Protein AF-A0A963T9S2-F1 (afdb_monomer_lite)

Radius of gyration: 33.28 Å; chains: 1; bounding box: 78×62×93 Å

Foldseek 3Di:
DDDPVVVLQPDPDDFLVNSLVVLVVVLVVLVVLLVLVVVLLVLLVVLLVLLVVLLVLLVVVLLLLLLLCLLVLADDADPLLVVLVVVLCVLVVVVVCVVCVVDDPDPPPPVVPPDDPPPVPPPVPVVPPPDDDDPPPNDPSNVVVSLSSRQPSNLSSVSVVLSVVSVVCSVPLLSVLSVVLSVLSVVLSPDDGSVSSSVSCVVCVVSSVVSNVSSVVSSVVSVVSSVVSVVSQVSQCVSLVHDDSVSSVVSSVVSSVVSVLVSVLSLQLLLCLLVVHDPVVSCVPRPPDDPSNSVVSNLLLVLLLCLQQVHDLVVSCVVSVHDSVSSVSSNLSQVLLLCVLLPDDLVRSCVVSVHDSSSSVSLNVSLLVQCLVCVVVLLDPDDCSSVCSNNSHHSVSSVSLNLLQVLLVCVVVVHDLVVSCVVSVHDSVVSVVLNVLQVVLLVQLLVCLVVVNLVSSSSSCSVSVHHVVSSVVSNVSD

pLDDT: mean 70.77, std 19.39, range [23.27, 94.12]

Secondary structure (DSSP, 8-state):
----HHHHHS-S---HHHHHHHHHHHHHHHHHHHHHHHHHHHHHHHHHHHHHHHHHHHHHHHHHHHHHHHHH-PPSPPHHHHHHHHHHHHHHHHHHHHHHTTS---GGGTGGGS--TTGGGSTTTGGG--S----TTS-HHHHHHHHHHHHHHHHHHHHHHHHHHHHHHSS-HHHHHHHHHHHHHHHHHTSSSHHHHHHHHHHHHHHHHHHHHHHHHHHHHHHHHHHHHHHHHHHHHHHHT-SSHHHHHHHHHHHHHHHHHHHHHHHHHHHHHHTT--HHHHHHHSTT--HHHHHHHHHHHHHHHHHHTT--HHHHHHHHT--HHHHHHHHHHHHHHHHHHHT--HHHHHHHTT--HHHHHHHHHHHHHHHHHHHHHHHSSS-SHHHHHHHT--HHHHHHHHHHHHHHHHHHHT--HHHHHHHHTS-HHHHHHHHHHHHHHHHHHHHHHHTT-HHHHHHHHHHTT--HHHHHHHHTT-

Sequence (478 aa):
MEIDFDKFFLTRSWATNDLKIELDHVRGKLIAMKDEFDVKENLLLDIERELETMEAKTKFIVTVIRKTAVLFTPPPPDEKEIAYDHAEELAYSKLQLLEGLTGGVGGAAFLAGRLGPGTLKLTTKLGRLALGGKAAGASKLGSASATLKLARGAKVANAGKLTTSMKFMKFGKGAMGLSAAIMVLEIGMKLSSAGEINEHLKREKKSVDAMIKTAEEELRRYDATIARGTTLQRELFDDAGVADISGYLRYLNEAIADLGEQKARFSMVRNIVLRGLDAAFAMSFIKGLDEAEFNDIAKRVEAERRLAAGEPVPAVASSLGLDPAQLVEISKIVSIRNALVEGGQHADVAAEFDVPDDVVEAQADMLAETLDDCWPALESDGPLGDVARTLVVSIGSLDALRGELRAKRRLDAGDGADDIAQTAGVSLDVVKGWASALAAGKIDAARAAAKRAPKEVMIIAAAHRLPSALVTPMLAKA

Structure (mmCIF, N/CA/C/O backbone):
data_AF-A0A963T9S2-F1
#
_entry.id   AF-A0A963T9S2-F1
#
loop_
_atom_site.group_PDB
_atom_site.id
_atom_site.type_symbol
_atom_site.label_atom_id
_atom_site.label_alt_id
_atom_site.label_comp_id
_atom_site.label_asym_id
_atom_site.label_entity_id
_atom_site.label_seq_id
_atom_site.pdbx_PDB_ins_code
_atom_site.Cartn_x
_atom_site.Cartn_y
_atom_site.Cartn_z
_atom_site.occupancy
_atom_site.B_iso_or_equiv
_atom_site.auth_seq_id
_atom_site.auth_comp_id
_atom_site.auth_asym_id
_atom_site.auth_atom_id
_atom_site.pdbx_PDB_model_num
ATOM 1 N N . MET A 1 1 ? 30.019 1.283 -38.517 1.00 47.94 1 MET A N 1
ATOM 2 C CA . MET A 1 1 ? 30.217 1.133 -39.979 1.00 47.94 1 MET A CA 1
ATOM 3 C C . MET A 1 1 ? 31.053 2.330 -40.380 1.00 47.94 1 MET A C 1
ATOM 5 O O . MET A 1 1 ? 30.633 3.430 -40.078 1.00 47.94 1 MET A O 1
ATOM 9 N N . GLU A 1 2 ? 32.247 2.168 -40.945 1.00 48.62 2 GLU A N 1
ATOM 10 C CA . GLU A 1 2 ? 33.181 3.302 -41.050 1.00 48.62 2 GLU A CA 1
ATOM 11 C C . GLU A 1 2 ? 32.925 4.126 -42.327 1.00 48.62 2 GLU A C 1
ATOM 13 O O . GLU A 1 2 ? 33.003 3.603 -43.441 1.00 48.62 2 GLU A O 1
ATOM 18 N N . ILE A 1 3 ? 32.555 5.403 -42.168 1.00 54.44 3 ILE A N 1
ATOM 19 C CA . ILE A 1 3 ? 32.487 6.373 -43.271 1.00 54.44 3 ILE A CA 1
ATOM 20 C C . ILE A 1 3 ? 33.879 6.998 -43.400 1.00 54.44 3 ILE A C 1
ATOM 22 O O . ILE A 1 3 ? 34.278 7.816 -42.577 1.00 54.44 3 ILE A O 1
ATOM 26 N N . ASP A 1 4 ? 34.626 6.597 -44.428 1.00 63.16 4 ASP A N 1
ATOM 27 C CA . ASP A 1 4 ? 35.972 7.113 -44.689 1.00 63.16 4 ASP A CA 1
ATOM 28 C C . ASP A 1 4 ? 35.901 8.441 -45.459 1.00 63.16 4 ASP A C 1
ATOM 30 O O . ASP A 1 4 ? 35.921 8.485 -46.692 1.00 63.16 4 ASP A O 1
ATOM 34 N N . PHE A 1 5 ? 35.799 9.542 -44.713 1.00 60.03 5 PHE A N 1
ATOM 35 C CA . PHE A 1 5 ? 35.865 10.888 -45.278 1.00 60.03 5 PHE A CA 1
ATOM 36 C C . PHE A 1 5 ? 37.253 11.224 -45.843 1.00 60.03 5 PHE A C 1
ATOM 38 O O . PHE A 1 5 ? 37.356 12.096 -46.697 1.00 60.03 5 PHE A O 1
ATOM 45 N N . ASP A 1 6 ? 38.327 10.551 -45.426 1.00 60.78 6 ASP A N 1
ATOM 46 C CA . ASP A 1 6 ? 39.673 10.824 -45.943 1.00 60.78 6 ASP A CA 1
ATOM 47 C C . ASP A 1 6 ? 39.846 10.361 -47.393 1.00 60.78 6 ASP A C 1
ATOM 49 O O . ASP A 1 6 ? 40.529 11.029 -48.176 1.00 60.78 6 ASP A O 1
ATOM 53 N N . LYS A 1 7 ? 39.116 9.318 -47.803 1.00 59.56 7 LYS A N 1
ATOM 54 C CA . LYS A 1 7 ? 39.006 8.900 -49.207 1.00 59.56 7 LYS A CA 1
ATOM 55 C C . LYS A 1 7 ? 38.376 9.970 -50.112 1.00 59.56 7 LYS A C 1
ATOM 57 O O . LYS A 1 7 ? 38.837 10.131 -51.241 1.00 59.56 7 LYS A O 1
ATOM 62 N N . PHE A 1 8 ? 37.406 10.744 -49.611 1.00 58.66 8 PHE A N 1
ATOM 63 C CA . PHE A 1 8 ? 36.797 11.871 -50.340 1.00 58.66 8 PHE A CA 1
ATOM 64 C C . PHE A 1 8 ? 37.796 13.000 -50.635 1.00 58.66 8 PHE A C 1
ATOM 66 O O . PHE A 1 8 ? 37.708 13.674 -51.660 1.00 58.66 8 PHE A O 1
ATOM 73 N N . PHE A 1 9 ? 38.760 13.229 -49.737 1.00 56.53 9 PHE A N 1
ATOM 74 C CA . PHE A 1 9 ? 39.640 14.399 -49.797 1.00 56.53 9 PHE A CA 1
ATOM 75 C C . PHE A 1 9 ? 40.907 14.206 -50.647 1.00 56.53 9 PHE A C 1
ATOM 77 O O . PHE A 1 9 ? 41.644 15.179 -50.850 1.00 56.53 9 PHE A O 1
ATOM 84 N N . LEU A 1 10 ? 41.188 12.986 -51.130 1.00 48.62 10 LEU A N 1
ATOM 85 C CA . LEU A 1 10 ? 42.533 12.592 -51.566 1.00 48.62 10 LEU A CA 1
ATOM 86 C C . LEU A 1 10 ? 42.908 12.805 -53.045 1.00 48.62 10 LEU A C 1
ATOM 88 O O . LEU A 1 10 ? 44.085 12.637 -53.347 1.00 48.62 10 LEU A O 1
ATOM 92 N N . THR A 1 11 ? 42.047 13.240 -53.979 1.00 48.41 11 THR A N 1
ATOM 93 C CA . THR A 1 11 ? 42.531 13.537 -55.356 1.00 48.41 11 THR A CA 1
ATOM 94 C C . THR A 1 11 ? 41.817 14.682 -56.082 1.00 48.41 11 THR A C 1
ATOM 96 O O . THR A 1 11 ? 40.599 14.803 -56.100 1.00 48.41 11 THR A O 1
ATOM 99 N N . ARG A 1 12 ? 42.611 15.538 -56.738 1.00 48.09 12 ARG A N 1
ATOM 100 C CA . ARG A 1 12 ? 42.197 16.733 -57.498 1.00 48.09 12 ARG A CA 1
ATOM 101 C C . ARG A 1 12 ? 41.591 16.437 -58.886 1.00 48.09 12 ARG A C 1
ATOM 103 O O . ARG A 1 12 ? 41.694 17.273 -59.777 1.00 48.09 12 ARG A O 1
ATOM 110 N N . SER A 1 13 ? 40.940 15.295 -59.098 1.00 52.06 13 SER A N 1
ATOM 111 C CA . SER A 1 13 ? 40.274 15.026 -60.385 1.00 52.06 13 SER A CA 1
ATOM 112 C C . SER A 1 13 ? 39.027 14.158 -60.255 1.00 52.06 13 SER A C 1
ATOM 114 O O . SER A 1 13 ? 38.897 13.153 -60.948 1.00 52.06 13 SER A O 1
ATOM 116 N N . TRP A 1 14 ? 38.110 14.526 -59.367 1.00 56.09 14 TRP A N 1
ATOM 117 C CA . TRP A 1 14 ? 36.748 13.996 -59.432 1.00 56.09 14 TRP A CA 1
ATOM 118 C C . TRP A 1 14 ? 35.878 15.022 -60.139 1.00 56.09 14 TRP A C 1
ATOM 120 O O . TRP A 1 14 ? 35.963 16.219 -59.834 1.00 56.09 14 TRP A O 1
ATOM 130 N N . ALA A 1 15 ? 35.066 14.584 -61.102 1.00 67.19 15 ALA A N 1
ATOM 131 C CA . ALA A 1 15 ? 34.070 15.476 -61.666 1.00 67.19 15 ALA A CA 1
ATOM 132 C C . ALA A 1 15 ? 33.100 15.874 -60.545 1.00 67.19 15 ALA A C 1
ATOM 134 O O . ALA A 1 15 ? 32.795 15.073 -59.661 1.00 67.19 15 ALA A O 1
ATOM 135 N N . THR A 1 16 ? 32.584 17.105 -60.579 1.00 71.06 16 THR A N 1
ATOM 136 C CA . THR A 1 16 ? 31.587 17.585 -59.605 1.00 71.06 16 THR A CA 1
ATOM 137 C C . THR A 1 16 ? 30.427 16.591 -59.430 1.00 71.06 16 THR A C 1
ATOM 139 O O . THR A 1 16 ? 29.894 16.460 -58.333 1.00 71.06 16 THR A O 1
ATOM 142 N N . ASN A 1 17 ? 30.068 15.861 -60.491 1.00 74.69 17 ASN A N 1
ATOM 143 C CA . ASN A 1 17 ? 29.033 14.830 -60.463 1.00 74.69 17 ASN A CA 1
ATOM 144 C C . ASN A 1 17 ? 29.440 13.582 -59.663 1.00 74.69 17 ASN A C 1
ATOM 146 O O . ASN A 1 17 ? 28.626 13.093 -58.889 1.00 74.69 17 ASN A O 1
ATOM 150 N N . ASP A 1 18 ? 30.681 13.107 -59.785 1.00 75.69 18 ASP A N 1
ATOM 151 C CA . ASP A 1 18 ? 31.163 11.915 -59.071 1.00 75.69 18 ASP A CA 1
ATOM 152 C C . ASP A 1 18 ? 31.177 12.161 -57.556 1.00 75.69 18 ASP A C 1
ATOM 154 O O . ASP A 1 18 ? 30.665 11.359 -56.778 1.00 75.69 18 ASP A O 1
ATOM 158 N N . LEU A 1 19 ? 31.652 13.341 -57.139 1.00 73.25 19 LEU A N 1
ATOM 159 C CA . LEU A 1 19 ? 31.648 13.757 -55.734 1.00 73.25 19 LEU A CA 1
ATOM 160 C C . LEU A 1 19 ? 30.222 13.872 -55.172 1.00 73.25 19 LEU A C 1
ATOM 162 O O . LEU A 1 19 ? 29.973 13.507 -54.026 1.00 73.25 19 LEU A O 1
ATOM 166 N N . LYS A 1 20 ? 29.265 14.349 -55.978 1.00 79.44 20 LYS A N 1
ATOM 167 C CA . LYS A 1 20 ? 27.848 14.408 -55.584 1.00 79.44 20 LYS A CA 1
ATOM 168 C C . LYS A 1 20 ? 27.229 13.018 -55.440 1.00 79.44 20 LYS A C 1
ATOM 170 O O . LYS A 1 20 ? 26.451 12.826 -54.513 1.00 79.44 20 LYS A O 1
ATOM 175 N N . ILE A 1 21 ? 27.585 12.065 -56.304 1.00 79.88 21 ILE A N 1
ATOM 176 C CA . ILE A 1 21 ? 27.128 10.669 -56.208 1.00 79.88 21 ILE A CA 1
ATOM 177 C C . ILE A 1 21 ? 27.641 10.026 -54.916 1.00 79.88 21 ILE A C 1
ATOM 179 O O . ILE A 1 21 ? 26.876 9.386 -54.195 1.00 79.88 21 ILE A O 1
ATOM 183 N N . GLU A 1 22 ? 28.915 10.224 -54.576 1.00 75.25 22 GLU A N 1
ATOM 184 C CA . GLU A 1 22 ? 29.460 9.683 -53.330 1.00 75.25 22 GLU A CA 1
ATOM 185 C C . GLU A 1 22 ? 28.853 10.351 -52.082 1.00 75.25 22 GLU A C 1
ATOM 187 O O . GLU A 1 22 ? 28.549 9.665 -51.103 1.00 75.25 22 GLU A O 1
ATOM 192 N N . LEU A 1 23 ? 28.608 11.668 -52.115 1.00 80.25 23 LEU A N 1
ATOM 193 C CA . LEU A 1 23 ? 27.913 12.366 -51.027 1.00 80.25 23 LEU A CA 1
ATOM 194 C C . LEU A 1 23 ? 26.476 11.880 -50.850 1.00 80.25 23 LEU A C 1
ATOM 196 O O . LEU A 1 23 ? 26.037 11.726 -49.712 1.00 80.25 23 LEU A O 1
ATOM 200 N N . ASP A 1 24 ? 25.764 11.592 -51.940 1.00 81.75 24 ASP A N 1
ATOM 201 C CA . ASP A 1 24 ? 24.419 11.018 -51.868 1.00 81.75 24 ASP A CA 1
ATOM 202 C C . ASP A 1 24 ? 24.445 9.602 -51.271 1.00 81.75 24 ASP A C 1
ATOM 204 O O . ASP A 1 24 ? 23.593 9.246 -50.458 1.00 81.75 24 ASP A O 1
ATOM 208 N N . HIS A 1 25 ? 25.485 8.814 -51.565 1.00 80.38 25 HIS A N 1
ATOM 209 C CA . HIS A 1 25 ? 25.687 7.514 -50.926 1.00 80.38 25 HIS A CA 1
ATOM 210 C C . HIS A 1 25 ? 25.924 7.632 -49.408 1.00 80.38 25 HIS A C 1
ATOM 212 O O . HIS A 1 25 ? 25.346 6.869 -48.631 1.00 80.38 25 HIS A O 1
ATOM 218 N N . VAL A 1 26 ? 26.741 8.594 -48.959 1.00 81.75 26 VAL A N 1
ATOM 219 C CA . VAL A 1 26 ? 26.952 8.855 -47.521 1.00 81.75 26 VAL A CA 1
ATOM 220 C C . VAL A 1 26 ? 25.676 9.378 -46.869 1.00 81.75 26 VAL A C 1
ATOM 222 O O . VAL A 1 26 ? 25.294 8.893 -45.806 1.00 81.75 26 VAL A O 1
ATOM 225 N N . ARG A 1 27 ? 24.969 10.302 -47.524 1.00 84.88 27 ARG A N 1
ATOM 226 C CA . ARG A 1 27 ? 23.657 10.790 -47.092 1.00 84.88 27 ARG A CA 1
ATOM 227 C C . ARG A 1 27 ? 22.669 9.636 -46.910 1.00 84.88 27 ARG A C 1
ATOM 229 O O . ARG A 1 27 ? 22.026 9.570 -45.869 1.00 84.88 27 ARG A O 1
ATOM 236 N N . GLY A 1 28 ? 22.605 8.695 -47.852 1.00 84.12 28 GLY A N 1
ATOM 237 C CA . GLY A 1 28 ? 21.782 7.487 -47.743 1.00 84.12 28 GLY A CA 1
ATOM 238 C C . GLY A 1 28 ? 22.130 6.625 -46.524 1.00 84.12 28 GLY A C 1
ATOM 239 O O . GLY A 1 28 ? 21.229 6.138 -45.847 1.00 84.12 28 GLY A O 1
ATOM 240 N N . LYS A 1 29 ? 23.419 6.493 -46.179 1.00 83.31 29 LYS A N 1
ATOM 241 C CA . LYS A 1 29 ? 23.851 5.800 -44.950 1.00 83.31 29 LYS A CA 1
ATOM 242 C C . LYS A 1 29 ? 23.416 6.529 -43.680 1.00 83.31 29 LYS A C 1
ATOM 244 O O . LYS A 1 29 ? 22.956 5.880 -42.748 1.00 83.31 29 LYS A O 1
ATOM 249 N N . LEU A 1 30 ? 23.539 7.858 -43.638 1.00 84.88 30 LEU A N 1
ATOM 250 C CA . LEU A 1 30 ? 23.099 8.647 -42.482 1.00 84.88 30 LEU A CA 1
ATOM 251 C C . LEU A 1 30 ? 21.576 8.613 -42.308 1.00 84.88 30 LEU A C 1
ATOM 253 O O . LEU A 1 30 ? 21.103 8.550 -41.177 1.00 84.88 30 LEU A O 1
ATOM 257 N N . ILE A 1 31 ? 20.820 8.618 -43.412 1.00 86.94 31 ILE A N 1
ATOM 258 C CA . ILE A 1 31 ? 19.364 8.419 -43.394 1.00 86.94 31 ILE A CA 1
ATOM 259 C C . ILE A 1 31 ? 19.038 7.034 -42.833 1.00 86.94 31 ILE A C 1
ATOM 261 O O . ILE A 1 31 ? 18.263 6.949 -41.893 1.00 86.94 31 ILE A O 1
ATOM 265 N N . ALA A 1 32 ? 19.697 5.972 -43.307 1.00 87.44 32 ALA A N 1
ATOM 266 C CA . ALA A 1 32 ? 19.475 4.624 -42.782 1.00 87.44 32 ALA A CA 1
ATOM 267 C C . ALA A 1 32 ? 19.784 4.509 -41.276 1.00 87.44 32 ALA A C 1
ATOM 269 O O . ALA A 1 32 ? 19.041 3.861 -40.546 1.00 87.44 32 ALA A O 1
ATOM 270 N N . MET A 1 33 ? 20.844 5.168 -40.788 1.00 85.94 33 MET A N 1
ATOM 271 C CA . MET A 1 33 ? 21.134 5.236 -39.348 1.00 85.94 33 MET A CA 1
ATOM 272 C C . MET A 1 33 ? 20.054 5.999 -38.578 1.00 85.94 33 MET A C 1
ATOM 274 O O . MET A 1 33 ? 19.724 5.629 -37.456 1.00 85.94 33 MET A O 1
ATOM 278 N N . LYS A 1 34 ? 19.503 7.071 -39.156 1.00 83.81 34 LYS A N 1
ATOM 279 C CA . LYS A 1 34 ? 18.396 7.818 -38.553 1.00 83.81 34 LYS A CA 1
ATOM 280 C C . LYS A 1 34 ? 17.118 6.974 -38.501 1.00 83.81 34 LYS A C 1
ATOM 282 O O . LYS A 1 34 ? 16.487 6.927 -37.454 1.00 83.81 34 LYS A O 1
ATOM 287 N N . ASP A 1 35 ? 16.787 6.263 -39.574 1.00 87.31 35 ASP A N 1
ATOM 288 C CA . ASP A 1 35 ? 15.649 5.338 -39.599 1.00 87.31 35 ASP A CA 1
ATOM 289 C C . ASP A 1 35 ? 15.830 4.218 -38.554 1.00 87.31 35 ASP A C 1
ATOM 291 O O . ASP A 1 35 ? 14.871 3.789 -37.913 1.00 87.31 35 ASP A O 1
ATOM 295 N N . GLU A 1 36 ? 17.071 3.771 -38.323 1.00 88.19 36 GLU A N 1
ATOM 296 C CA . GLU A 1 36 ? 17.391 2.828 -37.248 1.00 88.19 36 GLU A CA 1
ATOM 297 C C . GLU A 1 36 ? 17.083 3.412 -35.859 1.00 88.19 36 GLU A C 1
ATOM 299 O O . GLU A 1 36 ? 16.512 2.701 -35.032 1.00 88.19 36 GLU A O 1
ATOM 304 N N . PHE A 1 37 ? 17.374 4.694 -35.602 1.00 84.94 37 PHE A N 1
ATOM 305 C CA . PHE A 1 37 ? 16.948 5.356 -34.361 1.00 84.94 37 PHE A CA 1
ATOM 306 C C . PHE A 1 37 ? 15.431 5.324 -34.191 1.00 84.94 37 PHE A C 1
ATOM 308 O O . PHE A 1 37 ? 14.972 4.913 -33.128 1.00 84.94 37 PHE A O 1
ATOM 315 N N . ASP A 1 38 ? 14.665 5.682 -35.223 1.00 83.06 38 ASP A N 1
ATOM 316 C CA . ASP A 1 38 ? 13.199 5.713 -35.147 1.00 83.06 38 ASP A CA 1
ATOM 317 C C . ASP A 1 38 ? 12.632 4.316 -34.819 1.00 83.06 38 ASP A C 1
ATOM 319 O O . ASP A 1 38 ? 11.735 4.162 -33.985 1.00 83.06 38 ASP A O 1
ATOM 323 N N . VAL A 1 39 ? 13.187 3.255 -35.417 1.00 88.62 39 VAL A N 1
ATOM 324 C CA . VAL A 1 39 ? 12.803 1.868 -35.098 1.00 88.62 39 VAL A CA 1
ATOM 325 C C . VAL A 1 39 ? 13.162 1.506 -33.652 1.00 88.62 39 VAL A C 1
ATOM 327 O O . VAL A 1 39 ? 12.342 0.921 -32.939 1.00 88.62 39 VAL A O 1
ATOM 330 N N . LYS A 1 40 ? 14.375 1.837 -33.197 1.00 86.56 40 LYS A N 1
ATOM 331 C CA . LYS A 1 40 ? 14.848 1.520 -31.837 1.00 86.56 40 LYS A CA 1
ATOM 332 C C . LYS A 1 40 ? 14.087 2.306 -30.771 1.00 86.56 40 LYS A C 1
ATOM 334 O O . LYS A 1 40 ? 13.818 1.761 -29.702 1.00 86.56 40 LYS A O 1
ATOM 339 N N . GLU A 1 41 ? 13.716 3.547 -31.058 1.00 83.81 41 GLU A N 1
ATOM 340 C CA . GLU A 1 41 ? 12.903 4.387 -30.184 1.00 83.81 41 GLU A CA 1
ATOM 341 C C . GLU A 1 41 ? 11.497 3.806 -30.015 1.00 83.81 41 GLU A C 1
ATOM 343 O O . GLU A 1 41 ? 11.043 3.647 -28.882 1.00 83.81 41 GLU A O 1
ATOM 348 N N . ASN A 1 42 ? 10.851 3.390 -31.109 1.00 84.38 42 ASN A N 1
ATOM 349 C CA . ASN A 1 42 ? 9.550 2.719 -31.048 1.00 84.38 42 ASN A CA 1
ATOM 350 C C . ASN A 1 42 ? 9.610 1.412 -30.238 1.00 84.38 42 ASN A C 1
ATOM 352 O O . ASN A 1 42 ? 8.760 1.176 -29.381 1.00 84.38 42 ASN A O 1
ATOM 356 N N . LEU A 1 43 ? 10.655 0.598 -30.426 1.00 85.06 43 LEU A N 1
ATOM 357 C CA . LEU A 1 43 ? 10.854 -0.620 -29.630 1.00 85.06 43 LEU A CA 1
ATOM 358 C C . LEU A 1 43 ? 11.067 -0.320 -28.139 1.00 85.06 43 LEU A C 1
ATOM 360 O O . LEU A 1 43 ? 10.524 -1.020 -27.285 1.00 85.06 43 LEU A O 1
ATOM 364 N N . LEU A 1 44 ? 11.846 0.714 -27.804 1.00 83.44 44 LEU A N 1
ATOM 365 C CA . LEU A 1 44 ? 12.010 1.136 -26.412 1.00 83.44 44 LEU A CA 1
ATOM 366 C C . LEU A 1 44 ? 10.704 1.653 -25.808 1.00 83.44 44 LEU A C 1
ATOM 368 O O . LEU A 1 44 ? 10.445 1.373 -24.642 1.00 83.44 44 LEU A O 1
ATOM 372 N N . LEU A 1 45 ? 9.889 2.382 -26.575 1.00 82.19 45 LEU A N 1
ATOM 373 C CA . LEU A 1 45 ? 8.578 2.865 -26.139 1.00 82.19 45 LEU A CA 1
ATOM 374 C C . LEU A 1 45 ? 7.648 1.711 -25.756 1.00 82.19 45 LEU A C 1
ATOM 376 O O . LEU A 1 45 ? 7.012 1.771 -24.701 1.00 82.19 45 LEU A O 1
ATOM 380 N N . ASP A 1 46 ? 7.606 0.658 -26.572 1.00 85.00 46 ASP A N 1
ATOM 381 C CA . ASP A 1 46 ? 6.793 -0.527 -26.296 1.00 85.00 46 ASP A CA 1
ATOM 382 C C . ASP A 1 46 ? 7.276 -1.267 -25.041 1.00 85.00 46 ASP A C 1
ATOM 384 O O . ASP A 1 46 ? 6.474 -1.545 -24.143 1.00 85.00 46 ASP A O 1
ATOM 388 N N . ILE A 1 47 ? 8.588 -1.512 -24.933 1.00 83.06 47 ILE A N 1
ATOM 389 C CA . ILE A 1 47 ? 9.193 -2.174 -23.767 1.00 83.06 47 ILE A CA 1
ATOM 390 C C . ILE A 1 47 ? 8.954 -1.359 -22.492 1.00 83.06 47 ILE A C 1
ATOM 392 O O . ILE A 1 47 ? 8.579 -1.918 -21.460 1.00 83.06 47 ILE A O 1
ATOM 396 N N . GLU A 1 48 ? 9.160 -0.042 -22.546 1.00 82.94 48 GLU A N 1
ATOM 397 C CA . GLU A 1 48 ? 8.950 0.849 -21.407 1.00 82.94 48 GLU A CA 1
ATOM 398 C C . GLU A 1 48 ? 7.500 0.794 -20.933 1.00 82.94 48 GLU A C 1
ATOM 400 O O . GLU A 1 48 ? 7.264 0.557 -19.751 1.00 82.94 48 GLU A O 1
ATOM 405 N N . ARG A 1 49 ? 6.529 0.935 -21.844 1.00 84.19 49 ARG A N 1
ATOM 406 C CA . ARG A 1 49 ? 5.100 0.901 -21.502 1.00 84.19 49 ARG A CA 1
ATOM 407 C C . ARG A 1 49 ? 4.706 -0.414 -20.833 1.00 84.19 49 ARG A C 1
ATOM 409 O O . ARG A 1 49 ? 3.935 -0.424 -19.870 1.00 84.19 49 ARG A O 1
ATOM 416 N N . GLU A 1 50 ? 5.205 -1.534 -21.346 1.00 82.81 50 GLU A N 1
ATOM 417 C CA . GLU A 1 50 ? 4.935 -2.848 -20.767 1.00 82.81 50 GLU A CA 1
ATOM 418 C C . GLU A 1 50 ? 5.570 -3.000 -19.382 1.00 82.81 50 GLU A C 1
ATOM 420 O O . GLU A 1 50 ? 4.882 -3.416 -18.450 1.00 82.81 50 GLU A O 1
ATOM 425 N N . LEU A 1 51 ? 6.839 -2.613 -19.215 1.00 78.31 51 LEU A N 1
ATOM 426 C CA . LEU A 1 51 ? 7.521 -2.650 -17.919 1.00 78.31 51 LEU A CA 1
ATOM 427 C C . LEU A 1 51 ? 6.850 -1.737 -16.885 1.00 78.31 51 LEU A C 1
ATOM 429 O O . LEU A 1 51 ? 6.657 -2.165 -15.749 1.00 78.31 51 LEU A O 1
ATOM 433 N N . GLU A 1 52 ? 6.427 -0.530 -17.271 1.00 80.19 52 GLU A N 1
ATOM 434 C CA . GLU A 1 52 ? 5.662 0.379 -16.405 1.00 80.19 52 GLU A CA 1
ATOM 435 C C . GLU A 1 52 ? 4.328 -0.241 -15.975 1.00 80.19 52 GLU A C 1
ATOM 437 O O . GLU A 1 52 ? 3.950 -0.179 -14.804 1.00 80.19 52 GLU A O 1
ATOM 442 N N . THR A 1 53 ? 3.623 -0.893 -16.904 1.00 79.12 53 THR A N 1
ATOM 443 C CA . THR A 1 53 ? 2.353 -1.566 -16.604 1.00 79.12 53 THR A CA 1
ATOM 444 C C . THR A 1 53 ? 2.564 -2.732 -15.633 1.00 79.12 53 THR A C 1
ATOM 446 O O . THR A 1 53 ? 1.805 -2.885 -14.670 1.00 79.12 53 THR A O 1
ATOM 449 N N . MET A 1 54 ? 3.603 -3.545 -15.852 1.00 71.38 54 MET A N 1
ATOM 450 C CA . MET A 1 54 ? 3.965 -4.648 -14.958 1.00 71.38 54 MET A CA 1
ATOM 451 C C . MET A 1 54 ? 4.370 -4.142 -13.571 1.00 71.38 54 MET A C 1
ATOM 453 O O . MET A 1 54 ? 3.935 -4.710 -12.567 1.00 71.38 54 MET A O 1
ATOM 457 N N . GLU A 1 55 ? 5.164 -3.073 -13.500 1.00 73.44 55 GLU A N 1
ATOM 458 C CA . GLU A 1 55 ? 5.567 -2.426 -12.252 1.00 73.44 55 GLU A CA 1
ATOM 459 C C . GLU A 1 55 ? 4.347 -1.919 -11.480 1.00 73.44 55 GLU A C 1
ATOM 461 O O . GLU A 1 55 ? 4.172 -2.282 -10.317 1.00 73.44 55 GLU A O 1
ATOM 466 N N . ALA A 1 56 ? 3.469 -1.148 -12.125 1.00 72.69 56 ALA A N 1
ATOM 467 C CA . ALA A 1 56 ? 2.281 -0.585 -11.490 1.00 72.69 56 ALA A CA 1
ATOM 468 C C . ALA A 1 56 ? 1.354 -1.677 -10.936 1.00 72.69 56 ALA A C 1
ATOM 470 O O . ALA A 1 56 ? 0.907 -1.603 -9.790 1.00 72.69 56 ALA A O 1
ATOM 471 N N . LYS A 1 57 ? 1.098 -2.734 -11.717 1.00 67.06 57 LYS A N 1
ATOM 472 C CA . LYS A 1 57 ? 0.247 -3.853 -11.287 1.00 67.06 57 LYS A CA 1
ATOM 473 C C . LYS A 1 57 ? 0.887 -4.696 -10.188 1.00 67.06 57 LYS A C 1
ATOM 475 O O . LYS A 1 57 ? 0.185 -5.137 -9.281 1.00 67.06 57 LYS A O 1
ATOM 480 N N . THR A 1 58 ? 2.203 -4.892 -10.232 1.00 64.50 58 THR A N 1
ATOM 481 C CA . THR A 1 58 ? 2.909 -5.630 -9.178 1.00 64.50 58 THR A CA 1
ATOM 482 C C . THR A 1 58 ? 2.942 -4.827 -7.878 1.00 64.50 58 THR A C 1
ATOM 484 O O . THR A 1 58 ? 2.653 -5.388 -6.826 1.00 64.50 58 THR A O 1
ATOM 487 N N . LYS A 1 59 ? 3.187 -3.509 -7.942 1.00 65.88 59 LYS A N 1
ATOM 488 C CA . LYS A 1 59 ? 3.067 -2.598 -6.790 1.00 65.88 59 LYS A CA 1
ATOM 489 C C . LYS A 1 59 ? 1.667 -2.646 -6.185 1.00 65.88 59 LYS A C 1
ATOM 491 O O . LYS A 1 59 ? 1.542 -2.826 -4.980 1.00 65.88 59 LYS A O 1
ATOM 496 N N . PHE A 1 60 ? 0.627 -2.586 -7.018 1.00 64.31 60 PHE A N 1
ATOM 497 C CA . PHE A 1 60 ? -0.754 -2.716 -6.556 1.00 64.31 60 PHE A CA 1
ATOM 498 C C . PHE A 1 60 ? -0.998 -4.038 -5.817 1.00 64.31 60 PHE A C 1
ATOM 500 O O . PHE A 1 60 ? -1.614 -4.038 -4.758 1.00 64.31 60 PHE A O 1
ATOM 507 N N . ILE A 1 61 ? -0.483 -5.163 -6.322 1.00 60.88 61 ILE A N 1
ATOM 508 C CA . ILE A 1 61 ? -0.605 -6.451 -5.625 1.00 60.88 61 ILE A CA 1
ATOM 509 C C . ILE A 1 61 ? 0.137 -6.444 -4.298 1.00 60.88 61 ILE A C 1
ATOM 511 O O . ILE A 1 61 ? -0.409 -6.933 -3.318 1.00 60.88 61 ILE A O 1
ATOM 515 N N . VAL A 1 62 ? 1.346 -5.883 -4.238 1.00 60.41 62 VAL A N 1
ATOM 516 C CA . VAL A 1 62 ? 2.082 -5.751 -2.973 1.00 60.41 62 VAL A CA 1
ATOM 517 C C . VAL A 1 62 ? 1.262 -4.947 -1.963 1.00 60.41 62 VAL A C 1
ATOM 519 O O . VAL A 1 62 ? 1.121 -5.394 -0.828 1.00 60.41 62 VAL A O 1
ATOM 522 N N . THR A 1 63 ? 0.644 -3.840 -2.380 1.00 61.09 63 THR A N 1
ATOM 523 C CA . THR A 1 63 ? -0.285 -3.063 -1.544 1.00 61.09 63 THR A CA 1
ATOM 524 C C . THR A 1 63 ? -1.485 -3.901 -1.099 1.00 61.09 63 THR A C 1
ATOM 526 O O . THR A 1 63 ? -1.801 -3.954 0.086 1.00 61.09 63 THR A O 1
ATOM 529 N N . VAL A 1 64 ? -2.144 -4.623 -2.012 1.00 59.59 64 VAL A N 1
ATOM 530 C CA . VAL A 1 64 ? -3.276 -5.501 -1.665 1.00 59.59 64 VAL A CA 1
ATOM 531 C C . VAL A 1 64 ? -2.845 -6.589 -0.682 1.00 59.59 64 VAL A C 1
ATOM 533 O O . VAL A 1 64 ? -3.558 -6.838 0.288 1.00 59.59 64 VAL A O 1
ATOM 536 N N . ILE A 1 65 ? -1.677 -7.204 -0.878 1.00 58.69 65 ILE A N 1
ATOM 537 C CA . ILE A 1 65 ? -1.108 -8.206 0.029 1.00 58.69 65 ILE A CA 1
ATOM 538 C C . ILE A 1 65 ? -0.839 -7.588 1.395 1.00 58.69 65 ILE A C 1
ATOM 540 O O . ILE A 1 65 ? -1.226 -8.192 2.385 1.00 58.69 65 ILE A O 1
ATOM 544 N N . ARG A 1 66 ? -0.222 -6.404 1.475 1.00 58.28 66 ARG A N 1
ATOM 545 C CA . ARG A 1 66 ? 0.045 -5.710 2.746 1.00 58.28 66 ARG A CA 1
ATOM 546 C C . ARG A 1 66 ? -1.247 -5.407 3.491 1.00 58.28 66 ARG A C 1
ATOM 548 O O . ARG A 1 66 ? -1.393 -5.865 4.619 1.00 58.28 66 ARG A O 1
ATOM 555 N N . LYS A 1 67 ? -2.218 -4.772 2.824 1.00 59.03 67 LYS A N 1
ATOM 556 C CA . LYS A 1 67 ? -3.563 -4.503 3.367 1.00 59.03 67 LYS A CA 1
ATOM 557 C C . LYS A 1 67 ? -4.273 -5.773 3.834 1.00 59.03 67 LYS A C 1
ATOM 559 O O . LYS A 1 67 ? -5.018 -5.756 4.809 1.00 59.03 67 LYS A O 1
ATOM 564 N N . THR A 1 68 ? -4.060 -6.880 3.130 1.00 54.56 68 THR A N 1
ATOM 565 C CA . THR A 1 68 ? -4.657 -8.174 3.467 1.00 54.56 68 THR A CA 1
ATOM 566 C C . THR A 1 68 ? -3.919 -8.830 4.634 1.00 54.56 68 THR A C 1
ATOM 568 O O . THR A 1 68 ? -4.561 -9.302 5.560 1.00 54.56 68 THR A O 1
ATOM 571 N N . ALA A 1 69 ? -2.587 -8.801 4.667 1.00 54.62 69 ALA A N 1
ATOM 572 C CA . ALA A 1 69 ? -1.764 -9.413 5.709 1.00 54.62 69 ALA A CA 1
ATOM 573 C C . ALA A 1 69 ? -2.057 -8.855 7.108 1.00 54.62 69 ALA A C 1
ATOM 575 O O . ALA A 1 69 ? -1.959 -9.606 8.077 1.00 54.62 69 ALA A O 1
ATOM 576 N N . VAL A 1 70 ? -2.481 -7.589 7.212 1.00 55.03 70 VAL A N 1
ATOM 577 C CA . VAL A 1 70 ? -2.894 -7.002 8.498 1.00 55.03 70 VAL A CA 1
ATOM 578 C C . VAL A 1 70 ? -4.084 -7.729 9.116 1.00 55.03 70 VAL A C 1
ATOM 580 O O . VAL A 1 70 ? -4.148 -7.886 10.330 1.00 55.03 70 VAL A O 1
ATOM 583 N N . LEU A 1 71 ? -5.004 -8.224 8.285 1.00 50.06 71 LEU A N 1
ATOM 584 C CA . LEU A 1 71 ? -6.108 -9.056 8.754 1.00 50.06 71 LEU A CA 1
ATOM 585 C C . LEU A 1 71 ? -5.586 -10.406 9.228 1.00 50.06 71 LEU A C 1
ATOM 587 O O . LEU A 1 71 ? -5.937 -10.861 10.307 1.00 50.06 71 LEU A O 1
ATOM 591 N N . PHE A 1 72 ? -4.711 -11.030 8.444 1.00 46.91 72 PHE A N 1
ATOM 592 C CA . PHE A 1 72 ? -4.293 -12.397 8.714 1.00 46.91 72 PHE A CA 1
ATOM 593 C C . PHE A 1 72 ? -3.314 -12.525 9.877 1.00 46.91 72 PHE A C 1
ATOM 595 O O . PHE A 1 72 ? -3.310 -13.578 10.499 1.00 46.91 72 PHE A O 1
ATOM 602 N N . THR A 1 73 ? -2.534 -11.492 10.211 1.00 46.88 73 THR A N 1
ATOM 603 C CA . THR A 1 73 ? -1.264 -11.612 10.949 1.00 46.88 73 THR A CA 1
ATOM 604 C C . THR A 1 73 ? -0.370 -12.689 10.307 1.00 46.88 73 THR A C 1
ATOM 606 O O . THR A 1 73 ? -0.666 -13.883 10.407 1.00 46.88 73 THR A O 1
ATOM 609 N N . PRO A 1 74 ? 0.709 -12.340 9.595 1.00 39.38 74 PRO A N 1
ATOM 610 C CA . PRO A 1 74 ? 1.484 -13.348 8.880 1.00 39.38 74 PRO A CA 1
ATOM 611 C C . PRO A 1 74 ? 2.005 -14.440 9.841 1.00 39.38 74 PRO A C 1
ATOM 613 O O . PRO A 1 74 ? 2.269 -14.153 11.014 1.00 39.38 74 PRO A O 1
ATOM 616 N N . PRO A 1 75 ? 2.120 -15.708 9.389 1.00 35.16 75 PRO A N 1
ATOM 617 C CA . PRO A 1 75 ? 2.951 -16.677 10.102 1.00 35.16 75 PRO A CA 1
ATOM 618 C C . PRO A 1 75 ? 4.358 -16.077 10.300 1.00 35.16 75 PRO A C 1
ATOM 620 O O . PRO A 1 75 ? 4.739 -15.206 9.513 1.00 35.16 75 PRO A O 1
ATOM 623 N N . PRO A 1 76 ? 5.125 -16.499 11.324 1.00 35.09 76 PRO A N 1
ATOM 624 C CA . PRO A 1 76 ? 6.481 -15.996 11.521 1.00 35.09 76 PRO A CA 1
ATOM 625 C C . PRO A 1 76 ? 7.264 -16.087 10.201 1.00 35.09 76 PRO A C 1
ATOM 627 O O . PRO A 1 76 ? 7.151 -17.114 9.516 1.00 35.09 76 PRO A O 1
ATOM 630 N N . PRO A 1 77 ? 7.996 -15.023 9.820 1.00 36.47 77 PRO A N 1
ATOM 631 C CA . PRO A 1 77 ? 8.640 -14.953 8.520 1.00 36.47 77 PRO A CA 1
ATOM 632 C C . PRO A 1 77 ? 9.595 -16.133 8.374 1.00 36.47 77 PRO A C 1
ATOM 634 O O . PRO A 1 77 ? 10.405 -16.414 9.263 1.00 36.47 77 PRO A O 1
ATOM 637 N N . ASP A 1 78 ? 9.483 -16.854 7.260 1.00 38.50 78 ASP A N 1
ATOM 638 C CA . ASP A 1 78 ? 10.463 -17.885 6.951 1.00 38.50 78 ASP A CA 1
ATOM 639 C C . ASP A 1 78 ? 11.820 -17.225 6.625 1.00 38.50 78 ASP A C 1
ATOM 641 O O . ASP A 1 78 ? 11.914 -16.030 6.338 1.00 38.50 78 ASP A O 1
ATOM 645 N N . GLU A 1 79 ? 12.915 -17.989 6.673 1.00 35.97 79 GLU A N 1
ATOM 646 C CA . GLU A 1 79 ? 14.257 -17.454 6.372 1.00 35.97 79 GLU A CA 1
ATOM 647 C C . GLU A 1 79 ? 14.339 -16.786 4.987 1.00 35.97 79 GLU A C 1
ATOM 649 O O . GLU A 1 79 ? 15.232 -15.973 4.734 1.00 35.97 79 GLU A O 1
ATOM 654 N N . LYS A 1 80 ? 13.414 -17.121 4.078 1.00 35.59 80 LYS A N 1
ATOM 655 C CA . LYS A 1 80 ? 13.337 -16.514 2.755 1.00 35.59 80 LYS A CA 1
ATOM 656 C C . LYS A 1 80 ? 12.665 -15.141 2.834 1.00 35.59 80 LYS A C 1
ATOM 658 O O . LYS A 1 80 ? 13.181 -14.216 2.224 1.00 35.59 80 LYS A O 1
ATOM 663 N N . GLU A 1 81 ? 11.589 -14.969 3.593 1.00 36.47 81 GLU A N 1
ATOM 664 C CA . GLU A 1 81 ? 10.919 -13.681 3.816 1.00 36.47 81 GLU A CA 1
ATOM 665 C C . GLU A 1 81 ? 11.861 -12.679 4.509 1.00 36.47 81 GLU A C 1
ATOM 667 O O . GLU A 1 81 ? 11.998 -11.553 4.043 1.00 36.47 81 GLU A O 1
ATOM 672 N N . ILE A 1 82 ? 12.674 -13.127 5.473 1.00 41.00 82 ILE A N 1
ATOM 673 C CA . ILE A 1 82 ? 13.731 -12.296 6.089 1.00 41.00 82 ILE A CA 1
ATOM 674 C C . ILE A 1 82 ? 14.782 -11.855 5.053 1.00 41.00 82 ILE A C 1
ATOM 676 O O . ILE A 1 82 ? 15.234 -10.707 5.042 1.00 41.00 82 ILE A O 1
ATOM 680 N N . ALA A 1 83 ? 15.195 -12.763 4.164 1.00 34.09 83 ALA A N 1
ATOM 681 C CA . ALA A 1 83 ? 16.140 -12.442 3.096 1.00 34.09 83 ALA A CA 1
ATOM 682 C C . ALA A 1 83 ? 15.544 -11.475 2.057 1.00 34.09 83 ALA A C 1
ATOM 684 O O . ALA A 1 83 ? 16.288 -10.709 1.438 1.00 34.09 83 ALA A O 1
ATOM 685 N N . TYR A 1 84 ? 14.221 -11.497 1.873 1.00 41.16 84 TYR A N 1
ATOM 686 C CA . TYR A 1 84 ? 13.515 -10.538 1.037 1.00 41.16 84 TYR A CA 1
ATOM 687 C C . TYR A 1 84 ? 13.442 -9.166 1.669 1.00 41.16 84 TYR A C 1
ATOM 689 O O . TYR A 1 84 ? 13.818 -8.218 0.998 1.00 41.16 84 TYR A O 1
ATOM 697 N N . ASP A 1 85 ? 13.005 -9.056 2.923 1.00 40.69 85 ASP A N 1
ATOM 698 C CA . ASP A 1 85 ? 12.875 -7.767 3.607 1.00 40.69 85 ASP A CA 1
ATOM 699 C C . ASP A 1 85 ? 14.222 -7.034 3.599 1.00 40.69 85 ASP A C 1
ATOM 701 O O . ASP A 1 85 ? 14.303 -5.844 3.309 1.00 40.69 85 ASP A O 1
ATOM 705 N N . HIS A 1 86 ? 15.316 -7.786 3.741 1.00 40.81 86 HIS A N 1
ATOM 706 C CA . HIS A 1 86 ? 16.673 -7.267 3.616 1.00 40.81 86 HIS A CA 1
ATOM 707 C C . HIS A 1 86 ? 17.046 -6.836 2.176 1.00 40.81 86 HIS A C 1
ATOM 709 O O . HIS A 1 86 ? 17.815 -5.890 1.979 1.00 40.81 86 HIS A O 1
ATOM 715 N N . ALA A 1 87 ? 16.548 -7.525 1.146 1.00 35.84 87 ALA A N 1
ATOM 716 C CA . ALA A 1 87 ? 16.748 -7.154 -0.258 1.00 35.84 87 ALA A CA 1
ATOM 717 C C . ALA A 1 87 ? 15.847 -5.980 -0.685 1.00 35.84 87 ALA A C 1
ATOM 719 O O . ALA A 1 87 ? 16.274 -5.145 -1.484 1.00 35.84 87 ALA A O 1
ATOM 720 N N . GLU A 1 88 ? 14.635 -5.904 -0.134 1.00 40.72 88 GLU A N 1
ATOM 721 C CA . GLU A 1 88 ? 13.676 -4.816 -0.268 1.00 40.72 88 GLU A CA 1
ATOM 722 C C . GLU A 1 88 ? 14.263 -3.547 0.351 1.00 40.72 88 GLU A C 1
ATOM 724 O O . GLU A 1 88 ? 14.419 -2.546 -0.348 1.00 40.72 88 GLU A O 1
ATOM 729 N N . GLU A 1 89 ? 14.725 -3.618 1.600 1.00 43.22 89 GLU A N 1
ATOM 730 C CA . GLU A 1 89 ? 15.423 -2.530 2.279 1.00 43.22 89 GLU A CA 1
ATOM 731 C C . GLU A 1 89 ? 16.628 -2.060 1.452 1.00 43.22 89 GLU A C 1
ATOM 733 O O . GLU A 1 89 ? 16.775 -0.871 1.205 1.00 43.22 89 GLU A O 1
ATOM 738 N N . LEU A 1 90 ? 17.452 -2.954 0.894 1.00 40.12 90 LEU A N 1
ATOM 739 C CA . LEU A 1 90 ? 18.587 -2.571 0.035 1.00 40.12 90 LEU A CA 1
ATOM 740 C C . LEU A 1 90 ? 18.186 -1.977 -1.330 1.00 40.12 90 LEU A C 1
ATOM 742 O O . LEU A 1 90 ? 18.944 -1.186 -1.903 1.00 40.12 90 LEU A O 1
ATOM 746 N N . ALA A 1 91 ? 17.042 -2.372 -1.888 1.00 38.09 91 ALA A N 1
ATOM 747 C CA . ALA A 1 91 ? 16.559 -1.899 -3.184 1.00 38.09 91 ALA A CA 1
ATOM 748 C C . ALA A 1 91 ? 15.842 -0.546 -3.069 1.00 38.09 91 ALA A C 1
ATOM 750 O O . ALA A 1 91 ? 16.103 0.345 -3.886 1.00 38.09 91 ALA A O 1
ATOM 751 N N . TYR A 1 92 ? 15.001 -0.385 -2.044 1.00 38.44 92 TYR A N 1
ATOM 752 C CA . TYR A 1 92 ? 14.221 0.821 -1.770 1.00 38.44 92 TYR A CA 1
ATOM 753 C C . TYR A 1 92 ? 14.997 1.864 -0.956 1.00 38.44 92 TYR A C 1
ATOM 755 O O . TYR A 1 92 ? 14.879 3.045 -1.274 1.00 38.44 92 TYR A O 1
ATOM 763 N N . SER A 1 93 ? 15.899 1.486 -0.036 1.00 35.12 93 SER A N 1
ATOM 764 C CA . SER A 1 93 ? 16.812 2.458 0.604 1.00 35.12 93 SER A CA 1
ATOM 765 C C . SER A 1 93 ? 17.733 3.124 -0.413 1.00 35.12 93 SER A C 1
ATOM 767 O O . SER A 1 93 ? 18.085 4.282 -0.246 1.00 35.12 93 SER A O 1
ATOM 769 N N . LYS A 1 94 ? 18.088 2.452 -1.518 1.00 34.00 94 LYS A N 1
ATOM 770 C CA . LYS A 1 94 ? 18.841 3.071 -2.625 1.00 34.00 94 LYS A CA 1
ATOM 771 C C . LYS A 1 94 ? 18.000 4.014 -3.489 1.00 34.00 94 LYS A C 1
ATOM 773 O O . LYS A 1 94 ? 18.580 4.881 -4.134 1.00 34.00 94 LYS A O 1
ATOM 778 N N . LEU A 1 95 ? 16.677 3.851 -3.519 1.00 32.28 95 LEU A N 1
ATOM 779 C CA . LEU A 1 95 ? 15.751 4.810 -4.134 1.00 32.28 95 LEU A CA 1
ATOM 780 C C . LEU A 1 95 ? 15.564 6.029 -3.216 1.00 32.28 95 LEU A C 1
ATOM 782 O O . LEU A 1 95 ? 15.722 7.155 -3.673 1.00 32.28 95 LEU A O 1
ATOM 786 N N . GLN A 1 96 ? 15.384 5.806 -1.911 1.00 35.53 96 GLN A N 1
ATOM 787 C CA . GLN A 1 96 ? 15.294 6.877 -0.913 1.00 35.53 96 GLN A CA 1
ATOM 788 C C . GLN A 1 96 ? 16.620 7.615 -0.688 1.00 35.53 96 GLN A C 1
ATOM 790 O O . GLN A 1 96 ? 16.603 8.813 -0.457 1.00 35.53 96 GLN A O 1
ATOM 795 N N . LEU A 1 97 ? 17.783 6.967 -0.804 1.00 33.00 97 LEU A N 1
ATOM 796 C CA . LEU A 1 97 ? 19.093 7.633 -0.712 1.00 33.00 97 LEU A CA 1
ATOM 797 C C . LEU A 1 97 ? 19.367 8.556 -1.908 1.00 33.00 97 LEU A C 1
ATOM 799 O O . LEU A 1 97 ? 20.128 9.508 -1.766 1.00 33.00 97 LEU A O 1
ATOM 803 N N . LEU A 1 98 ? 18.755 8.308 -3.071 1.00 32.53 98 LEU A N 1
ATOM 804 C CA . LEU A 1 98 ? 18.849 9.202 -4.231 1.00 32.53 98 LEU A CA 1
ATOM 805 C C . LEU A 1 98 ? 17.924 10.423 -4.102 1.00 32.53 98 LEU A C 1
ATOM 807 O O . LEU A 1 98 ? 18.285 11.490 -4.591 1.00 32.53 98 LEU A O 1
ATOM 811 N N . GLU A 1 99 ? 16.804 10.304 -3.384 1.00 34.56 99 GLU A N 1
ATOM 812 C CA . GLU A 1 99 ? 15.939 11.438 -3.010 1.00 34.56 99 GLU A CA 1
ATOM 813 C C . GLU A 1 99 ? 16.410 12.153 -1.722 1.00 34.56 99 GLU A C 1
ATOM 815 O O . GLU A 1 99 ? 16.198 13.350 -1.553 1.00 34.56 99 GLU A O 1
ATOM 820 N N . GLY A 1 100 ? 17.123 11.451 -0.837 1.00 28.33 100 GLY A N 1
ATOM 821 C CA . GLY A 1 100 ? 17.625 11.935 0.456 1.00 28.33 100 GLY A CA 1
ATOM 822 C C . GLY A 1 100 ? 19.023 12.561 0.421 1.00 28.33 100 GLY A C 1
ATOM 823 O O . GLY A 1 100 ? 19.479 13.114 1.422 1.00 28.33 100 GLY A O 1
ATOM 824 N N . LEU A 1 101 ? 19.714 12.550 -0.725 1.00 28.91 101 LEU A N 1
ATOM 825 C CA . LEU A 1 101 ? 21.023 13.204 -0.891 1.00 28.91 101 LEU A CA 1
ATOM 826 C C . LEU A 1 101 ? 20.956 14.746 -0.958 1.00 28.91 101 LEU A C 1
ATOM 828 O O . LEU A 1 101 ? 21.974 15.392 -1.206 1.00 28.91 101 LEU A O 1
ATOM 832 N N . THR A 1 102 ? 19.798 15.346 -0.662 1.00 31.95 102 THR A N 1
ATOM 833 C CA . THR A 1 102 ? 19.657 16.778 -0.341 1.00 31.95 102 THR A CA 1
ATOM 834 C C . THR A 1 102 ? 19.410 17.085 1.141 1.00 31.95 102 THR A C 1
ATOM 836 O O . THR A 1 102 ? 19.280 18.257 1.486 1.00 31.95 102 THR A O 1
ATOM 839 N N . GLY A 1 103 ? 19.433 16.110 2.058 1.00 23.84 103 GLY A N 1
ATOM 840 C CA . GLY A 1 103 ? 19.417 16.448 3.485 1.00 23.84 103 GLY A CA 1
ATOM 841 C C . GLY A 1 103 ? 19.438 15.268 4.451 1.00 23.84 103 GLY A C 1
ATOM 842 O O . GLY A 1 103 ? 18.504 14.481 4.488 1.00 23.84 103 GLY A O 1
ATOM 843 N N . GLY A 1 104 ? 20.459 15.230 5.316 1.00 23.27 104 GLY A N 1
ATOM 844 C CA . GLY A 1 104 ? 20.393 14.538 6.609 1.00 23.27 104 GLY A CA 1
ATOM 845 C C . GLY A 1 104 ? 21.227 13.263 6.729 1.00 23.27 104 GLY A C 1
ATOM 846 O O . GLY A 1 104 ? 20.784 12.161 6.432 1.00 23.27 104 GLY A O 1
ATOM 847 N N . VAL A 1 105 ? 22.444 13.415 7.249 1.00 27.33 105 VAL A N 1
ATOM 848 C CA . VAL A 1 105 ? 23.341 12.330 7.663 1.00 27.33 105 VAL A CA 1
ATOM 849 C C . VAL A 1 105 ? 22.760 11.641 8.907 1.00 27.33 105 VAL A C 1
ATOM 851 O O . VAL A 1 105 ? 22.677 12.261 9.962 1.00 27.33 105 VAL A O 1
ATOM 854 N N . GLY A 1 106 ? 22.380 10.363 8.794 1.00 25.05 106 GLY A N 1
ATOM 855 C CA . GLY A 1 106 ? 21.940 9.551 9.942 1.00 25.05 106 GLY A CA 1
ATOM 856 C C . GLY A 1 106 ? 21.831 8.037 9.698 1.00 25.05 106 GLY A C 1
ATOM 857 O O . GLY A 1 106 ? 22.098 7.257 10.604 1.00 25.05 106 GLY A O 1
ATOM 858 N N . GLY A 1 107 ? 21.533 7.589 8.472 1.00 26.02 107 GLY A N 1
ATOM 859 C CA . GLY A 1 107 ? 21.268 6.165 8.177 1.00 26.02 107 GLY A CA 1
ATOM 860 C C . GLY A 1 107 ? 22.487 5.269 7.899 1.00 26.02 107 GLY A C 1
ATOM 861 O O . GLY A 1 107 ? 22.356 4.052 7.814 1.00 26.02 107 GLY A O 1
ATOM 862 N N . ALA A 1 108 ? 23.695 5.827 7.764 1.00 26.45 108 ALA A N 1
ATOM 863 C CA . ALA A 1 108 ? 24.873 5.050 7.352 1.00 26.45 108 ALA A CA 1
ATOM 864 C C . ALA A 1 108 ? 25.499 4.197 8.478 1.00 26.45 108 ALA A C 1
ATOM 866 O O . ALA A 1 108 ? 26.297 3.304 8.198 1.00 26.45 108 ALA A O 1
ATOM 867 N N . ALA A 1 109 ? 25.150 4.445 9.745 1.00 26.05 109 ALA A N 1
ATOM 868 C CA . ALA A 1 109 ? 25.814 3.807 10.883 1.00 26.05 109 ALA A CA 1
ATOM 869 C C . ALA A 1 109 ? 25.283 2.400 11.225 1.00 26.05 109 ALA A C 1
ATOM 871 O O . ALA A 1 109 ? 25.997 1.630 11.863 1.00 26.05 109 ALA A O 1
ATOM 872 N N . PHE A 1 110 ? 24.078 2.020 10.782 1.00 28.61 110 PHE A N 1
ATOM 873 C CA . PHE A 1 110 ? 23.480 0.726 11.152 1.00 28.61 110 PHE A CA 1
ATOM 874 C C . PHE A 1 110 ? 23.812 -0.414 10.167 1.00 28.61 110 PHE A C 1
ATOM 876 O O . PHE A 1 110 ? 23.967 -1.567 10.568 1.00 28.61 110 PHE A O 1
ATOM 883 N N . LEU A 1 111 ? 24.034 -0.098 8.885 1.00 28.27 111 LEU A N 1
ATOM 884 C CA . LEU A 1 111 ? 24.294 -1.093 7.829 1.00 28.27 111 LEU A CA 1
ATOM 885 C C . LEU A 1 111 ? 25.704 -1.710 7.868 1.00 28.27 111 LEU A C 1
ATOM 887 O O . LEU A 1 111 ? 25.912 -2.805 7.346 1.00 28.27 111 LEU A O 1
ATOM 891 N N . ALA A 1 112 ? 26.677 -1.059 8.512 1.00 26.30 112 ALA A N 1
ATOM 892 C CA . ALA A 1 112 ? 28.043 -1.583 8.607 1.00 26.30 112 ALA A CA 1
ATOM 893 C C . ALA A 1 112 ? 28.201 -2.709 9.654 1.00 26.30 112 ALA A C 1
ATOM 895 O O . ALA A 1 112 ? 29.177 -3.454 9.604 1.00 26.30 112 ALA A O 1
ATOM 896 N N . GLY A 1 113 ? 27.253 -2.862 10.588 1.00 26.27 113 GLY A N 1
ATOM 897 C CA . GLY A 1 113 ? 27.380 -3.782 11.727 1.00 26.27 113 GLY A CA 1
ATOM 898 C C . GLY A 1 113 ? 26.876 -5.214 11.505 1.00 26.27 113 GLY A C 1
ATOM 899 O O . GLY A 1 113 ? 27.149 -6.076 12.337 1.00 26.27 113 GLY A O 1
ATOM 900 N N . ARG A 1 114 ? 26.140 -5.495 10.416 1.00 29.00 114 ARG A N 1
ATOM 901 C CA . ARG A 1 114 ? 25.399 -6.767 10.254 1.00 29.00 114 ARG A CA 1
ATOM 902 C C . ARG A 1 114 ? 25.763 -7.613 9.029 1.00 29.00 114 ARG A C 1
ATOM 904 O O . ARG A 1 114 ? 25.216 -8.699 8.856 1.00 29.00 114 ARG A O 1
ATOM 911 N N . LEU A 1 115 ? 26.713 -7.172 8.206 1.00 30.11 115 LEU A N 1
ATOM 912 C CA . LEU A 1 115 ? 27.113 -7.880 6.986 1.00 30.11 115 LEU A CA 1
ATOM 913 C C . LEU A 1 115 ? 28.357 -8.748 7.218 1.00 30.11 115 LEU A C 1
ATOM 915 O O . LEU A 1 115 ? 29.487 -8.344 6.958 1.00 30.11 115 LEU A O 1
ATOM 919 N N . GLY A 1 116 ? 28.134 -9.979 7.684 1.00 25.27 116 GLY A N 1
ATOM 920 C CA . GLY A 1 116 ? 29.114 -11.058 7.555 1.00 25.27 116 GLY A CA 1
ATOM 921 C C . GLY A 1 116 ? 29.060 -11.704 6.153 1.00 25.27 116 GLY A C 1
ATOM 922 O O . GLY A 1 116 ? 27.986 -11.750 5.554 1.00 25.27 116 GLY A O 1
ATOM 923 N N . PRO A 1 117 ? 30.159 -12.276 5.617 1.00 27.20 117 PRO A N 1
ATOM 924 C CA . PRO A 1 117 ? 30.271 -12.735 4.216 1.00 27.20 117 PRO A CA 1
ATOM 925 C C . PRO A 1 117 ? 29.454 -13.995 3.837 1.00 27.20 117 PRO A C 1
ATOM 927 O O . PRO A 1 117 ? 29.713 -14.618 2.807 1.00 27.20 117 PRO A O 1
ATOM 930 N N . GLY A 1 118 ? 28.509 -14.434 4.674 1.00 25.66 118 GLY A N 1
ATOM 931 C CA . GLY A 1 118 ? 27.868 -15.754 4.585 1.00 25.66 118 GLY A CA 1
ATOM 932 C C . GLY A 1 118 ? 26.638 -15.861 3.674 1.00 25.66 118 GLY A C 1
ATOM 933 O O . GLY A 1 118 ? 26.261 -16.969 3.298 1.00 25.66 118 GLY A O 1
ATOM 934 N N . THR A 1 119 ? 26.014 -14.749 3.279 1.00 30.09 119 THR A N 1
ATOM 935 C CA . THR A 1 119 ? 24.690 -14.750 2.619 1.00 30.09 119 THR A CA 1
ATOM 936 C C . THR A 1 119 ? 24.725 -15.026 1.112 1.00 30.09 119 THR A C 1
ATOM 938 O O . THR A 1 119 ? 23.717 -15.414 0.528 1.00 30.09 119 THR A O 1
ATOM 941 N N . LEU A 1 120 ? 25.894 -14.948 0.469 1.00 29.16 120 LEU A N 1
ATOM 942 C CA . LEU A 1 120 ? 26.042 -15.175 -0.978 1.00 29.16 120 LEU A CA 1
ATOM 943 C C . LEU A 1 120 ? 26.069 -16.659 -1.404 1.00 29.16 120 LEU A C 1
ATOM 945 O O . LEU A 1 120 ? 26.065 -16.944 -2.598 1.00 29.16 120 LEU A O 1
ATOM 949 N N . LYS A 1 121 ? 26.084 -17.622 -0.467 1.00 25.12 121 LYS A N 1
ATOM 950 C CA . LYS A 1 121 ? 26.167 -19.069 -0.782 1.00 25.12 121 LYS A CA 1
ATOM 951 C C . LYS A 1 121 ? 24.877 -19.875 -0.552 1.00 25.12 121 LYS A C 1
ATOM 953 O O . LYS A 1 121 ? 24.875 -21.073 -0.827 1.00 25.12 121 LYS A O 1
ATOM 958 N N . LEU A 1 122 ? 23.785 -19.262 -0.086 1.00 26.77 122 LEU A N 1
ATOM 959 C CA . LEU A 1 122 ? 22.542 -19.978 0.263 1.00 26.77 122 LEU A CA 1
ATOM 960 C C . LEU A 1 122 ? 21.509 -20.071 -0.875 1.00 26.77 122 LEU A C 1
ATOM 962 O O . LEU A 1 122 ? 20.702 -21.000 -0.888 1.00 26.77 122 LEU A O 1
ATOM 966 N N . THR A 1 123 ? 21.576 -19.208 -1.892 1.00 33.56 123 THR A N 1
ATOM 967 C CA . THR A 1 123 ? 20.592 -19.179 -2.994 1.00 33.56 123 THR A CA 1
ATOM 968 C C . THR A 1 123 ? 20.690 -20.370 -3.954 1.00 33.56 123 THR A C 1
ATOM 970 O O . THR A 1 123 ? 19.703 -20.733 -4.585 1.00 33.56 123 THR A O 1
ATOM 973 N N . THR A 1 124 ? 21.838 -21.050 -4.029 1.00 27.91 124 THR A N 1
ATOM 974 C CA . THR A 1 124 ? 22.047 -22.188 -4.947 1.00 27.91 124 THR A CA 1
ATOM 975 C C . THR A 1 124 ? 21.716 -23.561 -4.351 1.00 27.91 124 THR A C 1
ATOM 977 O O . THR A 1 124 ? 21.547 -24.517 -5.105 1.00 27.91 124 THR A O 1
ATOM 980 N N . LYS A 1 125 ? 21.561 -23.696 -3.022 1.00 27.50 125 LYS A N 1
ATOM 981 C CA . LYS A 1 125 ? 21.184 -24.976 -2.374 1.00 27.50 125 LYS A CA 1
ATOM 982 C C . LYS A 1 125 ? 19.692 -25.110 -2.046 1.00 27.50 125 LYS A C 1
ATOM 984 O O . LYS A 1 125 ? 19.213 -26.234 -1.910 1.00 27.50 125 LYS A O 1
ATOM 989 N N . LEU A 1 126 ? 18.943 -24.009 -1.969 1.00 32.59 126 LEU A N 1
ATOM 990 C CA . LEU A 1 126 ? 17.536 -24.018 -1.538 1.00 32.59 126 LEU A CA 1
ATOM 991 C C . LEU A 1 126 ? 16.531 -24.451 -2.624 1.00 32.59 126 LEU A C 1
ATOM 993 O O . LEU A 1 126 ? 15.404 -24.809 -2.293 1.00 32.59 126 LEU A O 1
ATOM 997 N N . GLY A 1 127 ? 16.944 -24.532 -3.894 1.00 30.45 127 GLY A N 1
ATOM 998 C CA . GLY A 1 127 ? 16.122 -25.079 -4.986 1.00 30.45 127 GLY A CA 1
ATOM 999 C C . GLY A 1 127 ? 15.973 -26.610 -4.985 1.00 30.45 127 GLY A C 1
ATOM 1000 O O . GLY A 1 127 ? 15.212 -27.145 -5.784 1.00 30.45 127 GLY A O 1
ATOM 1001 N N . ARG A 1 128 ? 16.683 -27.338 -4.104 1.00 28.11 128 ARG A N 1
ATOM 1002 C CA . ARG A 1 128 ? 16.674 -28.817 -4.061 1.00 28.11 128 ARG A CA 1
ATOM 1003 C C . ARG A 1 128 ? 16.057 -29.444 -2.805 1.00 28.11 128 ARG A C 1
ATOM 1005 O O . ARG A 1 128 ? 15.968 -30.663 -2.747 1.00 28.11 128 ARG A O 1
ATOM 1012 N N . LEU A 1 129 ? 15.602 -28.650 -1.833 1.00 27.50 129 LEU A N 1
ATOM 1013 C CA . LEU A 1 129 ? 15.017 -29.133 -0.567 1.00 27.50 129 LEU A CA 1
ATOM 1014 C C . LEU A 1 129 ? 13.494 -28.907 -0.462 1.00 27.50 129 LEU A C 1
ATOM 1016 O O . LEU A 1 129 ? 12.936 -28.923 0.627 1.00 27.50 129 LEU A O 1
ATOM 1020 N N . ALA A 1 130 ? 12.801 -28.727 -1.590 1.00 30.66 130 ALA A N 1
ATOM 1021 C CA . ALA A 1 130 ? 11.346 -28.538 -1.645 1.00 30.66 130 ALA A CA 1
ATOM 1022 C C . ALA A 1 130 ? 10.542 -29.856 -1.739 1.00 30.66 130 ALA A C 1
ATOM 1024 O O . ALA A 1 130 ? 9.448 -29.880 -2.297 1.00 30.66 130 ALA A O 1
ATOM 1025 N N . LEU A 1 131 ? 11.064 -30.965 -1.206 1.00 33.88 131 LEU A N 1
ATOM 1026 C CA . LEU A 1 131 ? 10.326 -32.226 -1.104 1.00 33.88 131 LEU A CA 1
ATOM 1027 C C . LEU A 1 131 ? 10.545 -32.859 0.272 1.00 33.88 131 LEU A C 1
ATOM 1029 O O . LEU A 1 131 ? 11.604 -33.417 0.544 1.00 33.88 131 LEU A O 1
ATOM 1033 N N . GLY A 1 132 ? 9.499 -32.817 1.101 1.00 25.92 132 GLY A N 1
ATOM 1034 C CA . GLY A 1 132 ? 9.337 -33.709 2.249 1.00 25.92 132 GLY A CA 1
ATOM 1035 C C . GLY A 1 132 ? 9.246 -33.005 3.599 1.00 25.92 132 GLY A C 1
ATOM 1036 O O . GLY A 1 132 ? 10.242 -32.865 4.295 1.00 25.92 132 GLY A O 1
ATOM 1037 N N . GLY A 1 133 ? 8.034 -32.644 4.020 1.00 24.25 133 GLY A N 1
ATOM 1038 C CA . GLY A 1 133 ? 7.793 -32.253 5.408 1.00 24.25 133 GLY A CA 1
ATOM 1039 C C . GLY A 1 133 ? 6.392 -31.710 5.627 1.00 24.25 133 GLY A C 1
ATOM 1040 O O . GLY A 1 133 ? 6.118 -30.555 5.336 1.00 24.25 133 GLY A O 1
ATOM 1041 N N . LYS A 1 134 ? 5.494 -32.563 6.120 1.00 30.38 134 LYS A N 1
ATOM 1042 C CA . LYS A 1 134 ? 4.125 -32.219 6.515 1.00 30.38 134 LYS A CA 1
ATOM 1043 C C . LYS A 1 134 ? 4.135 -31.131 7.599 1.00 30.38 134 LYS A C 1
ATOM 1045 O O . LYS A 1 134 ? 4.382 -31.440 8.758 1.00 30.38 134 LYS A O 1
ATOM 1050 N N . ALA A 1 135 ? 3.779 -29.905 7.234 1.00 25.67 135 ALA A N 1
ATOM 1051 C CA . ALA A 1 135 ? 3.202 -28.922 8.146 1.00 25.67 135 ALA A CA 1
ATOM 1052 C C . ALA A 1 135 ? 1.795 -28.602 7.627 1.00 25.67 135 ALA A C 1
ATOM 1054 O O . ALA A 1 135 ? 1.574 -27.662 6.869 1.00 25.67 135 ALA A O 1
ATOM 1055 N N . ALA A 1 136 ? 0.851 -29.484 7.953 1.00 27.75 136 ALA A N 1
ATOM 1056 C CA . ALA A 1 136 ? -0.563 -29.249 7.714 1.00 27.75 136 ALA A CA 1
ATOM 1057 C C . ALA A 1 136 ? -1.027 -28.158 8.693 1.00 27.75 136 ALA A C 1
ATOM 1059 O O . ALA A 1 136 ? -1.024 -28.390 9.897 1.00 27.75 136 ALA A O 1
ATOM 1060 N N . GLY A 1 137 ? -1.355 -26.970 8.179 1.00 29.22 137 GLY A N 1
ATOM 1061 C CA . GLY A 1 137 ? -1.966 -25.882 8.955 1.00 29.22 137 GLY A CA 1
ATOM 1062 C C . GLY A 1 137 ? -1.383 -24.489 8.707 1.00 29.22 137 GLY A C 1
ATOM 1063 O O . GLY A 1 137 ? -2.099 -23.508 8.859 1.00 29.22 137 GLY A O 1
ATOM 1064 N N . ALA A 1 138 ? -0.130 -24.372 8.252 1.00 30.42 138 ALA A N 1
ATOM 1065 C CA . ALA A 1 138 ? 0.418 -23.085 7.817 1.00 30.42 138 ALA A CA 1
ATOM 1066 C C . ALA A 1 138 ? -0.139 -22.764 6.420 1.00 30.42 138 ALA A C 1
ATOM 1068 O O . ALA A 1 138 ? 0.186 -23.425 5.432 1.00 30.42 138 ALA A O 1
ATOM 1069 N N . SER A 1 139 ? -1.067 -21.814 6.372 1.00 33.72 139 SER A N 1
ATOM 1070 C CA . SER A 1 139 ? -1.878 -21.457 5.211 1.00 33.72 139 SER A CA 1
ATOM 1071 C C . SER A 1 139 ? -1.045 -21.230 3.941 1.00 33.72 139 SER A C 1
ATOM 1073 O O . SER A 1 139 ? 0.027 -20.624 3.956 1.00 33.72 139 SER A O 1
ATOM 1075 N N . LYS A 1 140 ? -1.578 -21.676 2.794 1.00 35.50 140 LYS A N 1
ATOM 1076 C CA . LYS A 1 140 ? -1.015 -21.458 1.442 1.00 35.50 140 LYS A CA 1
ATOM 1077 C C . LYS A 1 140 ? -0.621 -19.990 1.171 1.00 35.50 140 LYS A C 1
ATOM 1079 O O . LYS A 1 140 ? 0.258 -19.740 0.346 1.00 35.50 140 LYS A O 1
ATOM 1084 N N . LEU A 1 141 ? -1.217 -19.053 1.910 1.00 35.38 141 LEU A N 1
ATOM 1085 C CA . LEU A 1 141 ? -0.913 -17.623 1.967 1.00 35.38 141 LEU A CA 1
ATOM 1086 C C . LEU A 1 141 ? 0.558 -17.302 2.259 1.00 35.38 141 LEU A C 1
ATOM 1088 O O . LEU A 1 141 ? 1.118 -16.474 1.550 1.00 35.38 141 LEU A O 1
ATOM 1092 N N . GLY A 1 142 ? 1.205 -17.959 3.230 1.00 34.62 142 GLY A N 1
ATOM 1093 C CA . GLY A 1 142 ? 2.606 -17.666 3.575 1.00 34.62 142 GLY A CA 1
ATOM 1094 C C . GLY A 1 142 ? 3.552 -17.977 2.414 1.00 34.62 142 GLY A C 1
ATOM 1095 O O . GLY A 1 142 ? 4.351 -17.144 2.000 1.00 34.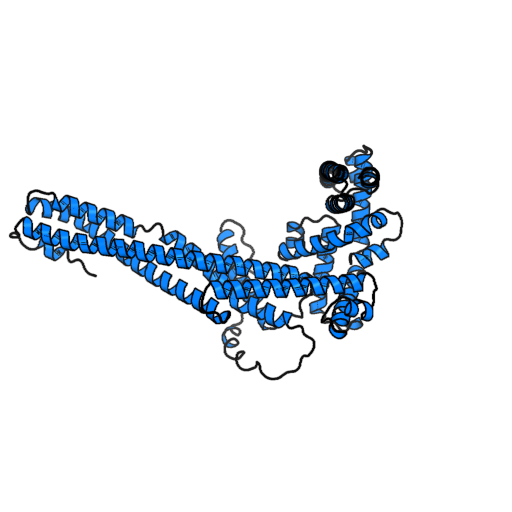62 142 GLY A O 1
ATOM 1096 N N . SER A 1 143 ? 3.367 -19.142 1.789 1.00 35.91 143 SER A N 1
ATOM 1097 C CA . SER A 1 143 ? 4.191 -19.567 0.653 1.00 35.91 143 SER A CA 1
ATOM 1098 C C . SER A 1 143 ? 3.938 -18.758 -0.624 1.00 35.91 143 SER A C 1
ATOM 1100 O O . SER A 1 143 ? 4.889 -18.445 -1.335 1.00 35.91 143 SER A O 1
ATOM 1102 N N . ALA A 1 144 ? 2.689 -18.377 -0.919 1.00 34.88 144 ALA A N 1
ATOM 1103 C CA . ALA A 1 144 ? 2.355 -17.596 -2.111 1.00 34.88 144 ALA A CA 1
ATOM 1104 C C . ALA A 1 144 ? 2.745 -16.116 -1.954 1.00 34.88 144 ALA A C 1
ATOM 1106 O O . ALA A 1 144 ? 3.326 -15.544 -2.872 1.00 34.88 144 ALA A O 1
ATOM 1107 N N . SER A 1 145 ? 2.505 -15.524 -0.778 1.00 39.31 145 SER A N 1
ATOM 1108 C CA . SER A 1 145 ? 2.918 -14.161 -0.418 1.00 39.31 145 SER A CA 1
ATOM 1109 C C . SER A 1 145 ? 4.439 -14.023 -0.424 1.00 39.31 145 SER A C 1
ATOM 1111 O O . SER A 1 145 ? 4.959 -13.158 -1.123 1.00 39.31 145 SER A O 1
ATOM 1113 N N . ALA A 1 146 ? 5.166 -14.917 0.257 1.00 36.81 146 ALA A N 1
ATOM 1114 C CA . ALA A 1 146 ? 6.624 -14.881 0.285 1.00 36.81 146 ALA A CA 1
ATOM 1115 C C . ALA A 1 146 ? 7.213 -15.091 -1.115 1.00 36.81 146 ALA A C 1
ATOM 1117 O O . ALA A 1 146 ? 8.079 -14.327 -1.514 1.00 36.81 146 ALA A O 1
ATOM 1118 N N . THR A 1 147 ? 6.710 -16.044 -1.911 1.00 39.44 147 THR A N 1
ATOM 1119 C CA . THR A 1 147 ? 7.228 -16.302 -3.272 1.00 39.44 147 THR A CA 1
ATOM 1120 C C . THR A 1 147 ? 6.950 -15.141 -4.236 1.00 39.44 147 THR A C 1
ATOM 1122 O O . THR A 1 147 ? 7.813 -14.796 -5.046 1.00 39.44 147 THR A O 1
ATOM 1125 N N . LEU A 1 148 ? 5.780 -14.497 -4.137 1.00 42.28 148 LEU A N 1
ATOM 1126 C CA . LEU A 1 148 ? 5.418 -13.354 -4.979 1.00 42.28 148 LEU A CA 1
ATOM 1127 C C . LEU A 1 148 ? 6.152 -12.067 -4.563 1.00 42.28 148 LEU A C 1
ATOM 1129 O O . LEU A 1 148 ? 6.557 -11.301 -5.438 1.00 42.28 148 LEU A O 1
ATOM 1133 N N . LYS A 1 149 ? 6.373 -11.864 -3.255 1.00 45.09 149 LYS A N 1
ATOM 1134 C CA . LYS A 1 149 ? 7.237 -10.810 -2.700 1.00 45.09 149 LYS A CA 1
ATOM 1135 C C . LYS A 1 149 ? 8.689 -11.028 -3.158 1.00 45.09 149 LYS A C 1
ATOM 1137 O O . LYS A 1 149 ? 9.216 -10.210 -3.910 1.00 45.09 149 LYS A O 1
ATOM 1142 N N . LEU A 1 150 ? 9.276 -12.189 -2.840 1.00 37.62 150 LEU A N 1
ATOM 1143 C CA . LEU A 1 150 ? 10.675 -12.567 -3.094 1.00 37.62 150 LEU A CA 1
ATOM 1144 C C . LEU A 1 150 ? 11.136 -12.440 -4.539 1.00 37.62 150 LEU A C 1
ATOM 1146 O O . LEU A 1 150 ? 12.196 -11.873 -4.802 1.00 37.62 150 LEU A O 1
ATOM 1150 N N . ALA A 1 151 ? 10.374 -12.999 -5.478 1.00 47.28 151 ALA A N 1
ATOM 1151 C CA . ALA A 1 151 ? 10.814 -13.072 -6.866 1.00 47.28 151 ALA A CA 1
ATOM 1152 C C . ALA A 1 151 ? 10.692 -11.722 -7.592 1.00 47.28 151 ALA A C 1
ATOM 1154 O O . ALA A 1 151 ? 11.468 -11.437 -8.505 1.00 47.28 151 ALA A O 1
ATOM 1155 N N . ARG A 1 152 ? 9.735 -10.869 -7.192 1.00 56.41 152 ARG A N 1
ATOM 1156 C CA . ARG A 1 152 ? 9.302 -9.738 -8.026 1.00 56.41 152 ARG A CA 1
ATOM 1157 C C . ARG A 1 152 ? 9.750 -8.374 -7.526 1.00 56.41 152 ARG A C 1
ATOM 1159 O O . ARG A 1 152 ? 10.004 -7.520 -8.365 1.00 56.41 152 ARG A O 1
ATOM 1166 N N . GLY A 1 153 ? 9.943 -8.153 -6.224 1.00 53.06 153 GLY A N 1
ATOM 1167 C CA . GLY A 1 153 ? 10.310 -6.825 -5.703 1.00 53.06 153 GLY A CA 1
ATOM 1168 C C . GLY A 1 153 ? 11.593 -6.238 -6.302 1.00 53.06 153 GLY A C 1
ATOM 1169 O O . GLY A 1 153 ? 11.597 -5.118 -6.815 1.00 53.06 153 GLY A O 1
ATOM 1170 N N . ALA A 1 154 ? 12.676 -7.020 -6.322 1.00 57.88 154 ALA A N 1
ATOM 1171 C CA . ALA A 1 154 ? 13.954 -6.586 -6.893 1.00 57.88 154 ALA A CA 1
ATOM 1172 C C . ALA A 1 154 ? 13.887 -6.402 -8.421 1.00 57.88 154 ALA A C 1
ATOM 1174 O O . ALA A 1 154 ? 14.477 -5.466 -8.966 1.00 57.88 154 ALA A O 1
ATOM 1175 N N . LYS A 1 155 ? 13.140 -7.268 -9.119 1.00 65.19 155 LYS A N 1
ATOM 1176 C CA . LYS A 1 155 ? 12.933 -7.179 -10.573 1.00 65.19 155 LYS A CA 1
ATOM 1177 C C . LYS A 1 155 ? 12.080 -5.962 -10.949 1.00 65.19 155 LYS A C 1
ATOM 1179 O O . LYS A 1 155 ? 12.408 -5.274 -11.910 1.00 65.19 155 LYS A O 1
ATOM 1184 N N . VAL A 1 156 ? 11.070 -5.628 -10.146 1.00 61.53 156 VAL A N 1
ATOM 1185 C CA . VAL A 1 156 ? 10.233 -4.427 -10.297 1.00 61.53 156 VAL A CA 1
ATOM 1186 C C . VAL A 1 156 ? 11.033 -3.147 -10.041 1.00 61.53 156 VAL A C 1
ATOM 1188 O O . VAL A 1 156 ? 10.947 -2.210 -10.827 1.00 61.53 156 VAL A O 1
ATOM 1191 N N . ALA A 1 157 ? 11.884 -3.108 -9.012 1.00 61.03 157 ALA A N 1
ATOM 1192 C CA . ALA A 1 157 ? 12.763 -1.958 -8.776 1.00 61.03 157 ALA A CA 1
ATOM 1193 C C . ALA A 1 157 ? 13.780 -1.753 -9.918 1.00 61.03 157 ALA A C 1
ATOM 1195 O O . ALA A 1 157 ? 14.101 -0.621 -10.290 1.00 61.03 157 ALA A O 1
ATOM 1196 N N . ASN A 1 158 ? 14.282 -2.847 -10.501 1.00 64.56 158 ASN A N 1
ATOM 1197 C CA . ASN A 1 158 ? 15.134 -2.788 -11.687 1.00 64.56 158 ASN A CA 1
ATOM 1198 C C . ASN A 1 158 ? 14.361 -2.332 -12.933 1.00 64.56 158 ASN A C 1
ATOM 1200 O O . ASN A 1 158 ? 14.922 -1.575 -13.724 1.00 64.56 158 ASN A O 1
ATOM 1204 N N . ALA A 1 159 ? 13.089 -2.722 -13.077 1.00 64.31 159 ALA A N 1
ATOM 1205 C CA . ALA A 1 159 ? 12.210 -2.220 -14.131 1.00 64.31 159 ALA A CA 1
ATOM 1206 C C . ALA A 1 159 ? 12.054 -0.696 -14.032 1.00 64.31 159 ALA A C 1
ATOM 1208 O O . ALA A 1 159 ? 12.330 -0.013 -15.012 1.00 64.31 159 ALA A O 1
ATOM 1209 N N . GLY A 1 160 ? 11.762 -0.153 -12.845 1.00 61.78 160 GLY A N 1
ATOM 1210 C CA . GLY A 1 160 ? 11.612 1.295 -12.634 1.00 61.78 160 GLY A CA 1
ATOM 1211 C C . GLY A 1 160 ? 12.880 2.114 -12.929 1.00 61.78 160 GLY A C 1
ATOM 1212 O O . GLY A 1 160 ? 12.833 3.202 -13.512 1.00 61.78 160 GLY A O 1
ATOM 1213 N N . LYS A 1 161 ? 14.064 1.583 -12.594 1.00 69.19 161 LYS A N 1
ATOM 1214 C CA . LYS A 1 161 ? 15.348 2.206 -12.978 1.00 69.19 161 LYS A CA 1
ATOM 1215 C C . LYS A 1 161 ? 15.556 2.185 -14.489 1.00 69.19 161 LYS A C 1
ATOM 1217 O O . LYS A 1 161 ? 16.066 3.149 -15.064 1.00 69.19 161 LYS A O 1
ATOM 1222 N N . LEU A 1 162 ? 15.179 1.081 -15.128 1.00 69.94 162 LEU A N 1
ATOM 1223 C CA . LEU A 1 162 ? 15.339 0.897 -16.560 1.00 69.94 162 LEU A CA 1
ATOM 1224 C C . LEU A 1 162 ? 14.385 1.796 -17.355 1.00 69.94 162 LEU A C 1
ATOM 1226 O O . LEU A 1 162 ? 14.846 2.466 -18.274 1.00 69.94 162 LEU A O 1
ATOM 1230 N N . THR A 1 163 ? 13.111 1.888 -16.968 1.00 69.00 163 THR A N 1
ATOM 1231 C CA . THR A 1 163 ? 12.117 2.780 -17.594 1.00 69.00 163 THR A CA 1
ATOM 1232 C C . THR A 1 163 ? 12.537 4.245 -17.466 1.00 69.00 163 THR A C 1
ATOM 1234 O O . THR A 1 163 ? 12.491 4.993 -18.439 1.00 69.00 163 THR A O 1
ATOM 1237 N N . THR A 1 164 ? 13.081 4.645 -16.311 1.00 69.94 164 THR A N 1
ATOM 1238 C CA . THR A 1 164 ? 13.674 5.980 -16.124 1.00 69.94 164 THR A CA 1
ATOM 1239 C C . THR A 1 164 ? 14.832 6.226 -17.098 1.00 69.94 164 THR A C 1
ATOM 1241 O O . THR A 1 164 ? 14.884 7.263 -17.758 1.00 69.94 164 THR A O 1
ATOM 1244 N N . SER A 1 165 ? 15.743 5.258 -17.248 1.00 65.56 165 SER A N 1
ATOM 1245 C CA . SER A 1 165 ? 16.843 5.346 -18.218 1.00 65.56 165 SER A CA 1
ATOM 1246 C C . SER A 1 165 ? 16.351 5.409 -19.669 1.00 65.56 165 SER A C 1
ATOM 1248 O O . SER A 1 165 ? 16.970 6.098 -20.478 1.00 65.56 165 SER A O 1
ATOM 1250 N N . MET A 1 166 ? 15.268 4.706 -20.011 1.00 71.19 166 MET A N 1
ATOM 1251 C CA . MET A 1 166 ? 14.663 4.724 -21.348 1.00 71.19 166 MET A CA 1
ATOM 1252 C C . MET A 1 166 ? 14.077 6.104 -21.673 1.00 71.19 166 MET A C 1
ATOM 1254 O O . MET A 1 166 ? 14.377 6.643 -22.738 1.00 71.19 166 MET A O 1
ATOM 1258 N N . LYS A 1 167 ? 13.380 6.748 -20.723 1.00 65.69 167 LYS A N 1
ATOM 1259 C CA . LYS A 1 167 ? 12.867 8.126 -20.872 1.00 65.69 167 LYS A CA 1
ATOM 1260 C C . LYS A 1 167 ? 13.953 9.139 -21.218 1.00 65.69 167 LYS A C 1
ATOM 1262 O O . LYS A 1 167 ? 13.737 10.000 -22.067 1.00 65.69 167 LYS A O 1
ATOM 1267 N N . PHE A 1 168 ? 15.131 9.029 -20.604 1.00 60.78 168 PHE A N 1
ATOM 1268 C CA . PHE A 1 168 ? 16.252 9.924 -20.904 1.00 60.78 168 PHE A CA 1
ATOM 1269 C C . PHE A 1 168 ? 16.859 9.701 -22.296 1.00 60.78 168 PHE A C 1
ATOM 1271 O O . PHE A 1 168 ? 17.417 10.640 -22.862 1.00 60.78 168 PHE A O 1
ATOM 1278 N N . MET A 1 169 ? 16.747 8.498 -22.865 1.00 65.00 169 MET A N 1
ATOM 1279 C CA . MET A 1 169 ? 17.277 8.203 -24.202 1.00 65.00 169 MET A CA 1
ATOM 1280 C C . MET A 1 169 ? 16.363 8.669 -25.336 1.00 65.00 169 MET A C 1
ATOM 1282 O O . MET A 1 169 ? 16.888 9.030 -26.386 1.00 65.00 169 MET A O 1
ATOM 1286 N N . LYS A 1 170 ? 15.041 8.741 -25.115 1.00 58.81 170 LYS A N 1
ATOM 1287 C CA . LYS A 1 170 ? 14.046 9.228 -26.097 1.00 58.81 170 LYS A CA 1
ATOM 1288 C C . LYS A 1 170 ? 14.333 10.642 -26.618 1.00 58.81 170 LYS A C 1
ATOM 1290 O O . LYS A 1 170 ? 13.957 10.998 -27.722 1.00 58.81 170 LYS A O 1
ATOM 1295 N N . PHE A 1 171 ? 15.079 11.455 -25.872 1.00 57.16 171 PHE A N 1
ATOM 1296 C CA . PHE A 1 171 ? 15.551 12.768 -26.330 1.00 57.16 171 PHE A CA 1
ATOM 1297 C C . PHE A 1 171 ? 16.883 12.668 -27.103 1.00 57.16 171 PHE A C 1
ATOM 1299 O O . PHE A 1 171 ? 17.807 13.448 -26.856 1.00 57.16 171 PHE A O 1
ATOM 1306 N N . GLY A 1 172 ? 16.996 11.676 -27.996 1.00 61.84 172 GLY A N 1
ATOM 1307 C CA . GLY A 1 172 ? 18.242 11.225 -28.625 1.00 61.84 172 GLY A CA 1
ATOM 1308 C C . GLY A 1 172 ? 19.007 12.341 -29.334 1.00 61.84 172 GLY A C 1
ATOM 1309 O O . GLY A 1 172 ? 18.634 12.796 -30.420 1.00 61.84 172 GLY A O 1
ATOM 1310 N N . LYS A 1 173 ? 20.126 12.770 -28.741 1.00 68.81 173 LYS A N 1
ATOM 1311 C CA . LYS A 1 173 ? 21.003 13.797 -29.321 1.00 68.81 173 LYS A CA 1
ATOM 1312 C C . LYS A 1 173 ? 21.656 13.294 -30.612 1.00 68.81 173 LYS A C 1
ATOM 1314 O O . LYS A 1 173 ? 21.974 14.102 -31.482 1.00 68.81 173 LYS A O 1
ATOM 1319 N N . GLY A 1 174 ? 21.800 11.978 -30.765 1.00 75.31 174 GLY A N 1
ATOM 1320 C CA . GLY A 1 174 ? 22.307 11.291 -31.947 1.00 75.31 174 GLY A CA 1
ATOM 1321 C C . GLY A 1 174 ? 21.413 11.450 -33.175 1.00 75.31 174 GLY A C 1
ATOM 1322 O O . GLY A 1 174 ? 21.923 11.810 -34.230 1.00 75.31 174 GLY A O 1
ATOM 1323 N N . ALA A 1 175 ? 20.089 11.292 -33.057 1.00 78.88 175 ALA A N 1
ATOM 1324 C CA . ALA A 1 175 ? 19.162 11.473 -34.185 1.00 78.88 175 ALA A CA 1
ATOM 1325 C C . ALA A 1 175 ? 19.115 12.936 -34.678 1.00 78.88 175 ALA A C 1
ATOM 1327 O O . ALA A 1 175 ? 19.090 13.210 -35.887 1.00 78.88 175 ALA A O 1
ATOM 1328 N N . MET A 1 176 ? 19.176 13.896 -33.744 1.00 79.56 176 MET A N 1
ATOM 1329 C CA . MET A 1 176 ? 19.317 15.321 -34.075 1.00 79.56 176 MET A CA 1
ATOM 1330 C C . MET A 1 176 ? 20.677 15.616 -34.721 1.00 79.56 176 MET A C 1
ATOM 1332 O O . MET A 1 176 ? 20.737 16.318 -35.730 1.00 79.56 176 MET A O 1
ATOM 1336 N N . GLY A 1 177 ? 21.758 15.037 -34.189 1.00 82.31 177 GLY A N 1
ATOM 1337 C CA . GLY A 1 177 ? 23.107 15.139 -34.747 1.00 82.31 177 GLY A CA 1
ATOM 1338 C C . GLY A 1 177 ? 23.209 14.567 -36.163 1.00 82.31 177 GLY A C 1
ATOM 1339 O O . GLY A 1 177 ? 23.789 15.206 -37.035 1.00 82.31 177 GLY A O 1
ATOM 1340 N N . LEU A 1 178 ? 22.576 13.422 -36.435 1.00 83.12 178 LEU A N 1
ATOM 1341 C CA . LEU A 1 178 ? 22.492 12.848 -37.781 1.00 83.12 178 LEU A CA 1
ATOM 1342 C C . LEU A 1 178 ? 21.693 13.740 -38.732 1.00 83.12 178 LEU A C 1
ATOM 1344 O O . LEU A 1 178 ? 22.108 13.936 -39.869 1.00 83.12 178 LEU A O 1
ATOM 1348 N N . SER A 1 179 ? 20.589 14.337 -38.271 1.00 84.19 179 SER A N 1
ATOM 1349 C CA . SER A 1 179 ? 19.818 15.289 -39.084 1.00 84.19 179 SER A CA 1
ATOM 1350 C C . SER A 1 179 ? 20.645 16.536 -39.436 1.00 84.19 179 SER A C 1
ATOM 1352 O O . SER A 1 179 ? 20.603 16.998 -40.576 1.00 84.19 179 SER A O 1
ATOM 1354 N N . ALA A 1 180 ? 21.455 17.038 -38.497 1.00 83.50 180 ALA A N 1
ATOM 1355 C CA . ALA A 1 180 ? 22.393 18.131 -38.750 1.00 83.50 180 ALA A CA 1
ATOM 1356 C C . ALA A 1 180 ? 23.508 17.721 -39.731 1.00 83.50 180 ALA A C 1
ATOM 1358 O O . ALA A 1 180 ? 23.795 18.460 -40.672 1.00 83.50 180 ALA A O 1
ATOM 1359 N N . ALA A 1 181 ? 24.083 16.525 -39.577 1.00 83.38 181 ALA A N 1
ATOM 1360 C CA . ALA A 1 181 ? 25.087 15.988 -40.494 1.00 83.38 181 ALA A CA 1
ATOM 1361 C C . ALA A 1 181 ? 24.537 15.821 -41.923 1.00 83.38 181 ALA A C 1
ATOM 1363 O O . ALA A 1 181 ? 25.182 16.244 -42.881 1.00 83.38 181 ALA A O 1
ATOM 1364 N N . ILE A 1 182 ? 23.319 15.287 -42.077 1.00 86.56 182 ILE A N 1
ATOM 1365 C CA . ILE A 1 182 ? 22.624 15.180 -43.371 1.00 86.56 182 ILE A CA 1
ATOM 1366 C C . ILE A 1 182 ? 22.467 16.564 -44.009 1.00 86.56 182 ILE A C 1
ATOM 1368 O O . ILE A 1 182 ? 22.793 16.736 -45.182 1.00 86.56 182 ILE A O 1
ATOM 1372 N N . MET A 1 183 ? 22.038 17.566 -43.237 1.00 86.19 183 MET A N 1
ATOM 1373 C CA . MET A 1 183 ? 21.868 18.934 -43.732 1.00 86.19 183 MET A CA 1
ATOM 1374 C C . MET A 1 183 ? 23.192 19.545 -44.219 1.00 86.19 183 MET A C 1
ATOM 1376 O O . MET A 1 183 ? 23.224 20.189 -45.268 1.00 86.19 183 MET A O 1
ATOM 1380 N N . VAL A 1 184 ? 24.298 19.310 -43.504 1.00 84.06 184 VAL A N 1
ATOM 1381 C CA . VAL A 1 184 ? 25.642 19.755 -43.915 1.00 84.06 184 VAL A CA 1
ATOM 1382 C C . VAL A 1 184 ? 26.048 19.140 -45.260 1.00 84.06 184 VAL A C 1
ATOM 1384 O O . VAL A 1 184 ? 26.583 19.854 -46.115 1.00 84.06 184 VAL A O 1
ATOM 1387 N N . LEU A 1 185 ? 25.760 17.850 -45.478 1.00 81.94 185 LEU A N 1
ATOM 1388 C CA . LEU A 1 185 ? 26.034 17.167 -46.748 1.00 81.94 185 LEU A CA 1
ATOM 1389 C C . LEU A 1 185 ? 25.137 17.682 -47.885 1.00 81.94 185 LEU A C 1
ATOM 1391 O O . LEU A 1 185 ? 25.627 17.920 -48.988 1.00 81.94 185 LEU A O 1
ATOM 1395 N N . GLU A 1 186 ? 23.851 17.925 -47.620 1.00 83.94 186 GLU A N 1
ATOM 1396 C CA . GLU A 1 186 ? 22.908 18.475 -48.604 1.00 83.94 186 GLU A CA 1
ATOM 1397 C C . GLU A 1 186 ? 23.284 19.895 -49.051 1.00 83.94 186 GLU A C 1
ATOM 1399 O O . GLU A 1 186 ? 23.134 20.233 -50.229 1.00 83.94 186 GLU A O 1
ATOM 1404 N N . ILE A 1 187 ? 23.806 20.726 -48.140 1.00 84.19 187 ILE A N 1
ATOM 1405 C CA . ILE A 1 187 ? 24.376 22.037 -48.483 1.00 84.19 187 ILE A CA 1
ATOM 1406 C C . ILE A 1 187 ? 25.585 21.853 -49.406 1.00 84.19 187 ILE A C 1
ATOM 1408 O O . ILE A 1 187 ? 25.655 22.509 -50.446 1.00 84.19 187 ILE A O 1
ATOM 1412 N N . GLY A 1 188 ? 26.484 20.916 -49.082 1.00 80.81 188 GLY A N 1
ATOM 1413 C CA . GLY A 1 188 ? 27.623 20.566 -49.932 1.00 80.81 188 GLY A CA 1
ATOM 1414 C C . GLY A 1 188 ? 27.194 20.171 -51.349 1.00 80.81 188 GLY A C 1
ATOM 1415 O O . GLY A 1 188 ? 27.691 20.722 -52.324 1.00 80.81 188 GLY A O 1
ATOM 1416 N N . MET A 1 189 ? 26.195 19.298 -51.494 1.00 80.75 189 MET A N 1
ATOM 1417 C CA . MET A 1 189 ? 25.696 18.845 -52.803 1.00 80.75 189 MET A CA 1
ATOM 1418 C C . MET A 1 189 ? 25.101 19.965 -53.681 1.00 80.75 189 MET A C 1
ATOM 1420 O O . MET A 1 189 ? 25.061 19.827 -54.910 1.00 80.75 189 MET A O 1
ATOM 1424 N N . LYS A 1 190 ? 24.655 21.081 -53.088 1.00 83.62 190 LYS A N 1
ATOM 1425 C CA . LYS A 1 190 ? 24.113 22.245 -53.814 1.00 83.62 190 LYS A CA 1
ATOM 1426 C C . LYS A 1 190 ? 25.192 23.181 -54.371 1.00 83.62 190 LYS A C 1
ATOM 1428 O O . LYS A 1 190 ? 24.865 24.032 -55.194 1.00 83.62 190 LYS A O 1
ATOM 1433 N N . LEU A 1 191 ? 26.456 23.019 -53.972 1.00 82.19 191 LEU A N 1
ATOM 1434 C CA . LEU A 1 191 ? 27.562 23.847 -54.460 1.00 82.19 191 LEU A CA 1
ATOM 1435 C C . LEU A 1 191 ? 27.913 23.541 -55.927 1.00 82.19 191 LEU A C 1
ATOM 1437 O O . LEU A 1 191 ? 27.585 22.477 -56.477 1.00 82.19 191 LEU A O 1
ATOM 1441 N N . SER A 1 192 ? 28.545 24.522 -56.579 1.00 76.81 192 SER A N 1
ATOM 1442 C CA . SER A 1 192 ? 28.670 24.581 -58.040 1.00 76.81 192 SER A CA 1
ATOM 1443 C C . SER A 1 192 ? 29.875 23.805 -58.578 1.00 76.81 192 SER A C 1
ATOM 1445 O O . SER A 1 192 ? 29.842 23.311 -59.707 1.00 76.81 192 SER A O 1
ATOM 1447 N N . SER A 1 193 ? 30.920 23.633 -57.761 1.00 78.19 193 SER A N 1
ATOM 1448 C CA . SER A 1 193 ? 32.164 22.978 -58.166 1.00 78.19 193 SER A CA 1
ATOM 1449 C C . SER A 1 193 ? 32.717 22.019 -57.111 1.00 78.19 193 SER A C 1
ATOM 1451 O O . SER A 1 193 ? 32.555 22.223 -55.910 1.00 78.19 193 SER A O 1
ATOM 1453 N N . ALA A 1 194 ? 33.452 20.995 -57.555 1.00 70.81 194 ALA A N 1
ATOM 1454 C CA . ALA A 1 194 ? 34.160 20.067 -56.667 1.00 70.81 194 ALA A CA 1
ATOM 1455 C C . ALA A 1 194 ? 35.154 20.764 -55.710 1.00 70.81 194 ALA A C 1
ATOM 1457 O O . ALA A 1 194 ? 35.425 20.258 -54.622 1.00 70.81 194 ALA A O 1
ATOM 1458 N N . GLY A 1 195 ? 35.692 21.930 -56.095 1.00 75.44 195 GLY A N 1
ATOM 1459 C CA . GLY A 1 195 ? 36.562 22.742 -55.240 1.00 75.44 195 GLY A CA 1
ATOM 1460 C C . GLY A 1 195 ? 35.814 23.346 -54.049 1.00 75.44 195 GLY A C 1
ATOM 1461 O O . GLY A 1 195 ? 36.246 23.179 -52.911 1.00 75.44 195 GLY A O 1
ATOM 1462 N N . GLU A 1 196 ? 34.662 23.971 -54.305 1.00 78.62 196 GLU A N 1
ATOM 1463 C CA . GLU A 1 196 ? 33.794 24.547 -53.266 1.00 78.62 196 GLU A CA 1
ATOM 1464 C C . GLU A 1 196 ? 33.269 23.475 -52.304 1.00 78.62 196 GLU A C 1
ATOM 1466 O O . GLU A 1 196 ? 33.297 23.662 -51.087 1.00 78.62 196 GLU A O 1
ATOM 1471 N N . ILE A 1 197 ? 32.850 22.324 -52.843 1.00 77.44 197 ILE A N 1
ATOM 1472 C CA . ILE A 1 197 ? 32.374 21.181 -52.052 1.00 77.44 197 ILE A CA 1
ATOM 1473 C C . ILE A 1 197 ? 33.466 20.699 -51.091 1.00 77.44 197 ILE A C 1
ATOM 1475 O O . ILE A 1 197 ? 33.212 20.512 -49.901 1.00 77.44 197 ILE A O 1
ATOM 1479 N N . ASN A 1 198 ? 34.697 20.547 -51.583 1.00 76.06 198 ASN A N 1
ATOM 1480 C CA . ASN A 1 198 ? 35.819 20.091 -50.770 1.00 76.06 198 ASN A CA 1
ATOM 1481 C C . ASN A 1 198 ? 36.205 21.079 -49.664 1.00 76.06 198 ASN A C 1
ATOM 1483 O O . ASN A 1 198 ? 36.547 20.647 -48.565 1.00 76.06 198 ASN A O 1
ATOM 1487 N N . GLU A 1 199 ? 36.172 22.389 -49.918 1.00 81.00 199 GLU A N 1
ATOM 1488 C CA . GLU A 1 199 ? 36.447 23.376 -48.868 1.00 81.00 199 GLU A CA 1
ATOM 1489 C C . GLU A 1 199 ? 35.378 23.379 -47.776 1.00 81.00 199 GLU A C 1
ATOM 1491 O O . GLU A 1 199 ? 35.726 23.404 -46.594 1.00 81.00 199 GLU A O 1
ATOM 1496 N N . HIS A 1 200 ? 34.099 23.319 -48.159 1.00 80.50 200 HIS A N 1
ATOM 1497 C CA . HIS A 1 200 ? 32.977 23.240 -47.222 1.00 80.50 200 HIS A CA 1
ATOM 1498 C C . HIS A 1 200 ? 33.093 22.004 -46.325 1.00 80.50 200 HIS A C 1
ATOM 1500 O O . HIS A 1 200 ? 33.142 22.116 -45.100 1.00 80.50 200 HIS A O 1
ATOM 1506 N N . LEU A 1 201 ? 33.257 20.825 -46.930 1.00 76.75 201 LEU A N 1
ATOM 1507 C CA . LEU A 1 201 ? 33.366 19.570 -46.187 1.00 76.75 201 LEU A CA 1
ATOM 1508 C C . LEU A 1 201 ? 34.622 19.505 -45.316 1.00 76.75 201 LEU A C 1
ATOM 1510 O O . LEU A 1 201 ? 34.554 18.969 -44.218 1.00 76.75 201 LEU A O 1
ATOM 1514 N N . LYS A 1 202 ? 35.757 20.083 -45.735 1.00 81.06 202 LYS A N 1
ATOM 1515 C CA . LYS A 1 202 ? 36.965 20.141 -44.889 1.00 81.06 202 LYS A CA 1
ATOM 1516 C C . LYS A 1 202 ? 36.762 20.971 -43.625 1.00 81.06 202 LYS A C 1
ATOM 1518 O O . LYS A 1 202 ? 37.320 20.619 -42.586 1.00 81.06 202 LYS A O 1
ATOM 1523 N N . ARG A 1 203 ? 35.992 22.062 -43.703 1.00 84.25 203 ARG A N 1
ATOM 1524 C CA . ARG A 1 203 ? 35.672 22.901 -42.536 1.00 84.25 203 ARG A CA 1
ATOM 1525 C C . ARG A 1 203 ? 34.747 22.165 -41.572 1.00 84.25 203 ARG A C 1
ATOM 1527 O O . ARG A 1 203 ? 34.995 22.174 -40.370 1.00 84.25 203 ARG A O 1
ATOM 1534 N N . GLU A 1 204 ? 33.756 21.461 -42.110 1.00 82.81 204 GLU A N 1
ATOM 1535 C CA . GLU A 1 204 ? 32.725 20.789 -41.315 1.00 82.81 204 GLU A CA 1
ATOM 1536 C C . GLU A 1 204 ? 33.076 19.346 -40.905 1.00 82.81 204 GLU A C 1
ATOM 1538 O O . GLU A 1 204 ? 32.420 18.790 -40.024 1.00 82.81 204 GLU A O 1
ATOM 1543 N N . LYS A 1 205 ? 34.133 18.741 -41.475 1.00 79.94 205 LYS A N 1
ATOM 1544 C CA . LYS A 1 205 ? 34.516 17.326 -41.282 1.00 79.94 205 LYS A CA 1
ATOM 1545 C C . LYS A 1 205 ? 34.491 16.903 -39.814 1.00 79.94 205 LYS A C 1
ATOM 1547 O O . LYS A 1 205 ? 33.808 15.957 -39.449 1.00 79.94 205 LYS A O 1
ATOM 1552 N N . LYS A 1 206 ? 35.198 17.645 -38.953 1.00 80.62 206 LYS A N 1
ATOM 1553 C CA . LYS A 1 206 ? 35.303 17.322 -37.519 1.00 80.62 206 LYS A CA 1
ATOM 1554 C C . LYS A 1 206 ? 33.947 17.326 -36.814 1.00 80.62 206 LYS A C 1
ATOM 1556 O O . LYS A 1 206 ? 33.746 16.547 -35.889 1.00 80.62 206 LYS A O 1
ATOM 1561 N N . SER A 1 207 ? 33.052 18.220 -37.230 1.00 80.94 207 SER A N 1
ATOM 1562 C CA . SER A 1 207 ? 31.706 18.344 -36.673 1.00 80.94 207 SER A CA 1
ATOM 1563 C C . SER A 1 207 ? 30.850 17.144 -37.084 1.00 80.94 207 SER A C 1
ATOM 1565 O O . SER A 1 207 ? 30.275 16.474 -36.228 1.00 80.94 207 SER A O 1
ATOM 1567 N N . VAL A 1 208 ? 30.858 16.800 -38.377 1.00 80.00 208 VAL A N 1
ATOM 1568 C CA . VAL A 1 208 ? 30.128 15.650 -38.934 1.00 80.00 208 VAL A CA 1
ATOM 1569 C C . VAL A 1 208 ? 30.632 14.323 -38.354 1.00 80.00 208 VAL A C 1
ATOM 1571 O O . VAL A 1 208 ? 29.823 13.514 -37.902 1.00 80.00 208 VAL A O 1
ATOM 1574 N N . ASP A 1 209 ? 31.951 14.124 -38.265 1.00 82.75 209 ASP A N 1
ATOM 1575 C CA . ASP A 1 209 ? 32.553 12.928 -37.658 1.00 82.75 209 ASP A CA 1
ATOM 1576 C C . ASP A 1 209 ? 32.143 12.776 -36.184 1.00 82.75 209 ASP A C 1
ATOM 1578 O O . ASP A 1 209 ? 31.800 11.682 -35.729 1.00 82.75 209 ASP A O 1
ATOM 1582 N N . ALA A 1 210 ? 32.130 13.879 -35.426 1.00 81.19 210 ALA A N 1
ATOM 1583 C CA . ALA A 1 210 ? 31.699 13.871 -34.031 1.00 81.19 210 ALA A CA 1
ATOM 1584 C C . ALA A 1 210 ? 30.203 13.540 -33.885 1.00 81.19 210 ALA A C 1
ATOM 1586 O O . ALA A 1 210 ? 29.831 12.785 -32.982 1.00 81.19 210 ALA A O 1
ATOM 1587 N N . MET A 1 211 ? 29.352 14.060 -34.777 1.00 82.00 211 MET A N 1
ATOM 1588 C CA . MET A 1 211 ? 27.917 13.748 -34.813 1.00 82.00 211 MET A CA 1
ATOM 1589 C C . MET A 1 211 ? 27.671 12.264 -35.109 1.00 82.00 211 MET A C 1
ATOM 1591 O O . MET A 1 211 ? 26.914 11.622 -34.384 1.00 82.00 211 MET A O 1
ATOM 1595 N N . ILE A 1 212 ? 28.352 11.701 -36.113 1.00 82.56 212 ILE A N 1
ATOM 1596 C CA . ILE A 1 212 ? 28.230 10.283 -36.489 1.00 82.56 212 ILE A CA 1
ATOM 1597 C C . ILE A 1 212 ? 28.715 9.382 -35.355 1.00 82.56 212 ILE A C 1
ATOM 1599 O O . ILE A 1 212 ? 28.015 8.448 -34.973 1.00 82.56 212 ILE A O 1
ATOM 1603 N N . LYS A 1 213 ? 29.871 9.689 -34.758 1.00 84.88 213 LYS A N 1
ATOM 1604 C CA . LYS A 1 213 ? 30.403 8.913 -33.632 1.00 84.88 213 LYS A CA 1
ATOM 1605 C C . LYS A 1 213 ? 29.454 8.923 -32.431 1.00 84.88 213 LYS A C 1
ATOM 1607 O O . LYS A 1 213 ? 29.212 7.879 -31.833 1.00 84.88 213 LYS A O 1
ATOM 1612 N N . THR A 1 214 ? 28.893 10.086 -32.100 1.00 83.06 214 THR A N 1
ATOM 1613 C CA . THR A 1 214 ? 27.901 10.215 -31.020 1.00 83.06 214 THR A CA 1
ATOM 1614 C C . THR A 1 214 ? 26.661 9.375 -31.322 1.00 83.06 214 THR A C 1
ATOM 1616 O O . THR A 1 214 ? 26.165 8.670 -30.446 1.00 83.06 214 THR A O 1
ATOM 1619 N N . ALA A 1 215 ? 26.193 9.399 -32.570 1.00 83.19 215 ALA A N 1
ATOM 1620 C CA . ALA A 1 215 ? 25.058 8.605 -33.014 1.00 83.19 215 ALA A CA 1
ATOM 1621 C C . ALA A 1 215 ? 25.331 7.091 -32.937 1.00 83.19 215 ALA A C 1
ATOM 1623 O O . ALA A 1 215 ? 24.497 6.348 -32.430 1.00 83.19 215 ALA A O 1
ATOM 1624 N N . GLU A 1 216 ? 26.510 6.619 -33.351 1.00 85.94 216 GLU A N 1
ATOM 1625 C CA . GLU A 1 216 ? 26.891 5.206 -33.208 1.00 85.94 216 GLU A CA 1
ATOM 1626 C C . GLU A 1 216 ? 26.983 4.771 -31.735 1.00 85.94 216 GLU A C 1
ATOM 1628 O O . GLU A 1 216 ? 26.562 3.668 -31.378 1.00 85.94 216 GLU A O 1
ATOM 1633 N N . GLU A 1 217 ? 27.533 5.621 -30.862 1.00 85.56 217 GLU A N 1
ATOM 1634 C CA . GLU A 1 217 ? 27.593 5.351 -29.422 1.00 85.56 217 GLU A CA 1
ATOM 1635 C C . GLU A 1 217 ? 26.196 5.288 -28.796 1.00 85.56 217 GLU A C 1
ATOM 1637 O O . GLU A 1 217 ? 25.938 4.413 -27.967 1.00 85.56 217 GLU A O 1
ATOM 1642 N N . GLU A 1 218 ? 25.285 6.176 -29.200 1.00 82.94 218 GLU A N 1
ATOM 1643 C CA . GLU A 1 218 ? 23.894 6.140 -28.757 1.00 82.94 218 GLU A CA 1
ATOM 1644 C C . GLU A 1 218 ? 23.157 4.903 -29.281 1.00 82.94 218 GLU A C 1
ATOM 1646 O O . GLU A 1 218 ? 22.555 4.209 -28.467 1.00 82.94 218 GLU A O 1
ATOM 1651 N N . LEU A 1 219 ? 23.267 4.540 -30.566 1.00 83.25 219 LEU A N 1
ATOM 1652 C CA . LEU A 1 219 ? 22.653 3.313 -31.108 1.00 83.25 219 LEU A CA 1
ATOM 1653 C C . LEU A 1 219 ? 23.090 2.060 -30.336 1.00 83.25 219 LEU A C 1
ATOM 1655 O O . LEU A 1 219 ? 22.261 1.229 -29.968 1.00 83.25 219 LEU A O 1
ATOM 1659 N N . ARG A 1 220 ? 24.375 1.957 -29.968 1.00 85.81 220 ARG A N 1
ATOM 1660 C CA . ARG A 1 220 ? 24.856 0.854 -29.114 1.00 85.81 220 ARG A CA 1
ATOM 1661 C C . ARG A 1 220 ? 24.225 0.864 -27.721 1.00 85.81 220 ARG A C 1
ATOM 1663 O O . ARG A 1 220 ? 23.998 -0.199 -27.141 1.00 85.81 220 ARG A O 1
ATOM 1670 N N . ARG A 1 221 ? 23.953 2.044 -27.153 1.00 83.75 221 ARG A N 1
ATOM 1671 C CA . ARG A 1 221 ? 23.230 2.164 -25.874 1.00 83.75 221 ARG A CA 1
ATOM 1672 C C . ARG A 1 221 ? 21.763 1.766 -26.023 1.00 83.75 221 ARG A C 1
ATOM 1674 O O . ARG A 1 221 ? 21.254 1.089 -25.127 1.00 83.75 221 ARG A O 1
ATOM 1681 N N . TYR A 1 222 ? 21.119 2.126 -27.135 1.00 82.19 222 TYR A N 1
ATOM 1682 C CA . TYR A 1 222 ? 19.776 1.657 -27.486 1.00 82.19 222 TYR A CA 1
ATOM 1683 C C . TYR A 1 222 ? 19.737 0.127 -27.523 1.00 82.19 222 TYR A C 1
ATOM 1685 O O . TYR A 1 222 ? 18.947 -0.471 -26.797 1.00 82.19 222 TYR A O 1
ATOM 1693 N N . ASP A 1 223 ? 20.651 -0.516 -28.253 1.00 85.19 223 ASP A N 1
ATOM 1694 C CA . ASP A 1 223 ? 20.741 -1.980 -28.331 1.00 85.19 223 ASP A CA 1
ATOM 1695 C C . ASP A 1 223 ? 20.924 -2.639 -26.965 1.00 85.19 223 ASP A C 1
ATOM 1697 O O . ASP A 1 223 ? 20.187 -3.560 -26.602 1.00 85.19 223 ASP A O 1
ATOM 1701 N N . ALA A 1 224 ? 21.883 -2.144 -26.177 1.00 82.44 224 ALA A N 1
ATOM 1702 C CA . ALA A 1 224 ? 22.142 -2.670 -24.843 1.00 82.44 224 ALA A CA 1
ATOM 1703 C C . ALA A 1 224 ? 20.916 -2.530 -23.926 1.00 82.44 224 ALA A C 1
ATOM 1705 O O . ALA A 1 224 ? 20.653 -3.406 -23.100 1.00 82.44 224 ALA A O 1
ATOM 1706 N N . THR A 1 225 ? 20.154 -1.445 -24.070 1.00 80.06 225 THR A N 1
ATOM 1707 C CA . THR A 1 225 ? 18.973 -1.188 -23.244 1.00 80.06 225 THR A CA 1
ATOM 1708 C C . THR A 1 225 ? 17.760 -1.996 -23.692 1.00 80.06 225 THR A C 1
ATOM 1710 O O . THR A 1 225 ? 17.086 -2.570 -22.838 1.00 80.06 225 THR A O 1
ATOM 1713 N N . ILE A 1 226 ? 17.525 -2.129 -25.001 1.00 85.06 226 ILE A N 1
ATOM 1714 C CA . ILE A 1 226 ? 16.490 -3.010 -25.566 1.00 85.06 226 ILE A CA 1
ATOM 1715 C C . ILE A 1 226 ? 16.738 -4.453 -25.121 1.00 85.06 226 ILE A C 1
ATOM 1717 O O . ILE A 1 226 ? 15.820 -5.118 -24.642 1.00 85.06 226 ILE A O 1
ATOM 1721 N N . ALA A 1 227 ? 17.984 -4.931 -25.210 1.00 85.12 227 ALA A N 1
ATOM 1722 C CA . ALA A 1 227 ? 18.345 -6.282 -24.788 1.00 85.12 227 ALA A CA 1
ATOM 1723 C C . ALA A 1 227 ? 18.080 -6.509 -23.290 1.00 85.12 227 ALA A C 1
ATOM 1725 O O . ALA A 1 227 ? 17.508 -7.533 -22.907 1.00 85.12 227 ALA A O 1
ATOM 1726 N N . ARG A 1 228 ? 18.443 -5.540 -22.438 1.00 81.50 228 ARG A N 1
ATOM 1727 C CA . ARG A 1 228 ? 18.155 -5.590 -20.995 1.00 81.50 228 ARG A CA 1
ATOM 1728 C C . ARG A 1 228 ? 16.657 -5.581 -20.705 1.00 81.50 228 ARG A C 1
ATOM 1730 O O . ARG A 1 228 ? 16.205 -6.400 -19.914 1.00 81.50 228 ARG A O 1
ATOM 1737 N N . GLY A 1 229 ? 15.897 -4.703 -21.358 1.00 79.75 229 GLY A N 1
ATOM 1738 C CA . GLY A 1 229 ? 14.447 -4.614 -21.184 1.00 79.75 229 GLY A CA 1
ATOM 1739 C C . GLY A 1 229 ? 13.736 -5.893 -21.605 1.00 79.75 229 GLY A C 1
ATOM 1740 O O . GLY A 1 229 ? 12.973 -6.449 -20.824 1.00 79.75 229 GLY A O 1
ATOM 1741 N N . THR A 1 230 ? 14.089 -6.432 -22.772 1.00 85.38 230 THR A N 1
ATOM 1742 C CA . THR A 1 230 ? 13.537 -7.698 -23.281 1.00 85.38 230 THR A CA 1
ATOM 1743 C C . THR A 1 230 ? 13.860 -8.870 -22.351 1.00 85.38 230 THR A C 1
ATOM 1745 O O . THR A 1 230 ? 13.015 -9.730 -22.112 1.00 85.38 230 THR A O 1
ATOM 1748 N N . THR A 1 231 ? 15.081 -8.918 -21.807 1.00 84.81 231 THR A N 1
ATOM 1749 C CA . THR A 1 231 ? 15.480 -9.963 -20.850 1.00 84.81 231 THR A CA 1
ATOM 1750 C C . THR A 1 231 ? 14.653 -9.865 -19.572 1.00 84.81 231 THR A C 1
ATOM 1752 O O . THR A 1 231 ? 14.101 -10.865 -19.131 1.00 84.81 231 THR A O 1
ATOM 1755 N N . LEU A 1 232 ? 14.493 -8.657 -19.025 1.00 78.12 232 LEU A N 1
ATOM 1756 C CA . LEU A 1 232 ? 13.701 -8.434 -17.818 1.00 78.12 232 LEU A CA 1
ATOM 1757 C C . LEU A 1 232 ? 12.220 -8.797 -18.015 1.00 78.12 232 LEU A C 1
ATOM 1759 O O . LEU A 1 232 ? 11.628 -9.419 -17.138 1.00 78.12 232 LEU A O 1
ATOM 1763 N N . GLN A 1 233 ? 11.632 -8.458 -19.167 1.00 79.69 233 GLN A N 1
ATOM 1764 C CA . GLN A 1 233 ? 10.265 -8.865 -19.509 1.00 79.69 233 GLN A CA 1
ATOM 1765 C C . GLN A 1 233 ? 10.124 -10.389 -19.532 1.00 79.69 233 GLN A C 1
ATOM 1767 O O . GLN A 1 233 ? 9.216 -10.928 -18.905 1.00 79.69 233 GLN A O 1
ATOM 1772 N N . ARG A 1 234 ? 11.048 -11.090 -20.203 1.00 82.25 234 ARG A N 1
ATOM 1773 C CA . ARG A 1 234 ? 11.045 -12.560 -20.253 1.00 82.25 234 ARG A CA 1
ATOM 1774 C C . ARG A 1 234 ? 11.193 -13.177 -18.874 1.00 82.25 234 ARG A C 1
ATOM 1776 O O . ARG A 1 234 ? 10.422 -14.057 -18.534 1.00 82.25 234 ARG A O 1
ATOM 1783 N N . GLU A 1 235 ? 12.114 -12.674 -18.058 1.00 76.00 235 GLU A N 1
ATOM 1784 C CA . GLU A 1 235 ? 12.279 -13.153 -16.686 1.00 76.00 235 GLU A CA 1
ATOM 1785 C C . GLU A 1 235 ? 11.002 -12.983 -15.849 1.00 76.00 235 GLU A C 1
ATOM 1787 O O . GLU A 1 235 ? 10.702 -13.840 -15.023 1.00 76.00 235 GLU A O 1
ATOM 1792 N N . LEU A 1 236 ? 10.246 -11.896 -16.041 1.00 70.62 236 LEU A N 1
ATOM 1793 C CA . LEU A 1 236 ? 8.963 -11.681 -15.361 1.00 70.62 236 LEU A CA 1
ATOM 1794 C C . LEU A 1 236 ? 7.857 -12.610 -15.890 1.00 70.62 236 LEU A C 1
ATOM 1796 O O . LEU A 1 236 ? 7.019 -13.068 -15.110 1.00 70.62 236 LEU A O 1
ATOM 1800 N N . PHE A 1 237 ? 7.854 -12.902 -17.192 1.00 74.56 237 PHE A N 1
ATOM 1801 C CA . PHE A 1 237 ? 6.925 -13.848 -17.814 1.00 74.56 237 PHE A CA 1
ATOM 1802 C C . PHE A 1 237 ? 7.198 -15.291 -17.387 1.00 74.56 237 PHE A C 1
ATOM 1804 O O . PHE A 1 237 ? 6.272 -15.984 -16.959 1.00 74.56 237 PHE A O 1
ATOM 1811 N N . ASP A 1 238 ? 8.461 -15.709 -17.407 1.00 74.56 238 ASP A N 1
ATOM 1812 C CA . ASP A 1 238 ? 8.899 -17.040 -16.991 1.00 74.56 238 ASP A CA 1
ATOM 1813 C C . ASP A 1 238 ? 8.571 -17.284 -15.509 1.00 74.56 238 ASP A C 1
ATOM 1815 O O . ASP A 1 238 ? 8.006 -18.323 -15.166 1.00 74.56 238 ASP A O 1
ATOM 1819 N N . ASP A 1 239 ? 8.816 -16.296 -14.638 1.00 65.69 239 ASP A N 1
ATOM 1820 C CA . ASP A 1 239 ? 8.446 -16.356 -13.215 1.00 65.69 239 ASP A CA 1
ATOM 1821 C C . ASP A 1 239 ? 6.929 -16.496 -12.993 1.00 65.69 239 ASP A C 1
ATOM 1823 O O . ASP A 1 239 ? 6.488 -17.013 -11.965 1.00 65.69 239 ASP A O 1
ATOM 1827 N N . ALA A 1 240 ? 6.110 -15.982 -13.912 1.00 61.41 240 ALA A N 1
ATOM 1828 C CA . ALA A 1 240 ? 4.656 -16.109 -13.865 1.00 61.41 240 ALA A CA 1
ATOM 1829 C C . ALA A 1 240 ? 4.134 -17.348 -14.615 1.00 61.41 240 ALA A C 1
ATOM 1831 O O . ALA A 1 240 ? 2.941 -17.634 -14.536 1.00 61.41 240 ALA A O 1
ATOM 1832 N N . GLY A 1 241 ? 4.993 -18.082 -15.331 1.00 69.44 241 GLY A N 1
ATOM 1833 C CA . GLY A 1 241 ? 4.593 -19.210 -16.174 1.00 69.44 241 GLY A CA 1
ATOM 1834 C C . GLY A 1 241 ? 3.713 -18.803 -17.362 1.00 69.44 241 GLY A C 1
ATOM 1835 O O . GLY A 1 241 ? 2.845 -19.572 -17.775 1.00 69.44 241 GLY A O 1
ATOM 1836 N N . VAL A 1 242 ? 3.895 -17.590 -17.889 1.00 73.88 242 VAL A N 1
ATOM 1837 C CA . VAL A 1 242 ? 3.091 -17.017 -18.984 1.00 73.88 242 VAL A CA 1
ATOM 1838 C C . VAL A 1 242 ? 3.971 -16.656 -20.177 1.00 73.88 242 VAL A C 1
ATOM 1840 O O . VAL A 1 242 ? 5.181 -16.533 -20.045 1.00 73.88 242 VAL A O 1
ATOM 1843 N N . ALA A 1 243 ? 3.368 -16.494 -21.356 1.00 80.81 243 ALA A N 1
ATOM 1844 C CA . ALA A 1 243 ? 4.108 -16.232 -22.595 1.00 80.81 243 ALA A CA 1
ATOM 1845 C C . ALA A 1 243 ? 4.188 -14.743 -22.979 1.00 80.81 243 ALA A C 1
ATOM 1847 O O . ALA A 1 243 ? 5.057 -14.365 -23.761 1.00 80.81 243 ALA A O 1
ATOM 1848 N N . ASP A 1 244 ? 3.273 -13.909 -22.476 1.00 83.00 244 ASP A N 1
ATOM 1849 C CA . ASP A 1 244 ? 3.131 -12.510 -22.884 1.00 83.00 244 ASP A CA 1
ATOM 1850 C C . ASP A 1 244 ? 2.532 -11.618 -21.779 1.00 83.00 244 ASP A C 1
ATOM 1852 O O . ASP A 1 244 ? 2.128 -12.080 -20.704 1.00 83.00 244 ASP A O 1
ATOM 1856 N N . ILE A 1 245 ? 2.444 -10.312 -22.068 1.00 79.31 245 ILE A N 1
ATOM 1857 C CA . ILE A 1 245 ? 1.889 -9.303 -21.158 1.00 79.31 245 ILE A CA 1
ATOM 1858 C C . ILE A 1 245 ? 0.417 -9.564 -20.816 1.00 79.31 245 ILE A C 1
ATOM 1860 O O . ILE A 1 245 ? 0.013 -9.357 -19.675 1.00 79.31 245 ILE A O 1
ATOM 1864 N N . SER A 1 246 ? -0.399 -10.048 -21.756 1.00 80.94 246 SER A N 1
ATOM 1865 C CA . SER A 1 246 ? -1.819 -10.322 -21.491 1.00 80.94 246 SER A CA 1
ATOM 1866 C C . SER A 1 246 ? -2.001 -11.487 -20.520 1.00 80.94 246 SER A C 1
ATOM 1868 O O . SER A 1 246 ? -2.789 -11.391 -19.576 1.00 80.94 246 SER A O 1
ATOM 1870 N N . GLY A 1 247 ? -1.226 -12.556 -20.697 1.00 70.00 247 GLY A N 1
ATOM 1871 C CA . GLY A 1 247 ? -1.145 -13.674 -19.770 1.00 70.00 247 GLY A CA 1
ATOM 1872 C C . GLY A 1 247 ? -0.653 -13.231 -18.396 1.00 70.00 247 GLY A C 1
ATOM 1873 O O . GLY A 1 247 ? -1.273 -13.588 -17.394 1.00 70.00 247 GLY A O 1
ATOM 1874 N N . TYR A 1 248 ? 0.388 -12.393 -18.345 1.00 68.31 248 TYR A N 1
ATOM 1875 C CA . TYR A 1 248 ? 0.902 -11.826 -17.096 1.00 68.31 248 TYR A CA 1
ATOM 1876 C C . TYR A 1 248 ? -0.165 -11.012 -16.359 1.00 68.31 248 TYR A C 1
ATOM 1878 O O . TYR A 1 248 ? -0.413 -11.237 -15.177 1.00 68.31 248 TYR A O 1
ATOM 1886 N N . LEU A 1 249 ? -0.868 -10.115 -17.055 1.00 73.88 249 LEU A N 1
ATOM 1887 C CA . LEU A 1 249 ? -1.934 -9.304 -16.462 1.00 73.88 249 LEU A CA 1
ATOM 1888 C C . LEU A 1 249 ? -3.115 -10.144 -15.971 1.00 73.88 249 LEU A C 1
ATOM 1890 O O . LEU A 1 249 ? -3.659 -9.849 -14.907 1.00 73.88 249 LEU A O 1
ATOM 1894 N N . ARG A 1 250 ? -3.504 -11.192 -16.705 1.00 70.00 250 ARG A N 1
ATOM 1895 C CA . ARG A 1 250 ? -4.546 -12.124 -16.254 1.00 70.00 250 ARG A CA 1
ATOM 1896 C C . ARG A 1 250 ? -4.120 -12.853 -14.982 1.00 70.00 250 ARG A C 1
ATOM 1898 O O . ARG A 1 250 ? -4.876 -12.827 -14.019 1.00 70.00 250 ARG A O 1
ATOM 1905 N N . TYR A 1 251 ? -2.905 -13.402 -14.957 1.00 68.12 251 TYR A N 1
ATOM 1906 C CA . TYR A 1 251 ? -2.335 -14.047 -13.770 1.00 68.12 251 TYR A CA 1
ATOM 1907 C C . TYR A 1 251 ? -2.355 -13.105 -12.554 1.00 68.12 251 TYR A C 1
ATOM 1909 O O . TYR A 1 251 ? -2.759 -13.493 -11.460 1.00 68.12 251 TYR A O 1
ATOM 1917 N N . LEU A 1 252 ? -1.964 -11.838 -12.741 1.00 64.50 252 LEU A N 1
ATOM 1918 C CA . LEU A 1 252 ? -2.009 -10.833 -11.677 1.00 64.50 252 LEU A CA 1
ATOM 1919 C C . LEU A 1 252 ? -3.440 -10.553 -11.197 1.00 64.50 252 LEU A C 1
ATOM 1921 O O . LEU A 1 252 ? -3.670 -10.459 -9.995 1.00 64.50 252 LEU A O 1
ATOM 1925 N N . ASN A 1 253 ? -4.404 -10.427 -12.108 1.00 65.50 253 ASN A N 1
ATOM 1926 C CA . ASN A 1 253 ? -5.798 -10.179 -11.738 1.00 65.50 253 ASN A CA 1
ATOM 1927 C C . ASN A 1 253 ? -6.432 -11.380 -11.014 1.00 65.50 253 ASN A C 1
ATOM 1929 O O . ASN A 1 253 ? -7.184 -11.169 -10.067 1.00 65.50 253 ASN A O 1
ATOM 1933 N N . GLU A 1 254 ? -6.111 -12.612 -11.416 1.00 65.31 254 GLU A N 1
ATOM 1934 C CA . GLU A 1 254 ? -6.532 -13.836 -10.718 1.00 65.31 254 GLU A CA 1
ATOM 1935 C C . GLU A 1 254 ? -5.957 -13.872 -9.297 1.00 65.31 254 GLU A C 1
ATOM 1937 O O . GLU A 1 254 ? -6.704 -14.050 -8.340 1.00 65.31 254 GLU A O 1
ATOM 1942 N N . ALA A 1 255 ? -4.668 -13.556 -9.130 1.00 60.88 255 ALA A N 1
ATOM 1943 C CA . ALA A 1 255 ? -4.053 -13.455 -7.806 1.00 60.88 255 ALA A CA 1
ATOM 1944 C C . ALA A 1 255 ? -4.714 -12.378 -6.920 1.00 60.88 255 ALA A C 1
ATOM 1946 O O . ALA A 1 255 ? -4.897 -12.592 -5.723 1.00 60.88 255 ALA A O 1
ATOM 1947 N N . ILE A 1 256 ? -5.098 -11.226 -7.488 1.00 61.16 256 ILE A N 1
ATOM 1948 C CA . ILE A 1 256 ? -5.841 -10.177 -6.764 1.00 61.16 256 ILE A CA 1
ATOM 1949 C C . ILE A 1 256 ? -7.222 -10.683 -6.342 1.00 61.16 256 ILE A C 1
ATOM 1951 O O . ILE A 1 256 ? -7.638 -10.431 -5.212 1.00 61.16 256 ILE A O 1
ATOM 1955 N N . ALA A 1 257 ? -7.934 -11.372 -7.236 1.00 60.56 257 ALA A N 1
ATOM 1956 C CA . ALA A 1 257 ? -9.257 -11.913 -6.950 1.00 60.56 257 ALA A CA 1
ATOM 1957 C C . ALA A 1 257 ? -9.200 -12.961 -5.829 1.00 60.56 257 ALA A C 1
ATOM 1959 O O . ALA A 1 257 ? -9.977 -12.869 -4.881 1.00 60.56 257 ALA A O 1
ATOM 1960 N N . ASP A 1 258 ? -8.228 -13.874 -5.881 1.00 63.53 258 ASP A N 1
ATOM 1961 C CA . ASP A 1 258 ? -8.011 -14.897 -4.855 1.00 63.53 258 ASP A CA 1
ATOM 1962 C C . ASP A 1 258 ? -7.676 -14.274 -3.491 1.00 63.53 258 ASP A C 1
ATOM 1964 O O . ASP A 1 258 ? -8.239 -14.667 -2.467 1.00 63.53 258 ASP A O 1
ATOM 1968 N N . LEU A 1 259 ? -6.793 -13.267 -3.463 1.00 61.56 259 LEU A N 1
ATOM 1969 C CA . LEU A 1 259 ? -6.484 -12.511 -2.244 1.00 61.56 259 LEU A CA 1
ATOM 1970 C C . LEU A 1 259 ? -7.718 -11.780 -1.708 1.00 61.56 259 LEU A C 1
ATOM 1972 O O . LEU A 1 259 ? -7.941 -11.762 -0.500 1.00 61.56 259 LEU A O 1
ATOM 1976 N N . GLY A 1 260 ? -8.533 -11.203 -2.594 1.00 62.31 260 GLY A N 1
ATOM 1977 C CA . GLY A 1 260 ? -9.785 -10.541 -2.239 1.00 62.31 260 GLY A CA 1
ATOM 1978 C C . GLY A 1 260 ? -10.811 -11.501 -1.635 1.00 62.31 260 GLY A C 1
ATOM 1979 O O . GLY A 1 260 ? -11.408 -11.184 -0.606 1.00 62.31 260 GLY A O 1
ATOM 1980 N N . GLU A 1 261 ? -10.982 -12.690 -2.220 1.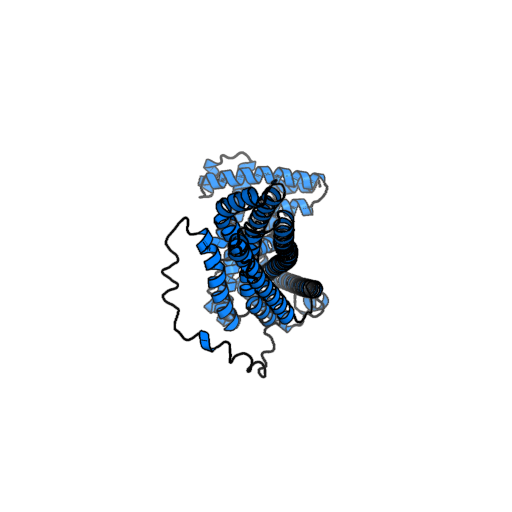00 64.69 261 GLU A N 1
ATOM 1981 C CA . GLU A 1 261 ? -11.871 -13.728 -1.687 1.00 64.69 261 GLU A CA 1
ATOM 1982 C C . GLU A 1 261 ? -11.399 -14.199 -0.306 1.00 64.69 261 GLU A C 1
ATOM 1984 O O . GLU A 1 261 ? -12.197 -14.290 0.629 1.00 64.69 261 GLU A O 1
ATOM 1989 N N . GLN A 1 262 ? -10.095 -14.444 -0.151 1.00 63.97 262 GLN A N 1
ATOM 1990 C CA . GLN A 1 262 ? -9.510 -14.840 1.130 1.00 63.97 262 GLN A CA 1
ATOM 1991 C C . GLN A 1 262 ? -9.679 -13.740 2.180 1.00 63.97 262 GLN A C 1
ATOM 1993 O O . GLN A 1 262 ? -10.141 -14.027 3.285 1.00 63.97 262 GLN A O 1
ATOM 1998 N N . LYS A 1 263 ? -9.381 -12.479 1.835 1.00 68.44 263 LYS A N 1
ATOM 1999 C CA . LYS A 1 263 ? -9.593 -11.313 2.704 1.00 68.44 263 LYS A CA 1
ATOM 2000 C C . LYS A 1 263 ? -11.034 -11.260 3.205 1.00 68.44 263 LYS A C 1
ATOM 2002 O O . LYS A 1 263 ? -11.259 -11.185 4.409 1.00 68.44 263 LYS A O 1
ATOM 2007 N N . ALA A 1 264 ? -12.003 -11.341 2.293 1.00 67.12 264 ALA A N 1
ATOM 2008 C CA . ALA A 1 264 ? -13.420 -11.307 2.635 1.00 67.12 264 ALA A CA 1
ATOM 2009 C C . ALA A 1 264 ? -13.806 -12.471 3.559 1.00 67.12 264 ALA A C 1
ATOM 2011 O O . ALA A 1 264 ? -14.481 -12.258 4.566 1.00 67.12 264 ALA A O 1
ATOM 2012 N N . ARG A 1 265 ? -13.325 -13.684 3.259 1.00 68.38 265 ARG A N 1
ATOM 2013 C CA . ARG A 1 265 ? -13.547 -14.877 4.083 1.00 68.38 265 ARG A CA 1
ATOM 2014 C C . ARG A 1 265 ? -13.039 -14.678 5.508 1.00 68.38 265 ARG A C 1
ATOM 2016 O O . ARG A 1 265 ? -13.791 -14.891 6.455 1.00 68.38 265 ARG A O 1
ATOM 2023 N N . PHE A 1 266 ? -11.797 -14.228 5.667 1.00 70.00 266 PHE A N 1
ATOM 2024 C CA . PHE A 1 266 ? -11.207 -13.994 6.981 1.00 70.00 266 PHE A CA 1
ATOM 2025 C C . PHE A 1 266 ? -11.920 -12.878 7.740 1.00 70.00 266 PHE A C 1
ATOM 2027 O O . PHE A 1 266 ? -12.256 -13.067 8.906 1.00 70.00 266 PHE A O 1
ATOM 2034 N N . SER A 1 267 ? -12.211 -11.744 7.092 1.00 73.31 267 SER A N 1
ATOM 2035 C CA . SER A 1 267 ? -12.970 -10.652 7.712 1.00 73.31 267 SER A CA 1
ATOM 2036 C C . SER A 1 267 ? -14.333 -11.129 8.216 1.00 73.31 267 SER A C 1
ATOM 2038 O O . SER A 1 267 ? -14.726 -10.790 9.331 1.00 73.31 267 SER A O 1
ATOM 2040 N N . MET A 1 268 ? -15.033 -11.972 7.447 1.00 74.94 268 MET A N 1
ATOM 2041 C CA . MET A 1 268 ? -16.295 -12.573 7.887 1.00 74.94 268 MET A CA 1
ATOM 2042 C C . MET A 1 268 ? -16.104 -13.470 9.113 1.00 74.94 268 MET A C 1
ATOM 2044 O O . MET A 1 268 ? -16.829 -13.300 10.092 1.00 74.94 268 MET A O 1
ATOM 2048 N N . VAL A 1 269 ? -15.122 -14.382 9.106 1.00 74.56 269 VAL A N 1
ATOM 2049 C CA . VAL A 1 269 ? -14.849 -15.250 10.267 1.00 74.56 269 VAL A CA 1
ATOM 2050 C C . VAL A 1 269 ? -14.481 -14.423 11.495 1.00 74.56 269 VAL A C 1
ATOM 2052 O O . VAL A 1 269 ? -15.057 -14.627 12.562 1.00 74.56 269 VAL A O 1
ATOM 2055 N N . ARG A 1 270 ? -13.580 -13.447 11.350 1.00 78.19 270 ARG A N 1
ATOM 2056 C CA . ARG A 1 270 ? -13.183 -12.538 12.429 1.00 78.19 270 ARG A CA 1
ATOM 2057 C C . ARG A 1 270 ? -14.397 -11.820 13.016 1.00 78.19 270 ARG A C 1
ATOM 2059 O O . ARG A 1 270 ? -14.548 -11.808 14.231 1.00 78.19 270 ARG A O 1
ATOM 2066 N N . ASN A 1 271 ? -15.293 -11.288 12.186 1.00 77.44 271 ASN A N 1
ATOM 2067 C CA . ASN A 1 271 ? -16.502 -10.605 12.656 1.00 77.44 271 ASN A CA 1
ATOM 2068 C C . ASN A 1 271 ? -17.471 -11.547 13.389 1.00 77.44 271 ASN A C 1
ATOM 2070 O O . ASN A 1 271 ? -18.064 -11.155 14.395 1.00 77.44 271 ASN A O 1
ATOM 2074 N N . ILE A 1 272 ? -17.606 -12.795 12.933 1.00 77.88 272 ILE A N 1
ATOM 2075 C CA . ILE A 1 272 ? -18.396 -13.834 13.614 1.00 77.88 272 ILE A CA 1
ATOM 2076 C C . ILE A 1 272 ? -17.799 -14.136 14.997 1.00 77.88 272 ILE A C 1
ATOM 2078 O O . ILE A 1 272 ? -18.520 -14.090 15.996 1.00 77.88 272 ILE A O 1
ATOM 2082 N N . VAL A 1 273 ? -16.481 -14.350 15.075 1.00 82.06 273 VAL A N 1
ATOM 2083 C CA . VAL A 1 273 ? -15.758 -14.578 16.339 1.00 82.06 273 VAL A CA 1
ATOM 2084 C C . VAL A 1 273 ? -15.893 -13.376 17.276 1.00 82.06 273 VAL A C 1
ATOM 2086 O O . VAL A 1 273 ? -16.150 -13.541 18.471 1.00 82.06 273 VAL A O 1
ATOM 2089 N N . LEU A 1 274 ? -15.760 -12.152 16.757 1.00 79.62 274 LEU A N 1
ATOM 2090 C CA . LEU A 1 274 ? -15.884 -10.936 17.560 1.00 79.62 274 LEU A CA 1
ATOM 2091 C C . LEU A 1 274 ? -17.270 -10.798 18.187 1.00 79.62 274 LEU A C 1
ATOM 2093 O O . LEU A 1 274 ? -17.374 -10.398 19.346 1.00 79.62 274 LEU A O 1
ATOM 2097 N N . ARG A 1 275 ? -18.313 -11.216 17.465 1.00 77.81 275 ARG A N 1
ATOM 2098 C CA . ARG A 1 275 ? -19.701 -11.255 17.947 1.00 77.81 275 ARG A CA 1
ATOM 2099 C C . ARG A 1 275 ? -20.005 -12.454 18.857 1.00 77.81 275 ARG A C 1
ATOM 2101 O O . ARG A 1 275 ? -21.133 -12.579 19.322 1.00 77.81 275 ARG A O 1
ATOM 2108 N N . GLY A 1 276 ? -19.021 -13.313 19.134 1.00 79.62 276 GLY A N 1
ATOM 2109 C CA . GLY A 1 276 ? -19.161 -14.467 20.027 1.00 79.62 276 GLY A CA 1
ATOM 2110 C C . GLY A 1 276 ? -19.950 -15.633 19.427 1.00 79.62 276 GLY A C 1
ATOM 2111 O O . GLY A 1 276 ? -20.489 -16.447 20.173 1.00 79.62 276 GLY A O 1
ATOM 2112 N N . LEU A 1 277 ? -20.048 -15.700 18.099 1.00 81.94 277 LEU A N 1
ATOM 2113 C CA . LEU A 1 277 ? -20.738 -16.771 17.380 1.00 81.94 277 LEU A CA 1
ATOM 2114 C C . LEU A 1 277 ? -19.793 -17.960 17.140 1.00 81.94 277 LEU A C 1
ATOM 2116 O O . LEU A 1 277 ? -18.578 -17.789 17.031 1.00 81.94 277 LEU A O 1
ATOM 2120 N N . ASP A 1 278 ? -20.355 -19.167 17.070 1.00 84.94 278 ASP A N 1
ATOM 2121 C CA . ASP A 1 278 ? -19.587 -20.414 17.034 1.00 84.94 278 ASP A CA 1
ATOM 2122 C C . ASP A 1 278 ? -19.174 -20.869 15.619 1.00 84.94 278 ASP A C 1
ATOM 2124 O O . ASP A 1 278 ? -19.590 -20.327 14.588 1.00 84.94 278 ASP A O 1
ATOM 2128 N N . ALA A 1 279 ? -18.322 -21.899 15.578 1.00 80.69 279 ALA A N 1
ATOM 2129 C CA . ALA A 1 279 ? -17.811 -22.476 14.339 1.00 80.69 279 ALA A CA 1
ATOM 2130 C C . ALA A 1 279 ? -18.927 -23.088 13.476 1.00 80.69 279 ALA A C 1
ATOM 2132 O O . ALA A 1 279 ? -18.880 -22.995 12.250 1.00 80.69 279 ALA A O 1
ATOM 2133 N N . ALA A 1 280 ? -19.940 -23.699 14.102 1.00 83.69 280 ALA A N 1
ATOM 2134 C CA . ALA A 1 280 ? -21.056 -24.325 13.396 1.00 83.69 280 ALA A CA 1
ATOM 2135 C C . ALA A 1 280 ? -21.868 -23.283 12.616 1.00 83.69 280 ALA A C 1
ATOM 2137 O O . ALA A 1 280 ? -22.194 -23.496 11.445 1.00 83.69 280 ALA A O 1
ATOM 2138 N N . PHE A 1 281 ? -22.115 -22.125 13.231 1.00 84.06 281 PHE A N 1
ATOM 2139 C CA . PHE A 1 281 ? -22.694 -20.971 12.566 1.00 84.06 281 PHE A CA 1
ATOM 2140 C C . PHE A 1 281 ? -21.797 -20.512 11.412 1.00 84.06 281 PHE A C 1
ATOM 2142 O O . PHE A 1 281 ? -22.262 -20.455 10.275 1.00 84.06 281 PHE A O 1
ATOM 2149 N N . ALA A 1 282 ? -20.505 -20.267 11.655 1.00 76.31 282 ALA A N 1
ATOM 2150 C CA . ALA A 1 282 ? -19.578 -19.786 10.626 1.00 76.31 282 ALA A CA 1
ATOM 2151 C C . ALA A 1 282 ? -19.528 -20.690 9.381 1.00 76.31 282 ALA A C 1
ATOM 2153 O O . ALA A 1 282 ? -19.673 -20.212 8.254 1.00 76.31 282 ALA A O 1
ATOM 2154 N N . MET A 1 283 ? -19.391 -22.003 9.586 1.00 80.19 283 MET A N 1
ATOM 2155 C CA . MET A 1 283 ? -19.312 -23.000 8.514 1.00 80.19 283 MET A CA 1
ATOM 2156 C C . MET A 1 283 ? -20.616 -23.122 7.709 1.00 80.19 283 MET A C 1
ATOM 2158 O O . MET A 1 283 ? -20.582 -23.541 6.553 1.00 80.19 283 MET A O 1
ATOM 2162 N N . SER A 1 284 ? -21.764 -22.732 8.275 1.00 80.75 284 SER A N 1
ATOM 2163 C CA . SER A 1 284 ? -23.045 -22.734 7.553 1.00 80.75 284 SER A CA 1
ATOM 2164 C C . SER A 1 284 ? -23.188 -21.582 6.547 1.00 80.75 284 SER A C 1
ATOM 2166 O O . SER A 1 284 ? -23.913 -21.720 5.561 1.00 80.75 284 SER A O 1
ATOM 2168 N N . PHE A 1 285 ? -22.471 -20.470 6.756 1.00 77.62 285 PHE A N 1
ATOM 2169 C CA . PHE A 1 285 ? -22.515 -19.285 5.888 1.00 77.62 285 PHE A CA 1
ATOM 2170 C C . PHE A 1 285 ? -21.294 -19.163 4.972 1.00 77.62 285 PHE A C 1
ATOM 2172 O O . PHE A 1 285 ? -21.401 -18.618 3.873 1.00 77.62 285 PHE A O 1
ATOM 2179 N N . ILE A 1 286 ? -20.134 -19.666 5.402 1.00 74.69 286 ILE A N 1
ATOM 2180 C CA . ILE A 1 286 ? -18.860 -19.473 4.709 1.00 74.69 286 ILE A CA 1
ATOM 2181 C C . ILE A 1 286 ? -18.448 -20.773 4.020 1.00 74.69 286 ILE A C 1
ATOM 2183 O O . ILE A 1 286 ? -17.931 -21.708 4.630 1.00 74.69 286 ILE A O 1
ATOM 2187 N N . LYS A 1 287 ? -18.668 -20.828 2.704 1.00 74.69 287 LYS A N 1
ATOM 2188 C CA . LYS A 1 287 ? -18.342 -22.003 1.892 1.00 74.69 287 LYS A CA 1
ATOM 2189 C C . LYS A 1 287 ? -16.836 -22.286 1.912 1.00 74.69 287 LYS A C 1
ATOM 2191 O O . LYS A 1 287 ? -16.035 -21.435 1.538 1.00 74.69 287 LYS A O 1
ATOM 2196 N N . GLY A 1 288 ? -16.469 -23.521 2.257 1.00 68.94 288 GLY A N 1
ATOM 2197 C CA . GLY A 1 288 ? -15.079 -23.983 2.233 1.00 68.94 288 GLY A CA 1
ATOM 2198 C C . GLY A 1 288 ? -14.240 -23.558 3.440 1.00 68.94 288 GLY A C 1
ATOM 2199 O O . GLY A 1 288 ? -13.030 -23.743 3.386 1.00 68.94 288 GLY A O 1
ATOM 2200 N N . LEU A 1 289 ? -14.868 -23.005 4.486 1.00 72.31 289 LEU A N 1
ATOM 2201 C CA . LEU A 1 289 ? -14.268 -22.851 5.810 1.00 72.31 289 LEU A CA 1
ATOM 2202 C C . LEU A 1 289 ? -14.283 -24.200 6.533 1.00 72.31 289 LEU A C 1
ATOM 2204 O O . LEU A 1 289 ? -15.322 -24.864 6.568 1.00 72.31 289 LEU A O 1
ATOM 2208 N N . ASP A 1 290 ? -13.158 -24.579 7.128 1.00 77.69 290 ASP A N 1
ATOM 2209 C CA . ASP A 1 290 ? -13.092 -25.717 8.041 1.00 77.69 290 ASP A CA 1
ATOM 2210 C C . ASP A 1 290 ? -12.936 -25.272 9.506 1.00 77.69 290 ASP A C 1
ATOM 2212 O O . ASP A 1 290 ? -12.652 -24.114 9.824 1.00 77.69 290 ASP A O 1
ATOM 2216 N N . GLU A 1 291 ? -13.173 -26.209 10.422 1.00 79.12 291 GLU A N 1
ATOM 2217 C CA . GLU A 1 291 ? -13.124 -25.948 11.861 1.00 79.12 291 GLU A CA 1
ATOM 2218 C C . GLU A 1 291 ? -11.707 -25.591 12.345 1.00 79.12 291 GLU A C 1
ATOM 2220 O O . GLU A 1 291 ? -11.550 -24.835 13.306 1.00 79.12 291 GLU A O 1
ATOM 2225 N N . ALA A 1 292 ? -10.661 -26.094 11.683 1.00 74.19 292 ALA A N 1
ATOM 2226 C CA . ALA A 1 292 ? -9.282 -25.789 12.050 1.00 74.19 292 ALA A CA 1
ATOM 2227 C C . ALA A 1 292 ? -8.928 -24.335 11.703 1.00 74.19 292 ALA A C 1
ATOM 2229 O O . ALA A 1 292 ? -8.352 -23.637 12.537 1.00 74.19 292 ALA A O 1
ATOM 2230 N N . GLU A 1 293 ? -9.325 -23.869 10.517 1.00 69.00 293 GLU A N 1
ATOM 2231 C CA . GLU A 1 293 ? -9.189 -22.485 10.063 1.00 69.00 293 GLU A CA 1
ATOM 2232 C C . GLU A 1 293 ? -9.982 -21.535 10.970 1.00 69.00 293 GLU A C 1
ATOM 2234 O O . GLU A 1 293 ? -9.432 -20.540 11.441 1.00 69.00 293 GLU A O 1
ATOM 2239 N N . PHE A 1 294 ? -11.234 -21.868 11.311 1.00 77.44 294 PHE A N 1
ATOM 2240 C CA . PHE A 1 294 ? -12.018 -21.072 12.263 1.00 77.44 294 PHE A CA 1
ATOM 2241 C C . PHE A 1 294 ? -11.326 -20.961 13.629 1.00 77.44 294 PHE A C 1
ATOM 2243 O O . PHE A 1 294 ? -11.188 -19.863 14.169 1.00 77.44 294 PHE A O 1
ATOM 2250 N N . ASN A 1 295 ? -10.872 -22.087 14.188 1.00 78.88 295 ASN A N 1
ATOM 2251 C CA . ASN A 1 295 ? -10.233 -22.115 15.502 1.00 78.88 295 ASN A CA 1
ATOM 2252 C C . ASN A 1 295 ? -8.889 -21.372 15.520 1.00 78.88 295 ASN A C 1
ATOM 2254 O O . ASN A 1 295 ? -8.548 -20.769 16.539 1.00 78.88 295 ASN A O 1
ATOM 2258 N N . ASP A 1 296 ? -8.134 -21.382 14.419 1.00 75.88 296 ASP A N 1
ATOM 2259 C CA . ASP A 1 296 ? -6.910 -20.584 14.290 1.00 75.88 296 ASP A CA 1
ATOM 2260 C C . ASP A 1 296 ? -7.220 -19.080 14.335 1.00 75.88 296 ASP A C 1
ATOM 2262 O O . ASP A 1 296 ? -6.608 -18.339 15.106 1.00 75.88 296 ASP A O 1
ATOM 2266 N N . ILE A 1 297 ? -8.238 -18.635 13.590 1.00 76.62 297 ILE A N 1
ATOM 2267 C CA . ILE A 1 297 ? -8.691 -17.236 13.602 1.00 76.62 297 ILE A CA 1
ATOM 2268 C C . ILE A 1 297 ? -9.212 -16.854 14.992 1.00 76.62 297 ILE A C 1
ATOM 2270 O O . ILE A 1 297 ? -8.859 -15.797 15.516 1.00 76.62 297 ILE A O 1
ATOM 2274 N N . ALA A 1 298 ? -9.991 -17.728 15.632 1.00 82.19 298 ALA A N 1
ATOM 2275 C CA . ALA A 1 298 ? -10.525 -17.491 16.968 1.00 82.19 298 ALA A CA 1
ATOM 2276 C C . ALA A 1 298 ? -9.420 -17.309 18.021 1.00 82.19 298 ALA A C 1
ATOM 2278 O O . ALA A 1 298 ? -9.489 -16.385 18.834 1.00 82.19 298 ALA A O 1
ATOM 2279 N N . LYS A 1 299 ? -8.363 -18.132 17.968 1.00 83.00 299 LYS A N 1
ATOM 2280 C CA . LYS A 1 299 ? -7.187 -17.983 18.840 1.00 83.00 299 LYS A CA 1
ATOM 2281 C C . LYS A 1 299 ? -6.474 -16.650 18.632 1.00 83.00 299 LYS A C 1
ATOM 2283 O O . LYS A 1 299 ? -6.063 -16.032 19.610 1.00 83.00 299 LYS A O 1
ATOM 2288 N N . ARG A 1 300 ? -6.333 -16.190 17.386 1.00 79.94 300 ARG A N 1
ATOM 2289 C CA . ARG A 1 300 ? -5.704 -14.893 17.077 1.00 79.94 300 ARG A CA 1
ATOM 2290 C C . ARG A 1 300 ? -6.537 -13.725 17.596 1.00 79.94 300 ARG A C 1
ATOM 2292 O O . ARG A 1 300 ? -5.989 -12.843 18.243 1.00 79.94 300 ARG A O 1
ATOM 2299 N N . VAL A 1 301 ? -7.854 -13.749 17.391 1.00 84.12 301 VAL A N 1
ATOM 2300 C CA . VAL A 1 301 ? -8.762 -12.716 17.921 1.00 84.12 301 VAL A CA 1
ATOM 2301 C C . VAL A 1 301 ? -8.713 -12.664 19.449 1.00 84.12 301 VAL A C 1
ATOM 2303 O O . VAL A 1 301 ? -8.696 -11.580 20.029 1.00 84.12 301 VAL A O 1
ATOM 2306 N N . GLU A 1 302 ? -8.643 -13.818 20.112 1.00 87.44 302 GLU A N 1
ATOM 2307 C CA . GLU A 1 302 ? -8.454 -13.878 21.562 1.00 87.44 302 GLU A CA 1
ATOM 2308 C C . GLU A 1 302 ? -7.099 -13.291 21.986 1.00 87.44 302 GLU A C 1
ATOM 2310 O O . GLU A 1 302 ? -7.034 -12.535 22.955 1.00 87.44 302 GLU A O 1
ATOM 2315 N N . ALA A 1 303 ? -6.027 -13.559 21.235 1.00 87.06 303 ALA A N 1
ATOM 2316 C CA . ALA A 1 303 ? -4.729 -12.941 21.479 1.00 87.06 303 ALA A CA 1
ATOM 2317 C C . ALA A 1 303 ? -4.784 -11.413 21.349 1.00 87.06 303 ALA A C 1
ATOM 2319 O O . ALA A 1 303 ? -4.309 -10.710 22.239 1.00 87.06 303 ALA A O 1
ATOM 2320 N N . GLU A 1 304 ? -5.406 -10.893 20.285 1.00 87.25 304 GLU A N 1
ATOM 2321 C CA . GLU A 1 304 ? -5.590 -9.451 20.101 1.00 87.25 304 GLU A CA 1
ATOM 2322 C C . GLU A 1 304 ? -6.357 -8.830 21.279 1.00 87.25 304 GLU A C 1
ATOM 2324 O O . GLU A 1 304 ? -5.962 -7.780 21.780 1.00 87.25 304 GLU A O 1
ATOM 2329 N N . ARG A 1 305 ? -7.428 -9.481 21.759 1.00 89.44 305 ARG A N 1
ATOM 2330 C CA . ARG A 1 305 ? -8.229 -9.005 22.902 1.00 89.44 305 ARG A CA 1
ATOM 2331 C C . ARG A 1 305 ? -7.417 -8.917 24.186 1.00 89.44 305 ARG A C 1
ATOM 2333 O O . ARG A 1 305 ? -7.532 -7.927 24.904 1.00 89.44 305 ARG A O 1
ATOM 2340 N N . ARG A 1 306 ? -6.596 -9.927 24.472 1.00 91.38 306 ARG A N 1
ATOM 2341 C CA . ARG A 1 306 ? -5.734 -9.945 25.662 1.00 91.38 306 ARG A CA 1
ATOM 2342 C C . ARG A 1 306 ? -4.638 -8.893 25.589 1.00 91.38 306 ARG A C 1
ATOM 2344 O O . ARG A 1 306 ? -4.418 -8.173 26.559 1.00 91.38 306 ARG A O 1
ATOM 2351 N N . LEU A 1 307 ? -4.006 -8.745 24.424 1.00 89.81 307 LEU A N 1
ATOM 2352 C CA . LEU A 1 307 ? -3.011 -7.696 24.188 1.00 89.81 307 LEU A CA 1
ATOM 2353 C C . LEU A 1 307 ? -3.641 -6.297 24.308 1.00 89.81 307 LEU A C 1
ATOM 2355 O O . LEU A 1 307 ? -3.074 -5.427 24.961 1.00 89.81 307 LEU A O 1
ATOM 2359 N N . ALA A 1 308 ? -4.850 -6.095 23.775 1.00 89.75 308 ALA A N 1
ATOM 2360 C CA . ALA A 1 308 ? -5.608 -4.850 23.928 1.00 89.75 308 ALA A CA 1
ATOM 2361 C C . ALA A 1 308 ? -6.011 -4.568 25.387 1.00 89.75 308 ALA A C 1
ATOM 2363 O O . ALA A 1 308 ? -6.074 -3.410 25.800 1.00 89.75 308 ALA A O 1
ATOM 2364 N N . ALA A 1 309 ? -6.240 -5.616 26.185 1.00 90.00 309 ALA A N 1
ATOM 2365 C CA . ALA A 1 309 ? -6.466 -5.518 27.626 1.00 90.00 309 ALA A CA 1
ATOM 2366 C C . ALA A 1 309 ? -5.179 -5.253 28.437 1.00 90.00 309 ALA A C 1
ATOM 2368 O O . ALA A 1 309 ? -5.258 -5.060 29.650 1.00 90.00 309 ALA A O 1
ATOM 2369 N N . GLY A 1 310 ? -4.011 -5.216 27.786 1.00 90.25 310 GLY A N 1
ATOM 2370 C CA . GLY A 1 310 ? -2.720 -4.936 28.413 1.00 90.25 310 GLY A CA 1
ATOM 2371 C C . GLY A 1 310 ? -1.985 -6.169 28.941 1.00 90.25 310 GLY A C 1
ATOM 2372 O O . GLY A 1 310 ? -1.027 -6.024 29.702 1.00 90.25 310 GLY A O 1
ATOM 2373 N N . GLU A 1 311 ? -2.400 -7.384 28.567 1.00 91.88 311 GLU A N 1
ATOM 2374 C CA . GLU A 1 311 ? -1.647 -8.587 28.922 1.00 91.88 311 GLU A CA 1
ATOM 2375 C C . GLU A 1 311 ? -0.293 -8.634 28.190 1.00 91.88 311 GLU A C 1
ATOM 2377 O O . GLU A 1 311 ? -0.215 -8.326 26.999 1.00 91.88 311 GLU A O 1
ATOM 2382 N N . PRO A 1 312 ? 0.797 -9.050 28.860 1.00 89.44 312 PRO A N 1
ATOM 2383 C CA . PRO A 1 312 ? 2.117 -9.073 28.245 1.00 89.44 312 PRO A CA 1
ATOM 2384 C C . PRO A 1 312 ? 2.254 -10.233 27.245 1.00 89.44 312 PRO A C 1
ATOM 2386 O O . PRO A 1 312 ? 1.817 -11.355 27.512 1.00 89.44 312 PRO A O 1
ATOM 2389 N N . VAL A 1 313 ? 2.958 -9.991 26.131 1.00 85.19 313 VAL A N 1
ATOM 2390 C CA . VAL A 1 313 ? 3.189 -10.966 25.042 1.00 85.19 313 VAL A CA 1
ATOM 2391 C C . VAL A 1 313 ? 3.582 -12.372 25.535 1.00 85.19 313 VAL A C 1
ATOM 2393 O O . VAL A 1 313 ? 2.950 -13.333 25.094 1.00 85.19 313 VAL A O 1
ATOM 2396 N N . PRO A 1 314 ? 4.543 -12.554 26.471 1.00 86.81 314 PRO A N 1
ATOM 2397 C CA . PRO A 1 314 ? 4.916 -13.893 26.938 1.00 86.81 314 PRO A CA 1
ATOM 2398 C C . PRO A 1 314 ? 3.776 -14.664 27.620 1.00 86.81 314 PRO A C 1
ATOM 2400 O O . PRO A 1 314 ? 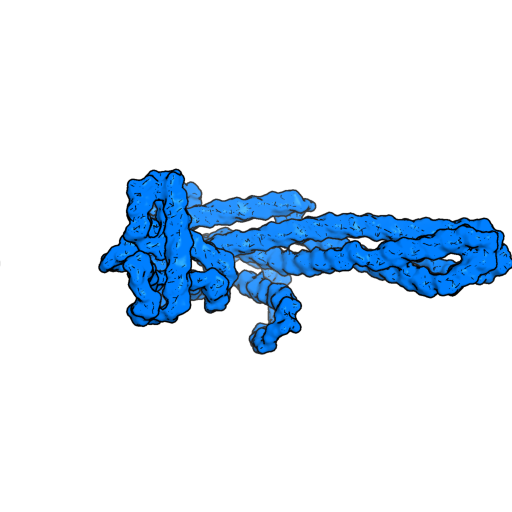3.710 -15.889 27.508 1.00 86.81 314 PRO A O 1
ATOM 2403 N N . ALA A 1 315 ? 2.871 -13.967 28.318 1.00 90.00 315 ALA A N 1
ATOM 2404 C CA . ALA A 1 315 ? 1.732 -14.594 28.986 1.00 90.00 315 ALA A CA 1
ATOM 2405 C C . ALA A 1 315 ? 0.688 -15.063 27.964 1.00 90.00 315 ALA A C 1
ATOM 2407 O O . ALA A 1 315 ? 0.242 -16.213 28.013 1.00 90.00 315 ALA A O 1
ATOM 2408 N N . VAL A 1 316 ? 0.372 -14.207 26.987 1.00 87.81 316 VAL A N 1
ATOM 2409 C CA . VAL A 1 316 ? -0.553 -14.538 25.895 1.00 87.81 316 VAL A CA 1
ATOM 2410 C C . VAL A 1 316 ? -0.012 -15.716 25.076 1.00 87.81 316 VAL A C 1
ATOM 2412 O O . VAL A 1 316 ? -0.740 -16.690 24.873 1.00 87.81 316 VAL A O 1
ATOM 2415 N N . ALA A 1 317 ? 1.279 -15.689 24.719 1.00 80.31 317 ALA A N 1
ATOM 2416 C CA . ALA A 1 317 ? 1.974 -16.749 23.980 1.00 80.31 317 ALA A CA 1
ATOM 2417 C C . ALA A 1 317 ? 1.830 -18.115 24.649 1.00 80.31 317 ALA A C 1
ATOM 2419 O O . ALA A 1 317 ? 1.364 -19.073 24.032 1.00 80.31 317 ALA A O 1
ATOM 2420 N N . SER A 1 318 ? 2.171 -18.178 25.939 1.00 83.62 318 SER A N 1
ATOM 2421 C CA . SER A 1 318 ? 2.097 -19.401 26.737 1.00 83.62 318 SER A CA 1
ATOM 2422 C C . SER A 1 318 ? 0.665 -19.938 26.831 1.00 83.62 318 SER A C 1
ATOM 2424 O O . SER A 1 318 ? 0.434 -21.135 26.675 1.00 83.62 318 SER A O 1
ATOM 2426 N N . SER A 1 319 ? -0.315 -19.051 27.031 1.00 88.94 319 SER A N 1
ATOM 2427 C CA . SER A 1 319 ? -1.713 -19.449 27.236 1.00 88.94 319 SER A CA 1
ATOM 2428 C C . SER A 1 319 ? -2.423 -19.939 25.969 1.00 88.94 319 SER A C 1
ATOM 2430 O O . SER A 1 319 ? -3.263 -20.834 26.052 1.00 88.94 319 SER A O 1
ATOM 2432 N N . LEU A 1 320 ? -2.092 -19.373 24.804 1.00 83.56 320 LEU A N 1
ATOM 2433 C CA . LEU A 1 320 ? -2.741 -19.691 23.526 1.00 83.56 320 LEU A CA 1
ATOM 2434 C C . LEU A 1 320 ? -1.907 -20.631 22.644 1.00 83.56 320 LEU A C 1
ATOM 2436 O O . LEU A 1 320 ? -2.399 -21.101 21.616 1.00 83.56 320 LEU A O 1
ATOM 2440 N N . GLY A 1 321 ? -0.669 -20.931 23.051 1.00 78.69 321 GLY A N 1
ATOM 2441 C CA . GLY A 1 321 ? 0.269 -21.750 22.284 1.00 78.69 321 GLY A CA 1
ATOM 2442 C C . GLY A 1 321 ? 0.715 -21.077 20.985 1.00 78.69 321 GLY A C 1
ATOM 2443 O O . GLY A 1 321 ? 0.900 -21.763 19.982 1.00 78.69 321 GLY A O 1
ATOM 2444 N N . LEU A 1 322 ? 0.827 -19.745 20.991 1.00 73.31 322 LEU A N 1
ATOM 2445 C CA . LEU A 1 322 ? 1.236 -18.938 19.839 1.00 73.31 322 LEU A CA 1
ATOM 2446 C C . LEU A 1 322 ? 2.717 -18.564 19.933 1.00 73.31 322 LEU A C 1
ATOM 2448 O O . LEU A 1 322 ? 3.276 -18.454 21.025 1.00 73.31 322 LEU A O 1
ATOM 2452 N N . ASP A 1 323 ? 3.340 -18.337 18.779 1.00 73.31 323 ASP A N 1
ATOM 2453 C CA . ASP A 1 323 ? 4.722 -17.866 18.703 1.00 73.31 323 ASP A CA 1
ATOM 2454 C C . ASP A 1 323 ? 4.829 -16.433 19.273 1.00 73.31 323 ASP A C 1
ATOM 2456 O O . ASP A 1 323 ? 4.090 -15.543 18.835 1.00 73.31 323 ASP A O 1
ATOM 2460 N N . PRO A 1 324 ? 5.741 -16.164 20.228 1.00 71.06 324 PRO A N 1
ATOM 2461 C CA . PRO A 1 324 ? 6.001 -14.814 20.713 1.00 71.06 324 PRO A CA 1
ATOM 2462 C C . PRO A 1 324 ? 6.307 -13.798 19.606 1.00 71.06 324 PRO A C 1
ATOM 2464 O O . PRO A 1 324 ? 5.856 -12.662 19.714 1.00 71.06 324 PRO A O 1
ATOM 2467 N N . ALA A 1 325 ? 7.024 -14.179 18.543 1.00 68.38 325 ALA A N 1
ATOM 2468 C CA . ALA A 1 325 ? 7.335 -13.265 17.440 1.00 68.38 325 ALA A CA 1
ATOM 2469 C C . ALA A 1 325 ? 6.065 -12.830 16.691 1.00 68.38 325 ALA A C 1
ATOM 2471 O O . ALA A 1 325 ? 5.885 -11.651 16.398 1.00 68.38 325 ALA A O 1
ATOM 2472 N N . GLN A 1 326 ? 5.135 -13.763 16.472 1.00 64.69 326 GLN A N 1
ATOM 2473 C CA . GLN A 1 326 ? 3.826 -13.462 15.891 1.00 64.69 326 GLN A CA 1
ATOM 2474 C C . GLN A 1 326 ? 3.024 -12.514 16.795 1.00 64.69 326 GLN A C 1
ATOM 2476 O O . GLN A 1 326 ? 2.363 -11.600 16.313 1.00 64.69 326 GLN A O 1
ATOM 2481 N N . LEU A 1 327 ? 3.094 -12.696 18.114 1.00 70.38 327 LEU A N 1
ATOM 2482 C CA . LEU A 1 327 ? 2.382 -11.842 19.065 1.00 70.38 327 LEU A CA 1
ATOM 2483 C C . LEU A 1 327 ? 2.962 -10.434 19.191 1.00 70.38 327 LEU A C 1
ATOM 2485 O O . LEU A 1 327 ? 2.211 -9.513 19.502 1.00 70.38 327 LEU A O 1
ATOM 2489 N N . VAL A 1 328 ? 4.258 -10.246 18.927 1.00 75.00 328 VAL A N 1
ATOM 2490 C CA . VAL A 1 328 ? 4.860 -8.908 18.807 1.00 75.00 328 VAL A CA 1
ATOM 2491 C C . VAL A 1 328 ? 4.215 -8.150 17.644 1.00 75.00 328 VAL A C 1
ATOM 2493 O O . VAL A 1 328 ? 3.774 -7.017 17.832 1.00 75.00 328 VAL A O 1
ATOM 2496 N N . GLU A 1 329 ? 4.062 -8.793 16.485 1.00 72.75 329 GLU A N 1
ATOM 2497 C CA . GLU A 1 329 ? 3.380 -8.196 15.329 1.00 72.75 329 GLU A CA 1
ATOM 2498 C C . GLU A 1 329 ? 1.895 -7.925 15.615 1.00 72.75 329 GLU A C 1
ATOM 2500 O O . GLU A 1 329 ? 1.394 -6.840 15.326 1.00 72.75 329 GLU A O 1
ATOM 2505 N N . ILE A 1 330 ? 1.187 -8.854 16.271 1.00 75.75 330 ILE A N 1
ATOM 2506 C CA . ILE A 1 330 ? -0.212 -8.632 16.685 1.00 75.75 330 ILE A CA 1
ATOM 2507 C C . ILE A 1 330 ? -0.311 -7.435 17.636 1.00 75.75 330 ILE A C 1
ATOM 2509 O O . ILE A 1 330 ? -1.182 -6.581 17.466 1.00 75.75 330 ILE A O 1
ATOM 2513 N N . SER A 1 331 ? 0.590 -7.347 18.617 1.00 81.38 331 SER A N 1
ATOM 2514 C CA . SER A 1 331 ? 0.635 -6.232 19.564 1.00 81.38 331 SER A CA 1
ATOM 2515 C C . SER A 1 331 ? 0.841 -4.905 18.843 1.00 81.38 331 SER A C 1
ATOM 2517 O O . SER A 1 331 ? 0.193 -3.924 19.193 1.00 81.38 331 SER A O 1
ATOM 2519 N N . LYS A 1 332 ? 1.689 -4.877 17.810 1.00 81.31 332 LYS A N 1
ATOM 2520 C CA . LYS A 1 332 ? 1.923 -3.698 16.972 1.00 81.31 332 LYS A CA 1
ATOM 2521 C C . LYS A 1 332 ? 0.647 -3.252 16.250 1.00 81.31 332 LYS A C 1
ATOM 2523 O O . LYS A 1 332 ? 0.303 -2.075 16.288 1.00 81.31 332 LYS A O 1
ATOM 2528 N N . ILE A 1 333 ? -0.110 -4.189 15.672 1.00 84.00 333 ILE A N 1
ATOM 2529 C CA . ILE A 1 333 ? -1.406 -3.898 15.032 1.00 84.00 333 ILE A CA 1
ATOM 2530 C C . ILE A 1 333 ? -2.453 -3.401 16.043 1.00 84.00 333 ILE A C 1
ATOM 2532 O O . ILE A 1 333 ? -3.251 -2.519 15.724 1.00 84.00 333 ILE A O 1
ATOM 2536 N N . VAL A 1 334 ? -2.466 -3.937 17.266 1.00 87.12 334 VAL A N 1
ATOM 2537 C CA . VAL A 1 334 ? -3.328 -3.430 18.350 1.00 87.12 334 VAL A CA 1
ATOM 2538 C C . VAL A 1 334 ? -2.935 -1.999 18.736 1.00 87.12 334 VAL A C 1
ATOM 2540 O O . VAL A 1 334 ? -3.811 -1.147 18.869 1.00 87.12 334 VAL A O 1
ATOM 2543 N N . SER A 1 335 ? -1.639 -1.699 18.849 1.00 88.19 335 SER A N 1
ATOM 2544 C CA . SER A 1 335 ? -1.151 -0.342 19.128 1.00 88.19 335 SER A CA 1
ATOM 2545 C C . SER A 1 335 ? -1.513 0.655 18.024 1.00 88.19 335 SER A C 1
ATOM 2547 O O . SER A 1 335 ? -1.978 1.747 18.337 1.00 88.19 335 SER A O 1
ATOM 2549 N N . ILE A 1 336 ? -1.404 0.262 16.750 1.00 86.06 336 ILE A N 1
ATOM 2550 C CA . ILE A 1 336 ? -1.856 1.078 15.609 1.00 86.06 336 ILE A CA 1
ATOM 2551 C C . ILE A 1 336 ? -3.352 1.391 15.729 1.00 86.06 336 ILE A C 1
ATOM 2553 O O . ILE A 1 336 ? -3.756 2.541 15.574 1.00 86.06 336 ILE A O 1
ATOM 2557 N N . ARG A 1 337 ? -4.189 0.394 16.050 1.00 88.69 337 ARG A N 1
ATOM 2558 C CA . ARG A 1 337 ? -5.632 0.613 16.251 1.00 88.69 337 ARG A CA 1
ATOM 2559 C C . ARG A 1 337 ? -5.924 1.560 17.411 1.00 88.69 337 ARG A C 1
ATOM 2561 O O . ARG A 1 337 ? -6.786 2.423 17.271 1.00 88.69 337 ARG A O 1
ATOM 2568 N N . ASN A 1 338 ? -5.206 1.427 18.524 1.00 92.50 338 ASN A N 1
ATOM 2569 C CA . ASN A 1 338 ? -5.322 2.337 19.663 1.00 92.50 338 ASN A CA 1
ATOM 2570 C C . ASN A 1 338 ? -4.986 3.781 19.260 1.00 92.50 338 ASN A C 1
ATOM 2572 O O . ASN A 1 338 ? -5.795 4.676 19.495 1.00 92.50 338 ASN A O 1
ATOM 2576 N N . ALA A 1 339 ? -3.861 3.992 18.568 1.00 90.94 339 ALA A N 1
ATOM 2577 C CA . ALA A 1 339 ? -3.446 5.312 18.094 1.00 90.94 339 ALA A CA 1
ATOM 2578 C C . ALA A 1 339 ? -4.456 5.922 17.103 1.00 90.94 339 ALA A C 1
ATOM 2580 O O . ALA A 1 339 ? -4.797 7.104 17.189 1.00 90.94 339 ALA A O 1
ATOM 2581 N N . LEU A 1 340 ? -5.005 5.105 16.195 1.00 90.12 340 LEU A N 1
ATOM 2582 C CA . LEU A 1 340 ? -6.066 5.529 15.280 1.00 90.12 340 LEU A CA 1
ATOM 2583 C C . LEU A 1 340 ? -7.330 5.943 16.035 1.00 90.12 340 LEU A C 1
ATOM 2585 O O . LEU A 1 340 ? -7.876 7.007 15.756 1.00 90.12 340 LEU A O 1
ATOM 2589 N N . VAL A 1 341 ? -7.781 5.165 17.022 1.00 89.75 341 VAL A N 1
ATOM 2590 C CA . VAL A 1 341 ? -8.926 5.524 17.879 1.00 89.75 341 VAL A CA 1
ATOM 2591 C C . VAL A 1 341 ? -8.673 6.835 18.630 1.00 89.75 341 VAL A C 1
ATOM 2593 O O . VAL A 1 341 ? -9.563 7.681 18.701 1.00 89.75 341 VAL A O 1
ATOM 2596 N N . GLU A 1 342 ? -7.450 7.063 19.100 1.00 88.69 342 GLU A N 1
ATOM 2597 C CA . GLU A 1 342 ? -7.043 8.283 19.809 1.00 88.69 342 GLU A CA 1
ATOM 2598 C C . GLU A 1 342 ? -6.942 9.526 18.908 1.00 88.69 342 GLU A C 1
ATOM 2600 O O . GLU A 1 342 ? -6.893 10.644 19.412 1.00 88.69 342 GLU A O 1
ATOM 2605 N N . GLY A 1 343 ? -7.005 9.371 17.580 1.00 83.88 343 GLY A N 1
ATOM 2606 C CA . GLY A 1 343 ? -6.995 10.500 16.634 1.00 83.88 343 GLY A CA 1
ATOM 2607 C C . GLY A 1 343 ? -5.698 10.702 15.870 1.00 83.88 343 GLY A C 1
ATOM 2608 O O . GLY A 1 343 ? -5.555 11.729 15.203 1.00 83.88 343 GLY A O 1
ATOM 2609 N N . GLY A 1 344 ? -4.782 9.734 15.934 1.00 84.75 344 GLY A N 1
ATOM 2610 C CA . GLY A 1 344 ? -3.567 9.731 15.130 1.00 84.75 344 GLY A CA 1
ATOM 2611 C C . GLY A 1 344 ? -3.875 9.817 13.634 1.00 84.75 344 GLY A C 1
ATOM 2612 O O . GLY A 1 344 ? -4.769 9.138 13.124 1.00 84.75 344 GLY A O 1
ATOM 2613 N N . GLN A 1 345 ? -3.135 10.670 12.926 1.00 84.88 345 GLN A N 1
ATOM 2614 C CA . GLN A 1 345 ? -3.172 10.724 11.465 1.00 84.88 345 GLN A CA 1
ATOM 2615 C C . GLN A 1 345 ? -2.427 9.518 10.890 1.00 84.88 345 GLN A C 1
ATOM 2617 O O . GLN A 1 345 ? -1.441 9.070 11.474 1.00 84.88 345 GLN A O 1
ATOM 2622 N N . HIS A 1 346 ? -2.859 9.013 9.731 1.00 85.06 346 HIS A N 1
ATOM 2623 C CA . HIS A 1 346 ? -2.296 7.781 9.163 1.00 85.06 346 HIS A CA 1
ATOM 2624 C C . HIS A 1 346 ? -0.768 7.848 9.003 1.00 85.06 346 HIS A C 1
ATOM 2626 O O . HIS A 1 346 ? -0.076 6.943 9.457 1.00 85.06 346 HIS A O 1
ATOM 2632 N N . ALA A 1 347 ? -0.246 8.958 8.469 1.00 81.62 347 ALA A N 1
ATOM 2633 C CA . ALA A 1 347 ? 1.188 9.148 8.246 1.00 81.62 347 ALA A CA 1
ATOM 2634 C C . ALA A 1 347 ? 2.011 9.177 9.547 1.00 81.62 347 ALA A C 1
ATOM 2636 O O . ALA A 1 347 ? 3.102 8.609 9.592 1.00 81.62 347 ALA A O 1
ATOM 2637 N N . ASP A 1 348 ? 1.487 9.805 10.603 1.00 86.75 348 ASP A N 1
ATOM 2638 C CA . ASP A 1 348 ? 2.176 9.898 11.894 1.00 86.75 348 ASP A CA 1
ATOM 2639 C C . ASP A 1 348 ? 2.207 8.533 12.586 1.00 86.75 348 ASP A C 1
ATOM 2641 O O . ASP A 1 348 ? 3.252 8.108 13.069 1.00 86.75 348 ASP A O 1
ATOM 2645 N N . VAL A 1 349 ? 1.086 7.806 12.551 1.00 82.94 349 VAL A N 1
ATOM 2646 C CA . VAL A 1 349 ? 0.978 6.440 13.083 1.00 82.94 349 VAL A CA 1
ATOM 2647 C C . VAL A 1 349 ? 1.876 5.483 12.293 1.00 82.94 349 VAL A C 1
ATOM 2649 O O . VAL A 1 349 ? 2.578 4.658 12.875 1.00 82.94 349 VAL A O 1
ATOM 2652 N N . ALA A 1 350 ? 1.912 5.607 10.966 1.00 73.75 350 ALA A N 1
ATOM 2653 C CA . ALA A 1 350 ? 2.790 4.815 10.111 1.00 73.75 350 ALA A CA 1
ATOM 2654 C C . ALA A 1 350 ? 4.269 5.022 10.476 1.00 73.75 350 ALA A C 1
ATOM 2656 O O . ALA A 1 350 ? 5.016 4.052 10.606 1.00 73.75 350 ALA A O 1
ATOM 2657 N N . ALA A 1 351 ? 4.674 6.276 10.701 1.00 78.31 351 ALA A N 1
ATOM 2658 C CA . ALA A 1 351 ? 6.030 6.622 11.111 1.00 78.31 351 ALA A CA 1
ATOM 2659 C C . ALA A 1 351 ? 6.355 6.169 12.545 1.00 78.31 351 ALA A C 1
ATOM 2661 O O . ALA A 1 351 ? 7.433 5.628 12.777 1.00 78.31 351 ALA A O 1
ATOM 2662 N N . GLU A 1 352 ? 5.434 6.355 13.495 1.00 84.06 352 GLU A N 1
ATOM 2663 C CA . GLU A 1 352 ? 5.601 5.954 14.899 1.00 84.06 352 GLU A CA 1
ATOM 2664 C C . GLU A 1 352 ? 5.848 4.451 15.029 1.00 84.06 352 GLU A C 1
ATOM 2666 O O . GLU A 1 352 ? 6.738 4.018 15.764 1.00 84.06 352 GLU A O 1
ATOM 2671 N N . PHE A 1 353 ? 5.074 3.656 14.290 1.00 76.69 353 PHE A N 1
ATOM 2672 C CA . PHE A 1 353 ? 5.174 2.208 14.340 1.00 76.69 353 PHE A CA 1
ATOM 2673 C C . PHE A 1 353 ? 6.106 1.634 13.275 1.00 76.69 353 PHE A C 1
ATOM 2675 O O . PHE A 1 353 ? 6.250 0.423 13.243 1.00 76.69 353 PHE A O 1
ATOM 2682 N N . ASP A 1 354 ? 6.765 2.424 12.428 1.00 73.31 354 ASP A N 1
ATOM 2683 C CA . ASP A 1 354 ? 7.596 1.908 11.327 1.00 73.31 354 ASP A CA 1
ATOM 2684 C C . ASP A 1 354 ? 6.837 0.845 10.503 1.00 73.31 354 ASP A C 1
ATOM 2686 O O . ASP A 1 354 ? 7.182 -0.343 10.455 1.00 73.31 354 ASP A O 1
ATOM 2690 N N . VAL A 1 355 ? 5.688 1.254 9.958 1.00 66.31 355 VAL A N 1
ATOM 2691 C CA . VAL A 1 355 ? 4.859 0.442 9.060 1.00 66.31 355 VAL A CA 1
ATOM 2692 C C . VAL A 1 355 ? 4.467 1.242 7.820 1.00 66.31 355 VAL A C 1
ATOM 2694 O O . VAL A 1 355 ? 4.351 2.463 7.883 1.00 66.31 355 VAL A O 1
ATOM 2697 N N . PRO A 1 356 ? 4.218 0.578 6.681 1.00 68.12 356 PRO A N 1
ATOM 2698 C CA . PRO A 1 356 ? 3.659 1.240 5.508 1.00 68.12 356 PRO A CA 1
ATOM 2699 C C . PRO A 1 356 ? 2.288 1.895 5.776 1.00 68.12 356 PRO A C 1
ATOM 2701 O O . PRO A 1 356 ? 1.456 1.332 6.485 1.00 68.12 356 PRO A O 1
ATOM 2704 N N . ASP A 1 357 ? 2.022 3.051 5.161 1.00 72.12 357 ASP A N 1
ATOM 2705 C CA . ASP A 1 357 ? 0.758 3.801 5.312 1.00 72.12 357 ASP A CA 1
ATOM 2706 C C . ASP A 1 357 ? -0.484 2.969 4.935 1.00 72.12 357 ASP A C 1
ATOM 2708 O O . ASP A 1 357 ? -1.515 3.029 5.601 1.00 72.12 357 ASP A O 1
ATOM 2712 N N . ASP A 1 358 ? -0.363 2.086 3.939 1.00 64.50 358 ASP A N 1
ATOM 2713 C CA . ASP A 1 358 ? -1.441 1.191 3.512 1.00 64.50 358 ASP A CA 1
ATOM 2714 C C . ASP A 1 358 ? -1.832 0.156 4.582 1.00 64.50 358 ASP A C 1
ATOM 2716 O O . ASP A 1 358 ? -2.982 -0.287 4.614 1.00 64.50 358 ASP A O 1
ATOM 2720 N N . VAL A 1 359 ? -0.919 -0.206 5.492 1.00 68.62 359 VAL A N 1
ATOM 2721 C CA . VAL A 1 359 ? -1.225 -1.051 6.661 1.00 68.62 359 VAL A CA 1
ATOM 2722 C C . VAL A 1 359 ? -2.092 -0.292 7.664 1.00 68.62 359 VAL A C 1
ATOM 2724 O O . VAL A 1 359 ? -3.052 -0.857 8.195 1.00 68.62 359 VAL A O 1
ATOM 2727 N N . VAL A 1 360 ? -1.783 0.985 7.898 1.00 75.69 360 VAL A N 1
ATOM 2728 C CA . VAL A 1 360 ? -2.535 1.855 8.811 1.00 75.69 360 VAL A CA 1
ATOM 2729 C C . VAL A 1 360 ? -3.920 2.158 8.247 1.00 75.69 360 VAL A C 1
ATOM 2731 O O . VAL A 1 360 ? -4.911 1.998 8.956 1.00 75.69 360 VAL A O 1
ATOM 2734 N N . GLU A 1 361 ? -4.010 2.487 6.957 1.00 78.75 361 GLU A N 1
ATOM 2735 C CA . GLU A 1 361 ? -5.277 2.691 6.246 1.00 78.75 361 GLU A CA 1
ATOM 2736 C C . GLU A 1 361 ? -6.189 1.459 6.367 1.00 78.75 361 GLU A C 1
ATOM 2738 O O . GLU A 1 361 ? -7.362 1.584 6.706 1.00 78.75 361 GLU A O 1
ATOM 2743 N N . ALA A 1 362 ? -5.642 0.248 6.196 1.00 72.31 362 ALA A N 1
ATOM 2744 C CA . ALA A 1 362 ? -6.417 -0.980 6.363 1.00 72.31 362 ALA A CA 1
ATOM 2745 C C . ALA A 1 362 ? -6.959 -1.161 7.793 1.00 72.31 362 ALA A C 1
ATOM 2747 O O . ALA A 1 362 ? -8.051 -1.704 7.964 1.00 72.31 362 ALA A O 1
ATOM 2748 N N . GLN A 1 363 ? -6.225 -0.722 8.824 1.00 81.81 363 GLN A N 1
ATOM 2749 C CA . GLN A 1 363 ? -6.732 -0.723 10.202 1.00 81.81 363 GLN A CA 1
ATOM 2750 C C . GLN A 1 363 ? -7.807 0.338 10.431 1.00 81.81 363 GLN A C 1
ATOM 2752 O O . GLN A 1 363 ? -8.779 0.063 11.135 1.00 81.81 363 GLN A O 1
ATOM 2757 N N . ALA A 1 364 ? -7.669 1.513 9.820 1.00 82.81 364 ALA A N 1
ATOM 2758 C CA . ALA A 1 364 ? -8.680 2.561 9.882 1.00 82.81 364 ALA A CA 1
ATOM 2759 C C . ALA A 1 364 ? -10.000 2.106 9.239 1.00 82.81 364 ALA A C 1
ATOM 2761 O O . ALA A 1 364 ? -11.050 2.247 9.865 1.00 82.81 364 ALA A O 1
ATOM 2762 N N . ASP A 1 365 ? -9.942 1.481 8.059 1.00 79.56 365 ASP A N 1
ATOM 2763 C CA . ASP A 1 365 ? -11.112 0.918 7.371 1.00 79.56 365 ASP A CA 1
ATOM 2764 C C . ASP A 1 365 ? -11.829 -0.122 8.247 1.00 79.56 365 ASP A C 1
ATOM 2766 O O . ASP A 1 365 ? -13.043 -0.0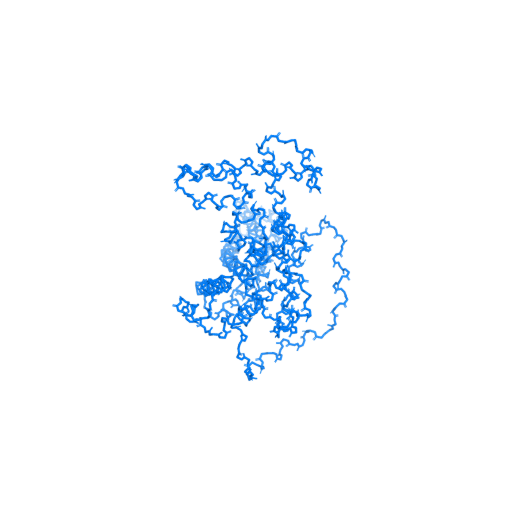59 8.442 1.00 79.56 365 ASP A O 1
ATOM 2770 N N . MET A 1 366 ? -11.071 -1.052 8.838 1.00 75.69 366 MET A N 1
ATOM 2771 C CA . MET A 1 366 ? -11.624 -2.076 9.731 1.00 75.69 366 MET A CA 1
ATOM 2772 C C . MET A 1 366 ? -12.293 -1.486 10.975 1.00 75.69 366 MET A C 1
ATOM 2774 O O . MET A 1 366 ? -13.344 -1.971 11.403 1.00 75.69 366 MET A O 1
ATOM 2778 N N . LEU A 1 367 ? -11.670 -0.472 11.586 1.00 81.62 367 LEU A N 1
ATOM 2779 C CA . LEU A 1 367 ? -12.251 0.225 12.728 1.00 81.62 367 LEU A CA 1
ATOM 2780 C C . LEU A 1 367 ? -13.541 0.926 12.307 1.00 81.62 367 LEU A C 1
ATOM 2782 O O . LEU A 1 367 ? -14.558 0.731 12.963 1.00 81.62 367 LEU A O 1
ATOM 2786 N N . ALA A 1 368 ? -13.529 1.672 11.201 1.00 78.06 368 ALA A N 1
ATOM 2787 C CA . ALA A 1 368 ? -14.687 2.414 10.709 1.00 78.06 368 ALA A CA 1
ATOM 2788 C C . ALA A 1 368 ? -15.909 1.514 10.455 1.00 78.06 368 ALA A C 1
ATOM 2790 O O . ALA A 1 368 ? -17.016 1.895 10.826 1.00 78.06 368 ALA A O 1
ATOM 2791 N N . GLU A 1 369 ? -15.708 0.312 9.903 1.00 72.50 369 GLU A N 1
ATOM 2792 C CA . GLU A 1 369 ? -16.776 -0.676 9.663 1.00 72.50 369 GLU A CA 1
ATOM 2793 C C . GLU A 1 369 ? -17.452 -1.210 10.937 1.00 72.50 369 GLU A C 1
ATOM 2795 O O . GLU A 1 369 ? -18.540 -1.774 10.851 1.00 72.50 369 GLU A O 1
ATOM 2800 N N . THR A 1 370 ? -16.798 -1.101 12.098 1.00 76.56 370 THR A N 1
ATOM 2801 C CA . THR A 1 370 ? -17.296 -1.654 13.374 1.00 76.56 370 THR A CA 1
ATOM 2802 C C . THR A 1 370 ? -17.648 -0.557 14.387 1.00 76.56 370 THR A C 1
ATOM 2804 O O . THR A 1 370 ? -18.385 -0.778 15.353 1.00 76.56 370 THR A O 1
ATOM 2807 N N . LEU A 1 371 ? -17.081 0.635 14.204 1.00 79.31 371 LEU A N 1
ATOM 2808 C CA . LEU A 1 371 ? -17.192 1.762 15.120 1.00 79.31 371 LEU A CA 1
ATOM 2809 C C . LEU A 1 371 ? -18.585 2.399 15.086 1.00 79.31 371 LEU A C 1
ATOM 2811 O O . LEU A 1 371 ? -19.037 2.885 16.122 1.00 79.31 371 LEU A O 1
ATOM 2815 N N . ASP A 1 372 ? -19.281 2.354 13.948 1.00 74.44 372 ASP A N 1
ATOM 2816 C CA . ASP A 1 372 ? -20.649 2.865 13.795 1.00 74.44 372 ASP A CA 1
ATOM 2817 C C . ASP A 1 372 ? -21.661 2.094 14.663 1.00 74.44 372 ASP A C 1
ATOM 2819 O O . ASP A 1 372 ? -22.455 2.715 15.375 1.00 74.44 372 ASP A O 1
ATOM 2823 N N . ASP A 1 373 ? -21.567 0.761 14.693 1.00 73.62 373 ASP A N 1
ATOM 2824 C CA . ASP A 1 373 ? -22.370 -0.125 15.549 1.00 73.62 373 ASP A CA 1
ATOM 2825 C C . ASP A 1 373 ? -22.120 0.148 17.048 1.00 73.62 373 ASP A C 1
ATOM 2827 O O . ASP A 1 373 ? -23.025 0.032 17.881 1.00 73.62 373 ASP A O 1
ATOM 2831 N N . CYS A 1 374 ? -20.891 0.535 17.407 1.00 79.25 374 CYS A N 1
ATOM 2832 C CA . CYS A 1 374 ? -20.487 0.801 18.791 1.00 79.25 374 CYS A CA 1
ATOM 2833 C C . CYS A 1 374 ? -20.715 2.256 19.232 1.00 79.25 374 CYS A C 1
ATOM 2835 O O . CYS A 1 374 ? -20.615 2.561 20.425 1.00 79.25 374 CYS A O 1
ATOM 2837 N N . TRP A 1 375 ? -21.017 3.154 18.290 1.00 81.12 375 TRP A N 1
ATOM 2838 C CA . TRP A 1 375 ? -21.036 4.602 18.502 1.00 81.12 375 TRP A CA 1
ATOM 2839 C C . TRP A 1 375 ? -21.944 5.052 19.658 1.00 81.12 375 TRP A C 1
ATOM 2841 O O . TRP A 1 375 ? -21.478 5.785 20.534 1.00 81.12 375 TRP A O 1
ATOM 2851 N N . PRO A 1 376 ? -23.199 4.564 19.773 1.00 75.19 376 PRO A N 1
ATOM 2852 C CA . PRO A 1 376 ? -24.077 4.966 20.873 1.00 75.19 376 PRO A CA 1
ATOM 2853 C C . PRO A 1 376 ? -23.573 4.502 22.247 1.00 75.19 376 PRO A C 1
ATOM 2855 O O . PRO A 1 376 ? -23.766 5.186 23.253 1.00 75.19 376 PRO A O 1
ATOM 2858 N N . ALA A 1 377 ? -22.919 3.337 22.302 1.00 81.06 377 ALA A N 1
ATOM 2859 C CA . ALA A 1 377 ? -22.392 2.777 23.542 1.00 81.06 377 ALA A CA 1
ATOM 2860 C C . ALA A 1 377 ? -21.158 3.551 24.037 1.00 81.06 377 ALA A C 1
ATOM 2862 O O . ALA A 1 377 ? -21.017 3.747 25.247 1.00 81.06 377 ALA A O 1
ATOM 2863 N N . LEU A 1 378 ? -20.317 4.050 23.121 1.00 81.88 378 LEU A N 1
ATOM 2864 C CA . LEU A 1 378 ? -19.132 4.859 23.441 1.00 81.88 378 LEU A CA 1
ATOM 2865 C C . LEU A 1 378 ? -19.476 6.144 24.198 1.00 81.88 378 LEU A C 1
ATOM 2867 O O . LEU A 1 378 ? -18.770 6.517 25.135 1.00 81.88 378 LEU A O 1
ATOM 2871 N N . GLU A 1 379 ? -20.570 6.804 23.825 1.00 75.50 379 GLU A N 1
ATOM 2872 C CA . GLU A 1 379 ? -21.002 8.052 24.463 1.00 75.50 379 GLU A CA 1
ATOM 2873 C C . GLU A 1 379 ? -21.811 7.858 25.740 1.00 75.50 379 GLU A C 1
ATOM 2875 O O . GLU A 1 379 ? -21.933 8.792 26.534 1.00 75.50 379 GLU A O 1
ATOM 2880 N N . SER A 1 380 ? -22.362 6.663 25.955 1.00 79.56 380 SER A N 1
ATOM 2881 C CA . SER A 1 380 ? -23.035 6.354 27.210 1.00 79.56 380 SER A CA 1
ATOM 2882 C C . SER A 1 380 ? -22.040 6.385 28.376 1.00 79.56 380 SER A C 1
ATOM 2884 O O . SER A 1 380 ? -20.877 6.011 28.221 1.00 79.56 380 SER A O 1
ATOM 2886 N N . ASP A 1 381 ? -22.500 6.756 29.573 1.00 77.94 381 ASP A N 1
ATOM 2887 C CA . ASP A 1 381 ? -21.690 6.692 30.803 1.00 77.94 381 ASP A CA 1
ATOM 2888 C C . ASP A 1 381 ? -21.471 5.243 31.303 1.00 77.94 381 ASP A C 1
ATOM 2890 O O . ASP A 1 381 ? -20.985 5.020 32.411 1.00 77.94 381 ASP A O 1
ATOM 2894 N N . GLY A 1 382 ? -21.847 4.245 30.496 1.00 82.44 382 GLY A N 1
ATOM 2895 C CA . GLY A 1 382 ? -21.706 2.829 30.802 1.00 82.44 382 GLY A CA 1
ATOM 2896 C C . GLY A 1 382 ? -20.272 2.295 30.666 1.00 82.44 382 GLY A C 1
ATOM 2897 O O . GLY A 1 382 ? -19.364 2.983 30.179 1.00 82.44 382 GLY A O 1
ATOM 2898 N N . PRO A 1 383 ? -20.050 1.039 31.092 1.00 87.06 383 PRO A N 1
ATOM 2899 C CA . PRO A 1 383 ? -18.755 0.381 30.975 1.00 87.06 383 PRO A CA 1
ATOM 2900 C C . PRO A 1 383 ? -18.353 0.189 29.506 1.00 87.06 383 PRO A C 1
ATOM 2902 O O . PRO A 1 383 ? -19.145 -0.267 28.687 1.00 87.06 383 PRO A O 1
ATOM 2905 N N . LEU A 1 384 ? -17.088 0.475 29.186 1.00 88.69 384 LEU A N 1
ATOM 2906 C CA . LEU A 1 384 ? -16.535 0.350 27.829 1.00 88.69 384 LEU A CA 1
ATOM 2907 C C . LEU A 1 384 ? -16.017 -1.047 27.485 1.00 88.69 384 LEU A C 1
ATOM 2909 O O . LEU A 1 384 ? -15.584 -1.267 26.360 1.00 88.69 384 LEU A O 1
ATOM 2913 N N . GLY A 1 385 ? -16.044 -1.994 28.426 1.00 87.88 385 GLY A N 1
ATOM 2914 C CA . GLY A 1 385 ? -15.434 -3.315 28.240 1.00 87.88 385 GLY A CA 1
ATOM 2915 C C . GLY A 1 385 ? -15.978 -4.077 27.027 1.00 87.88 385 GLY A C 1
ATOM 2916 O O . GLY A 1 385 ? -15.212 -4.694 26.292 1.00 87.88 385 GLY A O 1
ATOM 2917 N N . ASP A 1 386 ? -17.282 -3.999 26.768 1.00 85.44 386 ASP A N 1
ATOM 2918 C CA . ASP A 1 386 ? -17.901 -4.671 25.617 1.00 85.44 386 ASP A CA 1
ATOM 2919 C C . ASP A 1 386 ? -17.487 -4.029 24.292 1.00 85.44 386 ASP A C 1
ATOM 2921 O O . ASP A 1 386 ? -17.182 -4.730 23.324 1.00 85.44 386 ASP A O 1
ATOM 2925 N N . VAL A 1 387 ? -17.385 -2.699 24.273 1.00 87.31 387 VAL A N 1
ATOM 2926 C CA . VAL A 1 387 ? -16.932 -1.948 23.101 1.00 87.31 387 VAL A CA 1
ATOM 2927 C C . VAL A 1 387 ? -15.447 -2.202 22.836 1.00 87.31 387 VAL A C 1
ATOM 2929 O O . VAL A 1 387 ? -15.075 -2.521 21.709 1.00 87.31 387 VAL A O 1
ATOM 2932 N N . ALA A 1 388 ? -14.611 -2.175 23.877 1.00 89.12 388 ALA A N 1
ATOM 2933 C CA . ALA A 1 388 ? -13.185 -2.493 23.805 1.00 89.12 388 ALA A CA 1
ATOM 2934 C C . ALA A 1 388 ? -12.945 -3.906 23.259 1.00 89.12 388 ALA A C 1
ATOM 2936 O O . ALA A 1 388 ? -12.093 -4.101 22.398 1.00 89.12 388 ALA A O 1
ATOM 2937 N N . ARG A 1 389 ? -13.741 -4.896 23.688 1.00 85.81 389 ARG A N 1
ATOM 2938 C CA . ARG A 1 389 ? -13.660 -6.278 23.177 1.00 85.81 389 ARG A CA 1
ATOM 2939 C C . ARG A 1 389 ? -14.136 -6.437 21.735 1.00 85.81 389 ARG A C 1
ATOM 2941 O O . ARG A 1 389 ? -13.684 -7.365 21.060 1.00 85.81 389 ARG A O 1
ATOM 2948 N N . THR A 1 390 ? -15.061 -5.588 21.292 1.00 84.69 390 THR A N 1
ATOM 2949 C CA . THR A 1 390 ? -15.629 -5.623 19.935 1.00 84.69 390 THR A CA 1
ATOM 2950 C C . THR A 1 390 ? -14.691 -4.955 18.936 1.00 84.69 390 THR A C 1
ATOM 2952 O O . THR A 1 390 ? -14.365 -5.548 17.912 1.00 84.69 390 THR A O 1
ATOM 2955 N N . LEU A 1 391 ? -14.198 -3.761 19.266 1.00 86.06 391 LEU A N 1
ATOM 2956 C CA . LEU A 1 391 ? -13.240 -3.010 18.448 1.00 86.06 391 LEU A CA 1
ATOM 2957 C C . LEU A 1 391 ? -11.806 -3.531 18.591 1.00 86.06 391 LEU A C 1
ATOM 2959 O O . LEU A 1 391 ? -10.961 -3.270 17.737 1.00 86.06 391 LEU A O 1
ATOM 2963 N N . VAL A 1 392 ? -11.550 -4.310 19.645 1.00 88.50 392 VAL A N 1
ATOM 2964 C CA . VAL A 1 392 ? -10.242 -4.875 19.982 1.00 88.50 392 VAL A CA 1
ATOM 2965 C C . VAL A 1 392 ? -9.204 -3.762 20.116 1.00 88.50 392 VAL A C 1
ATOM 2967 O O . VAL A 1 392 ? -8.226 -3.672 19.373 1.00 88.50 392 VAL A O 1
ATOM 2970 N N . VAL A 1 393 ? -9.494 -2.882 21.068 1.00 91.75 393 VAL A N 1
ATOM 2971 C CA . VAL A 1 393 ? -8.703 -1.709 21.446 1.00 91.75 393 VAL A CA 1
ATOM 2972 C C . VAL A 1 393 ? -8.699 -1.579 22.961 1.00 91.75 393 VAL A C 1
ATOM 2974 O O . VAL A 1 393 ? -9.522 -2.187 23.653 1.00 91.75 393 VAL A O 1
ATOM 2977 N N . SER A 1 394 ? -7.767 -0.796 23.488 1.00 94.12 394 SER A N 1
ATOM 2978 C CA . SER A 1 394 ? -7.671 -0.573 24.922 1.00 94.12 394 SER A CA 1
ATOM 2979 C C . SER A 1 394 ? -8.841 0.274 25.432 1.00 94.12 394 SER A C 1
ATOM 2981 O O . SER A 1 394 ? -9.348 1.163 24.742 1.00 94.12 394 SER A O 1
ATOM 2983 N N . ILE A 1 395 ? -9.256 0.031 26.678 1.00 93.31 395 ILE A N 1
ATOM 2984 C CA . ILE A 1 395 ? -10.261 0.874 27.346 1.00 93.31 395 ILE A CA 1
ATOM 2985 C C . ILE A 1 395 ? -9.759 2.321 27.447 1.00 93.31 395 ILE A C 1
ATOM 2987 O O . ILE A 1 395 ? -10.541 3.241 27.240 1.00 93.31 395 ILE A O 1
ATOM 2991 N N . GLY A 1 396 ? -8.457 2.522 27.688 1.00 91.69 396 GLY A N 1
ATOM 2992 C CA . GLY A 1 396 ? -7.855 3.855 27.773 1.00 91.69 396 GLY A CA 1
ATOM 2993 C C . GLY A 1 396 ? -8.013 4.661 26.482 1.00 91.69 396 GLY A C 1
ATOM 2994 O O . GLY A 1 396 ? -8.420 5.819 26.530 1.00 91.69 396 GLY A O 1
ATOM 2995 N N . SER A 1 397 ? -7.792 4.027 25.329 1.00 92.38 397 SER A N 1
ATOM 2996 C CA . SER A 1 397 ? -7.980 4.652 24.014 1.00 92.38 397 SER A CA 1
ATOM 2997 C C . SER A 1 397 ? -9.448 5.021 23.766 1.00 92.38 397 SER A C 1
ATOM 2999 O O . SER A 1 397 ? -9.748 6.090 23.234 1.00 92.38 397 SER A O 1
ATOM 3001 N N . LEU A 1 398 ? -10.390 4.179 24.207 1.00 92.25 398 LEU A N 1
ATOM 3002 C CA . LEU A 1 398 ? -11.820 4.494 24.129 1.00 92.25 398 LEU A CA 1
ATOM 3003 C C . LEU A 1 398 ? -12.241 5.617 25.081 1.00 92.25 398 LEU A C 1
ATOM 3005 O O . LEU A 1 398 ? -13.092 6.426 24.717 1.00 92.25 398 LEU A O 1
ATOM 3009 N N . ASP A 1 399 ? -11.662 5.694 26.279 1.00 91.00 399 ASP A N 1
ATOM 3010 C CA . ASP A 1 399 ? -11.911 6.803 27.202 1.00 91.00 399 ASP A CA 1
ATOM 3011 C C . ASP A 1 399 ? -11.359 8.126 26.651 1.00 91.00 399 ASP A C 1
ATOM 3013 O O . ASP A 1 399 ? -12.017 9.159 26.790 1.00 91.00 399 ASP A O 1
ATOM 3017 N N . ALA A 1 400 ? -10.214 8.103 25.958 1.00 89.81 400 ALA A N 1
ATOM 3018 C CA . ALA A 1 400 ? -9.694 9.265 25.239 1.00 89.81 400 ALA A CA 1
ATOM 3019 C C . ALA A 1 400 ? -10.664 9.726 24.136 1.00 89.81 400 ALA A C 1
ATOM 3021 O O . ALA A 1 400 ? -11.036 10.903 24.097 1.00 89.81 400 ALA A O 1
ATOM 3022 N N . LEU A 1 401 ? -11.164 8.797 23.308 1.00 90.69 401 LEU A N 1
ATOM 3023 C CA . LEU A 1 401 ? -12.184 9.093 22.295 1.00 90.69 401 LEU A CA 1
ATOM 3024 C C . LEU A 1 401 ? -13.476 9.635 22.929 1.00 90.69 401 LEU A C 1
ATOM 3026 O O . LEU A 1 401 ? -14.031 10.633 22.472 1.00 90.69 401 LEU A O 1
ATOM 3030 N N . ARG A 1 402 ? -13.953 9.035 24.022 1.00 90.12 402 ARG A N 1
ATOM 3031 C CA . ARG A 1 402 ? -15.119 9.531 24.771 1.00 90.12 402 ARG A CA 1
ATOM 3032 C C . ARG A 1 402 ? -14.882 10.948 25.306 1.00 90.12 402 ARG A C 1
ATOM 3034 O O . ARG A 1 402 ? -15.798 11.774 25.283 1.00 90.12 402 ARG A O 1
ATOM 3041 N N . GLY A 1 403 ? -13.670 11.242 25.773 1.00 88.94 403 GLY A N 1
ATOM 3042 C CA . GLY A 1 403 ? -13.234 12.580 26.169 1.00 88.94 403 GLY A CA 1
ATOM 3043 C C . GLY A 1 403 ? -13.334 13.586 25.020 1.00 88.94 403 GLY A C 1
ATOM 3044 O O . GLY A 1 403 ? -13.940 14.646 25.195 1.00 88.94 403 GLY A O 1
ATOM 3045 N N . GLU A 1 404 ? -12.838 13.223 23.833 1.00 90.94 404 GLU A N 1
ATOM 3046 C CA . GLU A 1 404 ? -12.976 14.021 22.607 1.00 90.94 404 GLU A CA 1
ATOM 3047 C C . GLU A 1 404 ? -14.454 14.293 22.277 1.00 90.94 404 GLU A C 1
ATOM 3049 O O . GLU A 1 404 ? -14.840 15.441 22.046 1.00 90.94 404 GLU A O 1
ATOM 3054 N N . LEU A 1 405 ? -15.311 13.267 22.295 1.00 89.69 405 LEU A N 1
ATOM 3055 C CA . LEU A 1 405 ? -16.738 13.419 21.980 1.00 89.69 405 LEU A CA 1
ATOM 3056 C C . LEU A 1 405 ? -17.446 14.357 22.968 1.00 89.69 405 LEU A C 1
ATOM 3058 O O . LEU A 1 405 ? -18.232 15.222 22.568 1.00 89.69 405 LEU A O 1
ATOM 3062 N N . ARG A 1 406 ? -17.125 14.256 24.263 1.00 88.62 406 ARG A N 1
ATOM 3063 C CA . ARG A 1 406 ? -17.637 15.180 25.288 1.00 88.62 406 ARG A CA 1
ATOM 3064 C C . ARG A 1 406 ? -17.137 16.609 25.064 1.00 88.62 406 ARG A C 1
ATOM 3066 O O . ARG A 1 406 ? -17.932 17.544 25.168 1.00 88.62 406 ARG A O 1
ATOM 3073 N N . ALA A 1 407 ? -15.866 16.792 24.713 1.00 89.75 407 ALA A N 1
ATOM 3074 C CA . ALA A 1 407 ? -15.304 18.098 24.375 1.00 89.75 407 ALA A CA 1
ATOM 3075 C C . ALA A 1 407 ? -15.992 18.715 23.145 1.00 89.75 407 ALA A C 1
ATOM 3077 O O . ALA A 1 407 ? -16.403 19.874 23.181 1.00 89.75 407 ALA A O 1
ATOM 3078 N N . LYS A 1 408 ? -16.222 17.928 22.088 1.00 91.12 408 LYS A N 1
ATOM 3079 C CA . LYS A 1 408 ? -16.961 18.359 20.890 1.00 91.12 408 LYS A CA 1
ATOM 3080 C C . LYS A 1 408 ? -18.409 18.739 21.189 1.00 91.12 408 LYS A C 1
ATOM 3082 O O . LYS A 1 408 ? -18.913 19.704 20.618 1.00 91.12 408 LYS A O 1
ATOM 3087 N N . ARG A 1 409 ? -19.077 18.037 22.108 1.00 88.94 409 ARG A N 1
ATOM 3088 C CA . ARG A 1 409 ? -20.425 18.407 22.566 1.00 88.94 409 ARG A CA 1
ATOM 3089 C C . ARG A 1 409 ? -20.438 19.756 23.291 1.00 88.94 409 ARG A C 1
ATOM 3091 O O . ARG A 1 409 ? -21.364 20.534 23.093 1.00 88.94 409 ARG A O 1
ATOM 3098 N N . ARG A 1 410 ? -19.417 20.048 24.101 1.00 90.56 410 ARG A N 1
ATOM 3099 C CA . ARG A 1 410 ? -19.257 21.355 24.761 1.00 90.56 410 ARG A CA 1
ATOM 3100 C C . ARG A 1 410 ? -18.981 22.472 23.752 1.00 90.56 410 ARG A C 1
ATOM 3102 O O . ARG A 1 410 ? -19.640 23.503 23.808 1.00 90.56 410 ARG A O 1
ATOM 3109 N N . LEU A 1 411 ? -18.094 22.232 22.781 1.00 90.44 411 LEU A N 1
ATOM 3110 C CA . LEU A 1 411 ? -17.845 23.163 21.672 1.00 90.44 411 LEU A CA 1
ATOM 3111 C C . LEU A 1 411 ? -19.130 23.489 20.900 1.00 90.44 411 LEU A C 1
ATOM 3113 O O . LEU A 1 411 ? -19.376 24.645 20.570 1.00 90.44 411 LEU A O 1
ATOM 3117 N N . ASP A 1 412 ? -19.966 22.484 20.625 1.00 88.62 412 ASP A N 1
ATOM 3118 C CA . ASP A 1 412 ? -21.267 22.686 19.979 1.00 88.62 412 ASP A CA 1
ATOM 3119 C C . ASP A 1 412 ? -22.239 23.522 20.824 1.00 88.62 412 ASP A C 1
ATOM 3121 O O . ASP A 1 412 ? -22.975 24.343 20.284 1.00 88.62 412 ASP A O 1
ATOM 3125 N N . ALA A 1 413 ? -22.206 23.352 22.148 1.00 87.56 413 ALA A N 1
ATOM 3126 C CA . ALA A 1 413 ? -23.007 24.136 23.084 1.00 87.56 413 ALA A CA 1
ATOM 3127 C C . ALA A 1 413 ? -22.524 25.594 23.241 1.00 87.56 413 ALA A C 1
ATOM 3129 O O . ALA A 1 413 ? -23.215 26.393 23.872 1.00 87.56 413 ALA A O 1
ATOM 3130 N N . GLY A 1 414 ? -21.379 25.951 22.646 1.00 88.81 414 GLY A N 1
ATOM 3131 C CA . GLY A 1 414 ? -20.813 27.299 22.676 1.00 88.81 414 GLY A CA 1
ATOM 3132 C C . GLY A 1 414 ? -19.795 27.546 23.792 1.00 88.81 414 GLY A C 1
ATOM 3133 O O . GLY A 1 414 ? -19.438 28.701 24.022 1.00 88.81 414 GLY A O 1
ATOM 3134 N N . ASP A 1 415 ? -19.318 26.501 24.473 1.00 90.75 415 ASP A N 1
ATOM 3135 C CA . ASP A 1 415 ? -18.247 26.620 25.470 1.00 90.75 415 ASP A CA 1
ATOM 3136 C C . ASP A 1 415 ? -16.927 27.090 24.822 1.00 90.75 415 ASP A C 1
ATOM 3138 O O . ASP A 1 415 ? -16.608 26.752 23.677 1.00 90.75 415 ASP A O 1
ATOM 3142 N N . GLY A 1 416 ? -16.124 27.845 25.580 1.00 91.81 416 GLY A N 1
ATOM 3143 C CA . GLY A 1 416 ? -14.833 28.365 25.125 1.00 91.81 416 GLY A CA 1
ATOM 3144 C C . GLY A 1 416 ? -13.793 27.264 24.882 1.00 91.81 416 GLY A C 1
ATOM 3145 O O . GLY A 1 416 ? -13.610 26.369 25.707 1.00 91.81 416 GLY A O 1
ATOM 3146 N N . ALA A 1 417 ? -13.066 27.349 23.762 1.00 91.06 417 ALA A N 1
ATOM 3147 C CA . ALA A 1 417 ? -12.039 26.367 23.399 1.00 91.06 417 ALA A CA 1
ATOM 3148 C C . ALA A 1 417 ? -10.892 26.285 24.426 1.00 91.06 417 ALA A C 1
ATOM 3150 O O . ALA A 1 417 ? -10.380 25.195 24.672 1.00 91.06 417 ALA A O 1
ATOM 3151 N N . ASP A 1 418 ? -10.535 27.409 25.054 1.00 91.44 418 ASP A N 1
ATOM 3152 C CA . ASP A 1 418 ? -9.495 27.475 26.089 1.00 91.44 418 ASP A CA 1
ATOM 3153 C C . ASP A 1 418 ? -9.897 26.677 27.343 1.00 91.44 418 ASP A C 1
ATOM 3155 O O . ASP A 1 418 ? -9.132 25.838 27.823 1.00 91.44 418 ASP A O 1
ATOM 3159 N N . ASP A 1 419 ? -11.134 26.858 27.818 1.00 91.69 419 ASP A N 1
ATOM 3160 C CA . ASP A 1 419 ? -11.667 26.142 28.984 1.00 91.69 419 ASP A CA 1
ATOM 3161 C C . ASP A 1 419 ? -11.754 24.633 28.725 1.00 91.69 419 ASP A C 1
ATOM 3163 O O . ASP A 1 419 ? -11.477 23.807 29.602 1.00 91.69 419 ASP A O 1
ATOM 3167 N N . ILE A 1 420 ? -12.136 24.251 27.505 1.00 91.62 420 ILE A N 1
ATOM 3168 C CA . ILE A 1 420 ? -12.203 22.848 27.089 1.00 91.62 420 ILE A CA 1
ATOM 3169 C C . ILE A 1 420 ? -10.804 22.242 27.018 1.00 91.62 420 ILE A C 1
ATOM 3171 O O . ILE A 1 420 ? -10.623 21.139 27.528 1.00 91.62 420 ILE A O 1
ATOM 3175 N N . ALA A 1 421 ? -9.823 22.951 26.453 1.00 90.88 421 ALA A N 1
ATOM 3176 C CA . ALA A 1 421 ? -8.434 22.498 26.390 1.00 90.88 421 ALA A CA 1
ATOM 3177 C C . ALA A 1 421 ? -7.878 22.231 27.795 1.00 90.88 421 ALA A C 1
ATOM 3179 O O . ALA A 1 421 ? -7.338 21.155 28.058 1.00 90.88 421 ALA A O 1
ATOM 3180 N N . GLN A 1 422 ? -8.116 23.158 28.729 1.00 90.19 422 GLN A N 1
ATOM 3181 C CA . GLN A 1 422 ? -7.712 23.001 30.124 1.00 90.19 422 GLN A CA 1
ATOM 3182 C C . GLN A 1 422 ? -8.428 21.829 30.812 1.00 90.19 422 GLN A C 1
ATOM 3184 O O . GLN A 1 422 ? -7.790 21.061 31.528 1.00 90.19 422 GLN A O 1
ATOM 3189 N N . THR A 1 423 ? -9.737 21.665 30.589 1.00 89.31 423 THR A N 1
ATOM 3190 C CA . THR A 1 423 ? -10.520 20.580 31.210 1.00 89.31 423 THR A CA 1
ATOM 3191 C C . THR A 1 423 ? -10.131 19.204 30.664 1.00 89.31 423 THR A C 1
ATOM 3193 O O . THR A 1 423 ? -10.076 18.235 31.416 1.00 89.31 423 THR A O 1
ATOM 3196 N N . ALA A 1 424 ? -9.894 19.107 29.355 1.00 84.31 424 ALA A N 1
ATOM 3197 C CA . ALA A 1 424 ? -9.554 17.862 28.672 1.00 84.31 424 ALA A CA 1
ATOM 3198 C C . ALA A 1 424 ? -8.058 17.516 28.762 1.00 84.31 424 ALA A C 1
ATOM 3200 O O . ALA A 1 424 ? -7.677 16.407 28.399 1.00 84.31 424 ALA A O 1
ATOM 3201 N N . GLY A 1 425 ? -7.214 18.438 29.241 1.00 87.69 425 GLY A N 1
ATOM 3202 C CA . GLY A 1 425 ? -5.773 18.220 29.368 1.00 87.69 425 GLY A CA 1
ATOM 3203 C C . GLY A 1 425 ? -5.045 18.129 28.024 1.00 87.69 425 GLY A C 1
ATOM 3204 O O . GLY A 1 425 ? -4.025 17.453 27.931 1.00 87.69 425 GLY A O 1
ATOM 3205 N N . VAL A 1 426 ? -5.562 18.792 26.985 1.00 88.50 426 VAL A N 1
ATOM 3206 C CA . VAL A 1 426 ? -4.986 18.802 25.629 1.00 88.50 426 VAL A CA 1
ATOM 3207 C C . VAL A 1 426 ? -4.594 20.218 25.214 1.00 88.50 426 VAL A C 1
ATOM 3209 O O . VAL A 1 426 ? -5.001 21.199 25.838 1.00 88.50 426 VAL A O 1
ATOM 3212 N N . SER A 1 427 ? -3.799 20.354 24.152 1.00 91.38 427 SER A N 1
ATOM 3213 C CA . SER A 1 427 ? -3.432 21.678 23.646 1.00 91.38 427 SER A CA 1
ATOM 3214 C C . SER A 1 427 ? -4.635 22.397 23.024 1.00 91.38 427 SER A C 1
ATOM 3216 O O . SER A 1 427 ? -5.548 21.781 22.469 1.00 91.38 427 SER A O 1
ATOM 3218 N N . LEU A 1 428 ? -4.614 23.731 23.068 1.00 91.19 428 LEU A N 1
ATOM 3219 C CA . LEU A 1 428 ? -5.637 24.555 22.423 1.00 91.19 428 LEU A CA 1
ATOM 3220 C C . LEU A 1 428 ? -5.741 24.275 20.915 1.00 91.19 428 LEU A C 1
ATOM 3222 O O . LEU A 1 428 ? -6.833 24.307 20.350 1.00 91.19 428 LEU A O 1
ATOM 3226 N N . ASP A 1 429 ? -4.620 23.979 20.260 1.00 90.00 429 ASP A N 1
ATOM 3227 C CA . ASP A 1 429 ? -4.597 23.689 18.826 1.00 90.00 429 ASP A CA 1
ATOM 3228 C C . ASP A 1 429 ? -5.328 22.382 18.492 1.00 90.00 429 ASP A C 1
ATOM 3230 O O . ASP A 1 429 ? -6.047 22.329 17.493 1.00 90.00 429 ASP A O 1
ATOM 3234 N N . VAL A 1 430 ? -5.253 21.371 19.367 1.00 88.25 430 VAL A N 1
ATOM 3235 C CA . VAL A 1 430 ? -6.046 20.137 19.241 1.00 88.25 430 VAL A CA 1
ATOM 3236 C C . VAL A 1 430 ? -7.544 20.449 19.327 1.00 88.25 430 VAL A C 1
ATOM 3238 O O . VAL A 1 430 ? -8.312 20.029 18.461 1.00 88.25 430 VAL A O 1
ATOM 3241 N N . VAL A 1 431 ? -7.968 21.266 20.299 1.00 90.44 431 VAL A N 1
ATOM 3242 C CA . VAL A 1 431 ? -9.383 21.662 20.450 1.00 90.44 431 VAL A CA 1
ATOM 3243 C C . VAL A 1 431 ? -9.879 22.491 19.261 1.00 90.44 431 VAL A C 1
ATOM 3245 O O . VAL A 1 431 ? -11.000 22.290 18.788 1.00 90.44 431 VAL A O 1
ATOM 3248 N N . LYS A 1 432 ? -9.049 23.391 18.718 1.00 89.50 432 LYS A N 1
ATOM 3249 C CA . LYS A 1 432 ? -9.363 24.123 17.477 1.00 89.50 432 LYS A CA 1
ATOM 3250 C C . LYS A 1 432 ? -9.520 23.175 16.286 1.00 89.50 432 LYS A C 1
ATOM 3252 O O . LYS A 1 432 ? -10.445 23.351 15.489 1.00 89.50 432 LYS A O 1
ATOM 3257 N N . GLY A 1 433 ? -8.665 22.156 16.186 1.00 87.81 433 GLY A N 1
ATOM 3258 C CA . GLY A 1 433 ? -8.795 21.080 15.203 1.00 87.81 433 GLY A CA 1
ATOM 3259 C C . GLY A 1 433 ? -10.139 20.358 15.323 1.00 87.81 433 GLY A C 1
ATOM 3260 O O . GLY A 1 433 ? -10.858 20.217 14.330 1.00 87.81 433 GLY A O 1
ATOM 3261 N N . TRP A 1 434 ? -10.541 19.998 16.545 1.00 90.69 434 TRP A N 1
ATOM 3262 C CA . TRP A 1 434 ? -11.846 19.389 16.811 1.00 90.69 434 TRP A CA 1
ATOM 3263 C C . TRP A 1 434 ? -13.018 20.286 16.406 1.00 90.69 434 TRP A C 1
ATOM 3265 O O . TRP A 1 434 ? -13.972 19.784 15.815 1.00 90.69 434 TRP A O 1
ATOM 3275 N N . ALA A 1 435 ? -12.953 21.593 16.677 1.00 87.62 435 ALA A N 1
ATOM 3276 C CA . ALA A 1 435 ? -13.995 22.546 16.290 1.00 87.62 435 ALA A CA 1
ATOM 3277 C C . ALA A 1 435 ? -14.162 22.639 14.762 1.00 87.62 435 ALA A C 1
ATOM 3279 O O . ALA A 1 435 ? -15.287 22.637 14.258 1.00 87.62 435 ALA A O 1
ATOM 3280 N N . SER A 1 436 ? -13.048 22.661 14.022 1.00 86.50 436 SER A N 1
ATOM 3281 C CA . SER A 1 436 ? -13.052 22.652 12.553 1.00 86.50 436 SER A CA 1
ATOM 3282 C C . SER A 1 436 ? -13.668 21.361 11.998 1.00 86.50 436 SER A C 1
ATOM 3284 O O . SER A 1 436 ? -14.597 21.405 11.185 1.00 86.50 436 SER A O 1
ATOM 3286 N N . ALA A 1 437 ? -13.227 20.204 12.506 1.00 85.69 437 ALA A N 1
ATOM 3287 C CA . ALA A 1 437 ? -13.749 18.898 12.102 1.00 85.69 437 ALA A CA 1
ATOM 3288 C C . ALA A 1 437 ? -15.248 18.741 12.419 1.00 85.69 437 ALA A C 1
ATOM 3290 O O . ALA A 1 437 ? -16.006 18.206 11.608 1.00 85.69 437 ALA A O 1
ATOM 3291 N N . LEU A 1 438 ? -15.689 19.257 13.571 1.00 88.62 438 LEU A N 1
ATOM 3292 C CA . LEU A 1 438 ? -17.086 19.262 14.001 1.00 88.62 438 LEU A CA 1
ATOM 3293 C C . LEU A 1 438 ? -17.976 20.073 13.047 1.00 88.62 438 LEU A C 1
ATOM 3295 O O . LEU A 1 438 ? -19.083 19.642 12.726 1.00 88.62 438 LEU A O 1
ATOM 3299 N N . ALA A 1 439 ? -17.510 21.236 12.583 1.00 86.25 439 ALA A N 1
ATOM 3300 C CA . ALA A 1 439 ? -18.252 22.059 11.631 1.00 86.25 439 ALA A CA 1
ATOM 3301 C C . ALA A 1 439 ? -18.399 21.367 10.265 1.00 86.25 439 ALA A C 1
ATOM 3303 O O . ALA A 1 439 ? -19.505 21.320 9.724 1.00 86.25 439 ALA A O 1
ATOM 3304 N N . ALA A 1 440 ? -17.313 20.788 9.741 1.00 85.81 440 ALA A N 1
ATOM 3305 C CA . ALA A 1 440 ? -17.329 20.051 8.478 1.00 85.81 440 ALA A CA 1
ATOM 3306 C C . ALA A 1 440 ? -18.259 18.826 8.542 1.00 85.81 440 ALA A C 1
ATOM 3308 O O . ALA A 1 440 ? -19.179 18.704 7.732 1.00 85.81 440 ALA A O 1
ATOM 3309 N N . GLY A 1 441 ? -18.106 17.982 9.568 1.00 85.56 441 GLY A N 1
ATOM 3310 C CA . GLY A 1 441 ? -18.907 16.765 9.705 1.00 85.56 441 GLY A CA 1
ATOM 3311 C C . GLY A 1 441 ? -20.410 17.032 9.861 1.00 85.56 441 GLY A C 1
ATOM 3312 O O . GLY A 1 441 ? -21.219 16.274 9.333 1.00 85.56 441 GLY A O 1
ATOM 3313 N N . LYS A 1 442 ? -20.820 18.141 10.500 1.00 88.44 442 LYS A N 1
ATOM 3314 C CA . LYS A 1 442 ? -22.242 18.542 10.562 1.00 88.44 442 LYS A CA 1
ATOM 3315 C C . LYS A 1 442 ? -22.839 18.809 9.183 1.00 88.44 442 LYS A C 1
ATOM 3317 O O . LYS A 1 442 ? -23.992 18.452 8.944 1.00 88.44 442 LYS A O 1
ATOM 3322 N N . ILE A 1 443 ? -22.084 19.459 8.297 1.00 88.00 443 ILE A N 1
ATOM 3323 C CA . ILE A 1 443 ? -22.541 19.772 6.938 1.00 88.00 443 ILE A CA 1
ATOM 3324 C C . ILE A 1 443 ? -22.749 18.473 6.160 1.00 88.00 443 ILE A C 1
ATOM 3326 O O . ILE A 1 443 ? -23.786 18.303 5.515 1.00 88.00 443 ILE A O 1
ATOM 3330 N N . ASP A 1 444 ? -21.801 17.545 6.254 1.00 86.56 444 ASP A N 1
ATOM 3331 C CA . ASP A 1 444 ? -21.870 16.285 5.520 1.00 86.56 444 ASP A CA 1
ATOM 3332 C C . ASP A 1 444 ? -22.956 15.354 6.076 1.00 86.56 444 ASP A C 1
ATOM 3334 O O . ASP A 1 444 ? -23.754 14.815 5.304 1.00 86.56 444 ASP A O 1
ATOM 3338 N N . ALA A 1 445 ? -23.108 15.269 7.402 1.00 84.94 445 ALA A N 1
ATOM 3339 C CA . ALA A 1 445 ? -24.183 14.501 8.029 1.00 84.94 445 ALA A CA 1
ATOM 3340 C C . ALA A 1 445 ? -25.570 15.065 7.672 1.00 84.94 445 ALA A C 1
ATOM 3342 O O . ALA A 1 445 ? -26.487 14.310 7.344 1.00 84.94 445 ALA A O 1
ATOM 3343 N N . ALA A 1 446 ? -25.728 16.394 7.644 1.00 85.44 446 ALA A N 1
ATOM 3344 C CA . ALA A 1 446 ? -26.977 17.032 7.230 1.00 85.44 446 ALA A CA 1
ATOM 3345 C C . ALA A 1 446 ? -27.311 16.764 5.751 1.00 85.44 446 ALA A C 1
ATOM 3347 O O . ALA A 1 446 ? -28.479 16.561 5.409 1.00 85.44 446 ALA A O 1
ATOM 3348 N N . ARG A 1 447 ? -26.302 16.722 4.867 1.00 87.06 447 ARG A N 1
ATOM 3349 C CA . ARG A 1 447 ? -26.483 16.354 3.452 1.00 87.06 447 ARG A CA 1
ATOM 3350 C C . ARG A 1 447 ? -26.934 14.904 3.293 1.00 87.06 447 ARG A C 1
ATOM 3352 O O . ARG A 1 447 ? -27.836 14.652 2.496 1.00 87.06 447 ARG A O 1
ATOM 3359 N N . ALA A 1 448 ? -26.340 13.969 4.034 1.00 85.50 448 ALA A N 1
ATOM 3360 C CA . ALA A 1 448 ? -26.752 12.565 4.018 1.00 85.50 448 ALA A CA 1
ATOM 3361 C C . ALA A 1 448 ? -28.175 12.381 4.572 1.00 85.50 448 ALA A C 1
ATOM 3363 O O . ALA A 1 448 ? -28.997 11.689 3.967 1.00 85.50 448 ALA A O 1
ATOM 3364 N N . ALA A 1 449 ? -28.517 13.083 5.657 1.00 85.31 449 ALA A N 1
ATOM 3365 C CA . ALA A 1 449 ? -29.867 13.070 6.214 1.00 85.31 449 ALA A CA 1
ATOM 3366 C C . ALA A 1 449 ? -30.909 13.605 5.217 1.00 85.31 449 ALA A C 1
ATOM 3368 O O . ALA A 1 449 ? -31.956 12.993 5.026 1.00 85.31 449 ALA A O 1
ATOM 3369 N N . ALA A 1 450 ? -30.602 14.689 4.494 1.00 86.06 450 ALA A N 1
ATOM 3370 C CA . ALA A 1 450 ? -31.485 15.228 3.455 1.00 86.06 450 ALA A CA 1
ATOM 3371 C C . ALA A 1 450 ? -31.745 14.241 2.298 1.00 86.06 450 ALA A C 1
ATOM 3373 O O . ALA A 1 450 ? -32.788 14.314 1.647 1.00 86.06 450 ALA A O 1
ATOM 3374 N N . LYS A 1 451 ? -30.823 13.300 2.055 1.00 86.56 451 LYS A N 1
ATOM 3375 C CA . LYS A 1 451 ? -30.975 12.208 1.079 1.00 86.56 451 LYS A CA 1
ATOM 3376 C C . LYS A 1 451 ? -31.710 10.980 1.636 1.00 86.56 451 LYS A C 1
ATOM 3378 O O . LYS A 1 451 ? -31.849 10.003 0.906 1.00 86.56 451 LYS A O 1
ATOM 3383 N N . ARG A 1 452 ? -32.190 11.017 2.886 1.00 80.62 452 ARG A N 1
ATOM 3384 C CA . ARG A 1 452 ? -32.844 9.889 3.579 1.00 80.62 452 ARG A CA 1
ATOM 3385 C C . ARG A 1 452 ? -31.960 8.645 3.705 1.00 80.62 452 ARG A C 1
ATOM 3387 O O . ARG A 1 452 ? -32.416 7.518 3.523 1.00 80.62 452 ARG A O 1
ATOM 3394 N N . ALA A 1 453 ? -30.675 8.849 3.994 1.00 82.12 453 ALA A N 1
ATOM 3395 C CA . ALA A 1 453 ? -29.688 7.781 4.130 1.00 82.12 453 ALA A CA 1
ATOM 3396 C C . ALA A 1 453 ? -29.218 7.637 5.597 1.00 82.12 453 ALA A C 1
ATOM 3398 O O . ALA A 1 453 ? -28.118 8.071 5.938 1.00 82.12 453 ALA A O 1
ATOM 3399 N N . PRO A 1 454 ? -30.017 7.029 6.500 1.00 79.19 454 PRO A N 1
ATOM 3400 C CA . PRO A 1 454 ? -29.702 6.983 7.934 1.00 79.19 454 PRO A CA 1
ATOM 3401 C C . PRO A 1 454 ? -28.408 6.218 8.251 1.00 79.19 454 PRO A C 1
ATOM 3403 O O . PRO A 1 454 ? -27.668 6.600 9.153 1.00 79.19 454 PRO A O 1
ATOM 3406 N N . LYS A 1 455 ? -28.081 5.177 7.475 1.00 80.06 455 LYS A N 1
ATOM 3407 C CA . LYS A 1 455 ? -26.803 4.464 7.615 1.00 80.06 455 LYS A CA 1
ATOM 3408 C C . LYS A 1 455 ? -25.608 5.352 7.246 1.00 80.06 455 LYS A C 1
ATOM 3410 O O . LYS A 1 455 ? -24.605 5.352 7.946 1.00 80.06 455 LYS A O 1
ATOM 3415 N N . GLU A 1 456 ? -25.729 6.140 6.179 1.00 81.75 456 GLU A N 1
ATOM 3416 C CA . GLU A 1 456 ? -24.680 7.070 5.736 1.00 81.75 456 GLU A CA 1
ATOM 3417 C C . GLU A 1 456 ? -24.437 8.169 6.781 1.00 81.75 456 GLU A C 1
ATOM 3419 O O . GLU A 1 456 ? -23.294 8.526 7.045 1.00 81.75 456 GLU A O 1
ATOM 3424 N N . VAL A 1 457 ? -25.493 8.635 7.456 1.00 81.19 457 VAL A N 1
ATOM 3425 C CA . VAL A 1 457 ? -25.384 9.574 8.584 1.00 81.19 457 VAL A CA 1
ATOM 3426 C C . VAL A 1 457 ? -24.546 8.992 9.731 1.00 81.19 457 VAL A C 1
ATOM 3428 O O . VAL A 1 457 ? -23.699 9.702 10.269 1.00 81.19 457 VAL A O 1
ATOM 3431 N N . MET A 1 458 ? -24.733 7.714 10.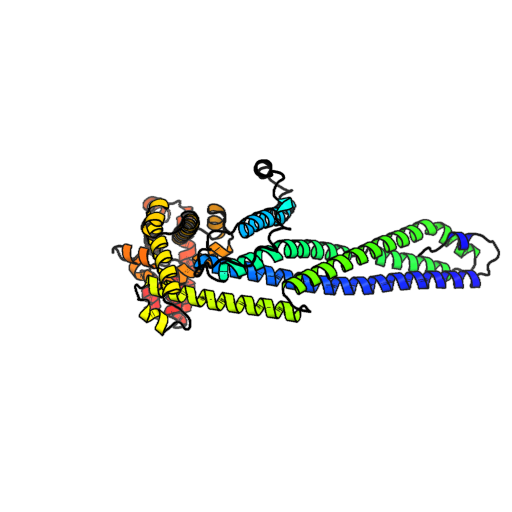085 1.00 79.00 458 MET A N 1
ATOM 3432 C CA . MET A 1 458 ? -23.935 7.049 11.129 1.00 79.00 458 MET A CA 1
ATOM 3433 C C . MET A 1 458 ? -22.475 6.842 10.715 1.00 79.00 458 MET A C 1
ATOM 3435 O O . MET A 1 458 ? -21.578 7.077 11.520 1.00 79.00 458 MET A O 1
ATOM 3439 N N . ILE A 1 459 ? -22.226 6.487 9.451 1.00 79.56 459 ILE A N 1
ATOM 3440 C CA . ILE A 1 459 ? -20.866 6.359 8.905 1.00 79.56 459 ILE A CA 1
ATOM 3441 C C . ILE A 1 459 ? -20.136 7.707 8.970 1.00 79.56 459 ILE A C 1
ATOM 3443 O O . ILE A 1 459 ? -19.012 7.780 9.462 1.00 79.56 459 ILE A O 1
ATOM 3447 N N . ILE A 1 460 ? -20.785 8.792 8.533 1.00 81.50 460 ILE A N 1
ATOM 3448 C CA . ILE A 1 460 ? -20.227 10.151 8.607 1.00 81.50 460 ILE A CA 1
ATOM 3449 C C . ILE A 1 460 ? -20.008 10.560 10.067 1.00 81.50 460 ILE A C 1
ATOM 3451 O O . ILE A 1 460 ? -18.985 11.162 10.392 1.00 81.50 460 ILE A O 1
ATOM 3455 N N . ALA A 1 461 ? -20.937 10.221 10.963 1.00 80.62 461 ALA A N 1
ATOM 3456 C CA . ALA A 1 461 ? -20.792 10.501 12.383 1.00 80.62 461 ALA A CA 1
ATOM 3457 C C . ALA A 1 461 ? -19.562 9.824 12.991 1.00 80.62 461 ALA A C 1
ATOM 3459 O O . ALA A 1 461 ? -18.775 10.505 13.643 1.00 80.62 461 ALA A O 1
ATOM 3460 N N . ALA A 1 462 ? -19.360 8.532 12.737 1.00 79.56 462 ALA A N 1
ATOM 3461 C CA . ALA A 1 462 ? -18.179 7.813 13.203 1.00 79.56 462 ALA A CA 1
ATOM 3462 C C . ALA A 1 462 ? -16.892 8.386 12.578 1.00 79.56 462 ALA A C 1
ATOM 3464 O O . ALA A 1 462 ? -15.943 8.698 13.298 1.00 79.56 462 ALA A O 1
ATOM 3465 N N . ALA A 1 463 ? -16.885 8.626 11.261 1.00 80.00 463 ALA A N 1
ATOM 3466 C CA . ALA A 1 463 ? -15.721 9.139 10.532 1.00 80.00 463 ALA A CA 1
ATOM 3467 C C . ALA A 1 463 ? -15.276 10.534 11.008 1.00 80.00 463 ALA A C 1
ATOM 3469 O O . ALA A 1 463 ? -14.090 10.779 11.218 1.00 80.00 463 ALA A O 1
ATOM 3470 N N . HIS A 1 464 ? -16.221 11.451 11.232 1.00 83.94 464 HIS A N 1
ATOM 3471 C CA . HIS A 1 464 ? -15.933 12.803 11.731 1.00 83.94 464 HIS A CA 1
ATOM 3472 C C . HIS A 1 464 ? -15.925 12.901 13.262 1.00 83.94 464 HIS A C 1
ATOM 3474 O O . HIS A 1 464 ? -15.718 13.987 13.825 1.00 83.94 464 HIS A O 1
ATOM 3480 N N . ARG A 1 465 ? -16.152 11.775 13.945 1.00 86.50 465 ARG A N 1
ATOM 3481 C CA . ARG A 1 465 ? -16.279 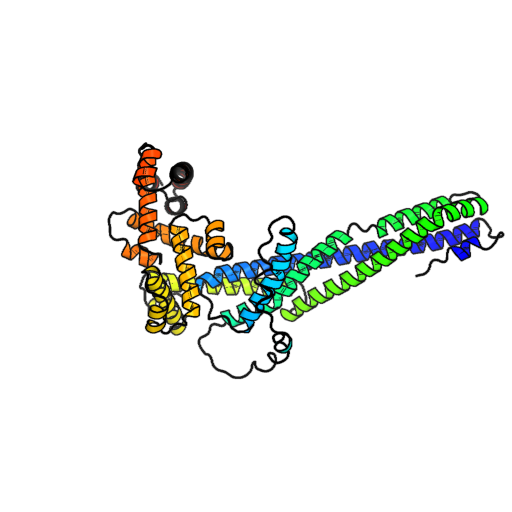11.674 15.398 1.00 86.50 465 ARG A CA 1
ATOM 3482 C C . ARG A 1 465 ? -17.282 12.690 15.944 1.00 86.50 465 ARG A C 1
ATOM 3484 O O . ARG A 1 465 ? -16.942 13.563 16.747 1.00 86.50 465 ARG A O 1
ATOM 3491 N N . LEU A 1 466 ? -18.500 12.642 15.415 1.00 86.88 466 LEU A N 1
ATOM 3492 C CA . LEU A 1 466 ? -19.598 13.524 15.788 1.00 86.88 466 LEU A CA 1
ATOM 3493 C C . LEU A 1 466 ? -20.339 12.971 17.011 1.00 86.88 466 LEU A C 1
ATOM 3495 O O . LEU A 1 466 ? -20.743 11.810 16.990 1.00 86.88 466 LEU A O 1
ATOM 3499 N N . PRO A 1 467 ? -20.602 13.805 18.033 1.00 85.31 467 PRO A N 1
ATOM 3500 C CA . PRO A 1 467 ? -21.448 13.423 19.159 1.00 85.31 467 PRO A CA 1
ATOM 3501 C C . PRO A 1 467 ? -22.845 12.959 18.718 1.00 85.31 467 PRO A C 1
ATOM 3503 O O . PRO A 1 467 ? -23.512 13.623 17.926 1.00 85.31 467 PRO A O 1
ATOM 3506 N N . SER A 1 468 ? -23.357 11.886 19.304 1.00 76.25 468 SER A N 1
ATOM 3507 C CA . SER A 1 468 ? -24.646 11.249 19.019 1.00 76.25 468 SER A CA 1
ATOM 3508 C C . SER A 1 468 ? -25.815 12.204 19.251 1.00 76.25 468 SER A C 1
ATOM 3510 O O . SER A 1 468 ? -26.826 12.141 18.549 1.00 76.25 468 SER A O 1
ATOM 3512 N N . ALA A 1 469 ? -25.661 13.155 20.178 1.00 74.94 469 ALA A N 1
ATOM 3513 C CA . ALA A 1 469 ? -26.613 14.244 20.398 1.00 74.94 469 ALA A CA 1
ATOM 3514 C C . ALA A 1 469 ? -26.833 15.124 19.148 1.00 74.94 469 ALA A C 1
ATOM 3516 O O . ALA A 1 469 ? -27.926 15.655 18.965 1.00 74.94 469 ALA A O 1
ATOM 3517 N N . LEU A 1 470 ? -25.828 15.252 18.275 1.00 75.25 470 LEU A N 1
ATOM 3518 C CA . LEU A 1 470 ? -25.921 15.974 17.001 1.00 75.25 470 LEU A CA 1
ATOM 3519 C C . LEU A 1 470 ? -26.477 15.107 15.870 1.00 75.25 470 LEU A C 1
ATOM 3521 O O . LEU A 1 470 ? -27.135 15.614 14.964 1.00 75.25 470 LEU A O 1
ATOM 3525 N N . VAL A 1 471 ? -26.232 13.802 15.939 1.00 74.44 471 VAL A N 1
ATOM 3526 C CA . VAL A 1 471 ? -26.598 12.827 14.907 1.00 74.44 471 VAL A CA 1
ATOM 3527 C C . VAL A 1 471 ? -28.070 12.417 15.032 1.00 74.44 471 VAL A C 1
ATOM 3529 O O . VAL A 1 471 ? -28.794 12.355 14.040 1.00 74.44 471 VAL A O 1
ATOM 3532 N N . THR A 1 472 ? -28.556 12.219 16.260 1.00 75.25 472 THR A N 1
ATOM 3533 C CA . THR A 1 472 ? -29.921 11.742 16.555 1.00 75.25 472 THR A CA 1
ATOM 3534 C C . THR A 1 472 ? -31.023 12.632 15.950 1.00 75.25 472 THR A C 1
ATOM 3536 O O . THR A 1 472 ? -31.933 12.098 15.311 1.00 75.25 472 THR A O 1
ATOM 3539 N N . PRO A 1 473 ? -30.965 13.979 16.048 1.00 74.88 473 PRO A N 1
ATOM 3540 C CA . PRO A 1 473 ? -31.958 14.849 15.413 1.00 74.88 473 PRO A CA 1
ATOM 3541 C C . PRO A 1 473 ? -31.917 14.822 13.879 1.00 74.88 473 PRO A C 1
ATOM 3543 O O . PRO A 1 473 ? -32.916 15.157 13.243 1.00 74.88 473 PRO A O 1
ATOM 3546 N N . MET A 1 474 ? -30.774 14.474 13.280 1.00 78.56 474 MET A N 1
ATOM 3547 C CA . MET A 1 474 ? -30.624 14.341 11.827 1.00 78.56 474 MET A CA 1
ATOM 3548 C C . MET A 1 474 ? -31.207 13.013 11.339 1.00 78.56 474 MET A C 1
ATOM 3550 O O . MET A 1 474 ? -31.917 13.001 10.338 1.00 78.56 474 MET A O 1
ATOM 3554 N N . LEU A 1 475 ? -30.996 11.927 12.089 1.00 72.19 475 LEU A N 1
ATOM 3555 C CA . LEU A 1 475 ? -31.604 10.620 11.823 1.00 72.19 475 LEU A CA 1
ATOM 3556 C C . LEU A 1 475 ? -33.130 10.650 11.916 1.00 72.19 475 LEU A C 1
ATOM 3558 O O . LEU A 1 475 ? -33.794 10.020 11.109 1.00 72.19 475 LEU A O 1
ATOM 3562 N N . ALA A 1 476 ? -33.699 11.423 12.845 1.00 72.12 476 ALA A N 1
ATOM 3563 C CA . ALA A 1 476 ? -35.151 11.591 12.951 1.00 72.12 476 ALA A CA 1
ATOM 3564 C C . ALA A 1 476 ? -35.786 12.319 11.744 1.00 72.12 476 ALA A C 1
ATOM 3566 O O . ALA A 1 476 ? -37.009 12.335 11.609 1.00 72.12 476 ALA A O 1
ATOM 3567 N N . LYS A 1 477 ? -34.969 12.966 10.901 1.00 59.88 477 LYS A N 1
ATOM 3568 C CA . LYS A 1 477 ? -35.390 13.709 9.701 1.00 59.88 477 LYS A CA 1
ATOM 3569 C C . LYS A 1 477 ? -35.049 12.989 8.388 1.00 59.88 477 LYS A C 1
ATOM 3571 O O . LYS A 1 477 ? -35.550 13.419 7.347 1.00 59.88 477 LYS A O 1
ATOM 3576 N N . ALA A 1 478 ? -34.181 11.977 8.442 1.00 58.59 478 ALA A N 1
ATOM 3577 C CA . ALA A 1 478 ? -33.784 11.121 7.325 1.00 58.59 478 ALA A CA 1
ATOM 3578 C C . ALA A 1 478 ? -34.833 10.023 7.117 1.00 58.59 478 ALA A C 1
ATOM 3580 O O . ALA A 1 478 ? -35.143 9.735 5.940 1.00 58.59 478 ALA A O 1
#